Protein 3W34 (pdb70)

Structure (mmCIF, N/CA/C/O backbone):
data_3W34
#
_entry.id   3W34
#
_cell.length_a   68.730
_cell.length_b   126.952
_cell.length_c   61.726
_cell.angle_alpha   90.00
_cell.angle_beta   90.00
_cell.angle_gamma   90.00
#
_symmetry.space_group_name_H-M   'P 21 21 2'
#
loop_
_entity.id
_entity.type
_entity.pdbx_description
1 polymer 'Uridine kinase'
2 non-polymer 4-AMINO-1-BETA-D-RIBOFURANOSYL-2(1H)-PYRIMIDINONE
3 non-polymer 'PHOSPHOMETHYLPHOSPHONIC ACID ADENYLATE ESTER'
4 water water
#
loop_
_atom_site.group_PDB
_atom_site.id
_atom_site.type_symbol
_atom_site.label_atom_id
_atom_site.label_alt_id
_atom_site.label_comp_id
_atom_site.label_asym_id
_atom_site.label_entity_id
_atom_site.label_seq_id
_atom_site.pdbx_PDB_ins_code
_atom_site.Cartn_x
_atom_site.Cartn_y
_atom_site.Cartn_z
_atom_site.occupancy
_atom_site.B_iso_or_equiv
_atom_site.auth_seq_id
_atom_site.auth_comp_id
_atom_site.auth_asym_id
_atom_site.auth_atom_id
_atom_site.pdbx_PDB_model_num
ATOM 1 N N . PRO A 1 4 ? 2.217 -43.057 13.051 1.00 42.96 4 PRO A N 1
ATOM 2 C CA . PRO A 1 4 ? 1.593 -42.323 14.156 1.00 42.21 4 PRO A CA 1
ATOM 3 C C . PRO A 1 4 ? 0.759 -41.143 13.664 1.00 40.42 4 PRO A C 1
ATOM 4 O O . PRO A 1 4 ? 0.909 -40.928 12.400 1.00 38.69 4 PRO A O 1
ATOM 8 N N . LYS A 1 5 ? 0.622 -40.161 14.623 1.00 41.60 5 LYS A N 1
ATOM 9 C CA . LYS A 1 5 ? 0.021 -38.866 14.328 1.00 42.73 5 LYS A CA 1
ATOM 10 C C . LYS A 1 5 ? 0.977 -37.988 13.528 1.00 38.91 5 LYS A C 1
ATOM 11 O O . LYS A 1 5 ? 2.099 -37.582 14.113 1.00 41.81 5 LYS A O 1
ATOM 17 N N . PRO A 1 6 ? 0.608 -37.447 12.417 1.00 38.86 6 PRO A N 1
ATOM 18 C CA . PRO A 1 6 ? 1.523 -36.448 11.856 1.00 35.42 6 PRO A CA 1
ATOM 19 C C . PRO A 1 6 ? 1.660 -35.224 12.757 1.00 30.80 6 PRO A C 1
ATOM 20 O O . PRO A 1 6 ? 0.713 -35.109 13.612 1.00 31.43 6 PRO A O 1
ATOM 24 N N . PHE A 1 7 ? 2.711 -34.690 12.446 1.00 29.24 7 PHE A N 1
ATOM 25 C CA . PHE A 1 7 ? 2.903 -33.274 12.736 1.00 25.87 7 PHE A CA 1
ATOM 26 C C . PHE A 1 7 ? 2.039 -32.408 11.825 1.00 21.51 7 PHE A C 1
ATOM 27 O O . PHE A 1 7 ? 2.485 -32.389 10.622 1.00 19.93 7 PHE A O 1
ATOM 35 N N . VAL A 1 8 ? 1.249 -31.753 12.600 1.00 21.29 8 VAL A N 1
ATOM 36 C CA . VAL A 1 8 ? 0.339 -30.799 11.979 1.00 19.33 8 VAL A CA 1
ATOM 37 C C . VAL A 1 8 ? 0.770 -29.364 12.267 1.00 17.11 8 VAL A C 1
ATOM 38 O O . VAL A 1 8 ? 0.825 -28.807 13.416 1.00 17.75 8 VAL A O 1
ATOM 42 N N . ILE A 1 9 ? 1.068 -28.667 11.217 1.00 17.35 9 ILE A N 1
ATOM 43 C CA . ILE A 1 9 ? 1.513 -27.280 11.299 1.00 17.83 9 ILE A CA 1
ATOM 44 C C . ILE A 1 9 ? 0.498 -26.341 10.659 1.00 19.80 9 ILE A C 1
ATOM 45 O O . ILE A 1 9 ? 0.181 -26.543 9.456 1.00 17.03 9 ILE A O 1
ATOM 50 N N . GLY A 1 10 ? -0.028 -25.348 11.388 1.00 15.96 10 GLY A N 1
ATOM 51 C CA . GLY A 1 10 ? -0.949 -24.405 10.768 1.00 16.16 10 GLY A CA 1
ATOM 52 C C . GLY A 1 10 ? -0.164 -23.113 10.493 1.00 16.89 10 GLY A C 1
ATOM 53 O O . GLY A 1 10 ? 0.583 -22.644 11.375 1.00 15.51 10 GLY A O 1
ATOM 54 N N . ILE A 1 11 ? -0.298 -22.551 9.284 1.00 14.37 11 ILE A N 1
ATOM 55 C CA . ILE A 1 11 ? 0.388 -21.314 8.931 1.00 14.67 11 ILE A CA 1
ATOM 56 C C . ILE A 1 11 ? -0.593 -20.276 8.398 1.00 14.52 11 ILE A C 1
ATOM 57 O O . ILE A 1 11 ? -1.190 -20.489 7.341 1.00 12.87 11 ILE A O 1
ATOM 62 N N . ALA A 1 12 ? -0.792 -19.179 9.147 1.00 12.59 12 ALA A N 1
ATOM 63 C CA . ALA A 1 12 ? -1.752 -18.135 8.752 1.00 12.56 12 ALA A CA 1
ATOM 64 C C . ALA A 1 12 ? -0.983 -16.816 8.582 1.00 13.57 12 ALA A C 1
ATOM 65 O O . ALA A 1 12 ? 0.222 -16.762 8.832 1.00 14.33 12 ALA A O 1
ATOM 67 N N . GLY A 1 13 ? -1.676 -15.766 8.145 1.00 13.31 13 GLY A N 1
ATOM 68 C CA . GLY A 1 13 ? -1.003 -14.469 7.966 1.00 9.98 13 GLY A CA 1
ATOM 69 C C . GLY A 1 13 ? -1.924 -13.681 7.054 1.00 12.13 13 GLY A C 1
ATOM 70 O O . GLY A 1 13 ? -2.875 -14.244 6.552 1.00 11.31 13 GLY A O 1
ATOM 71 N N . GLY A 1 14 ? -1.686 -12.387 6.853 1.00 14.16 14 GLY A N 1
ATOM 72 C CA . GLY A 1 14 ? -2.563 -11.650 5.960 1.00 12.31 14 GLY A CA 1
ATOM 73 C C . GLY A 1 14 ? -2.293 -11.996 4.506 1.00 12.26 14 GLY A C 1
ATOM 74 O O . GLY A 1 14 ? -1.382 -12.743 4.209 1.00 12.79 14 GLY A O 1
ATOM 75 N N . THR A 1 15 ? -3.110 -11.466 3.596 1.00 13.89 15 THR A N 1
ATOM 76 C CA . THR A 1 15 ? -2.883 -11.719 2.202 1.00 13.14 15 THR A CA 1
ATOM 77 C C . THR A 1 15 ? -1.495 -11.187 1.833 1.00 15.22 15 THR A C 1
ATOM 78 O O . THR A 1 15 ? -1.084 -10.106 2.272 1.00 14.15 15 THR A O 1
ATOM 82 N N . ALA A 1 16 ? -0.764 -11.976 1.058 1.00 16.25 16 ALA A N 1
ATOM 83 C CA . ALA A 1 16 ? 0.576 -11.612 0.556 1.00 18.82 16 ALA A CA 1
ATOM 84 C C . ALA A 1 16 ? 1.606 -11.325 1.657 1.00 19.14 16 ALA A C 1
ATOM 85 O O . ALA A 1 16 ? 2.557 -10.535 1.474 1.00 15.76 16 ALA A O 1
ATOM 87 N N . SER A 1 17 ? 1.410 -11.980 2.794 1.00 16.40 17 SER A N 1
ATOM 88 C CA . SER A 1 17 ? 2.306 -11.835 3.943 1.00 15.64 17 SER A CA 1
ATOM 89 C C . SER A 1 17 ? 3.592 -12.653 3.774 1.00 17.62 17 SER A C 1
ATOM 90 O O . SER A 1 17 ? 4.567 -12.448 4.505 1.00 18.22 17 SER A O 1
ATOM 93 N N . GLY A 1 18 ? 3.586 -13.601 2.847 1.00 17.49 18 GLY A N 1
ATOM 94 C CA . GLY A 1 18 ? 4.758 -14.461 2.723 1.00 21.16 18 GLY A CA 1
ATOM 95 C C . GLY A 1 18 ? 4.393 -15.845 3.279 1.00 21.40 18 GLY A C 1
ATOM 96 O O . GLY A 1 18 ? 5.203 -16.786 3.299 1.00 21.70 18 GLY A O 1
ATOM 97 N N . LYS A 1 19 ? 3.137 -16.003 3.700 1.00 22.33 19 LYS A N 1
ATOM 98 C CA . LYS A 1 19 ? 2.765 -17.290 4.282 1.00 21.54 19 LYS A CA 1
ATOM 99 C C . LYS A 1 19 ? 2.769 -18.442 3.282 1.00 22.40 19 LYS A C 1
ATOM 100 O O . LYS A 1 19 ? 3.115 -19.564 3.652 1.00 20.15 19 LYS A O 1
ATOM 106 N N . THR A 1 20 ? 2.377 -18.187 2.032 1.00 21.24 20 THR A N 1
ATOM 107 C CA . THR A 1 20 ? 2.357 -19.270 1.051 1.00 20.88 20 THR A CA 1
ATOM 108 C C . THR A 1 20 ? 3.755 -19.691 0.673 1.00 22.28 20 THR A C 1
ATOM 109 O O . THR A 1 20 ? 4.075 -20.894 0.603 1.00 22.03 20 THR A O 1
ATOM 113 N N . THR A 1 21 ? 4.595 -18.705 0.424 1.00 21.90 21 THR A N 1
ATOM 114 C CA . THR A 1 21 ? 5.984 -18.986 0.117 1.00 25.34 21 THR A CA 1
ATOM 115 C C . THR A 1 21 ? 6.696 -19.752 1.253 1.00 23.50 21 THR A C 1
ATOM 116 O O . THR A 1 21 ? 7.473 -20.672 0.999 1.00 22.12 21 THR A O 1
ATOM 120 N N . LEU A 1 22 ? 6.456 -19.358 2.502 1.00 21.04 22 LEU A N 1
ATOM 121 C CA . LEU A 1 22 ? 7.077 -20.065 3.625 1.00 19.11 22 LEU A CA 1
ATOM 122 C C . LEU A 1 22 ? 6.604 -21.519 3.674 1.00 19.74 22 LEU A C 1
ATOM 123 O O . LEU A 1 22 ? 7.431 -22.432 3.798 1.00 17.95 22 LEU A O 1
ATOM 128 N N . ALA A 1 23 ? 5.284 -21.746 3.601 1.00 18.15 23 ALA A N 1
ATOM 129 C CA . ALA A 1 23 ? 4.759 -23.132 3.647 1.00 19.74 23 ALA A CA 1
ATOM 130 C C . ALA A 1 23 ? 5.307 -23.994 2.517 1.00 22.02 23 ALA A C 1
ATOM 131 O O . ALA A 1 23 ? 5.640 -25.169 2.699 1.00 22.68 23 ALA A O 1
ATOM 133 N N . GLN A 1 24 ? 5.382 -23.412 1.334 1.00 26.53 24 GLN A N 1
ATOM 134 C CA . GLN A 1 24 ? 5.906 -24.151 0.204 1.00 27.21 24 GLN A CA 1
ATOM 135 C C . GLN A 1 24 ? 7.405 -24.470 0.388 1.00 26.66 24 GLN A C 1
ATOM 136 O O . GLN A 1 24 ? 7.869 -25.531 -0.011 1.00 28.35 24 GLN A O 1
ATOM 142 N N . ALA A 1 25 ? 8.159 -23.559 0.990 1.00 21.89 25 ALA A N 1
ATOM 143 C CA . ALA A 1 25 ? 9.577 -23.782 1.194 1.00 21.83 25 ALA A CA 1
ATOM 144 C C . ALA A 1 25 ? 9.797 -24.884 2.224 1.00 24.01 25 ALA A C 1
ATOM 145 O O . ALA A 1 25 ? 10.732 -25.680 2.118 1.00 23.72 25 ALA A O 1
ATOM 147 N N . LEU A 1 26 ? 8.955 -24.902 3.252 1.00 19.66 26 LEU A N 1
ATOM 148 C CA . LEU A 1 26 ? 9.082 -25.915 4.268 1.00 24.21 26 LEU A CA 1
ATOM 149 C C . LEU A 1 26 ? 8.753 -27.243 3.595 1.00 25.45 26 LEU A C 1
ATOM 150 O O . LEU A 1 26 ? 9.420 -28.256 3.817 1.00 22.70 26 LEU A O 1
ATOM 155 N N . ALA A 1 27 ? 7.694 -27.221 2.784 1.00 25.82 27 ALA A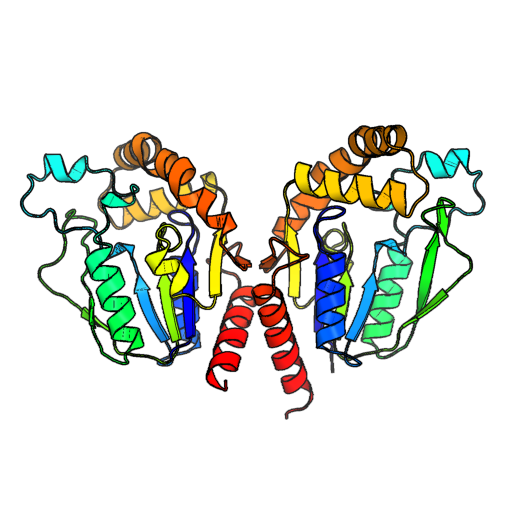 N 1
ATOM 156 C CA . ALA A 1 27 ? 7.256 -28.434 2.079 1.00 30.96 27 ALA A CA 1
ATOM 157 C C . ALA A 1 27 ? 8.400 -28.954 1.203 1.00 31.35 27 ALA A C 1
ATOM 158 O O . ALA A 1 27 ? 8.687 -30.138 1.202 1.00 33.35 27 ALA A O 1
ATOM 160 N N . ARG A 1 28 ? 9.085 -28.050 0.504 1.00 32.81 28 ARG A N 1
ATOM 161 C CA . ARG A 1 28 ? 10.201 -28.441 -0.367 1.00 34.34 28 ARG A CA 1
ATOM 162 C C . ARG A 1 28 ? 11.411 -28.974 0.433 1.00 35.16 28 ARG A C 1
ATOM 163 O O . ARG A 1 28 ? 12.132 -29.859 -0.030 1.00 33.26 28 ARG A O 1
ATOM 171 N N . THR A 1 29 ? 11.617 -28.450 1.640 1.00 34.50 29 THR A N 1
ATOM 172 C CA . THR A 1 29 ? 12.729 -28.868 2.488 1.00 34.43 29 THR A CA 1
ATOM 173 C C . THR A 1 29 ? 12.519 -30.297 2.992 1.00 36.56 29 THR A C 1
ATOM 174 O O . THR A 1 29 ? 13.473 -31.076 3.163 1.00 36.31 29 THR A O 1
ATOM 178 N N . LEU A 1 30 ? 11.259 -30.631 3.228 1.00 33.66 30 LEU A N 1
ATOM 179 C CA . LEU A 1 30 ? 10.897 -31.934 3.730 1.00 35.22 30 LEU A CA 1
ATOM 180 C C . LEU A 1 30 ? 10.609 -32.971 2.622 1.00 34.85 30 LEU A C 1
ATOM 181 O O . LEU A 1 30 ? 10.489 -34.158 2.903 1.00 34.34 30 LEU A O 1
ATOM 186 N N . GLY A 1 31 ? 10.463 -32.514 1.383 1.00 35.77 31 GLY A N 1
ATOM 187 C CA . GLY A 1 31 ? 10.217 -33.430 0.283 1.00 36.47 31 GLY A CA 1
ATOM 188 C C . GLY A 1 31 ? 8.919 -34.211 0.337 1.00 38.86 31 GLY A C 1
ATOM 189 O O . GLY A 1 31 ? 7.856 -33.632 0.610 1.00 39.53 31 GLY A O 1
ATOM 190 N N . GLU A 1 32 ? 9.005 -35.525 0.088 1.00 38.49 32 GLU A N 1
ATOM 191 C CA . GLU A 1 32 ? 7.835 -36.413 0.068 1.00 38.86 32 GLU A CA 1
ATOM 192 C C . GLU A 1 32 ? 7.217 -36.680 1.429 1.00 36.75 32 GLU A C 1
ATOM 193 O O . GLU A 1 32 ? 6.172 -37.326 1.546 1.00 36.65 32 GLU A O 1
ATOM 199 N N . ARG A 1 33 ? 7.848 -36.168 2.467 1.00 32.33 33 ARG A N 1
ATOM 200 C CA . ARG A 1 33 ? 7.321 -36.389 3.793 1.00 30.13 33 ARG A CA 1
ATOM 201 C C . ARG A 1 33 ? 6.274 -35.338 4.220 1.00 26.86 33 ARG A C 1
ATOM 202 O O . ARG A 1 33 ? 5.862 -35.283 5.363 1.00 26.10 33 ARG A O 1
ATOM 210 N N . VAL A 1 34 ? 5.811 -34.536 3.278 1.00 25.61 34 VAL A N 1
ATOM 211 C CA . VAL A 1 34 ? 4.786 -33.523 3.629 1.00 24.07 34 VAL A CA 1
ATOM 212 C C . VAL A 1 34 ? 3.598 -33.495 2.672 1.00 24.91 34 VAL A C 1
ATOM 213 O O . VAL A 1 34 ? 3.729 -33.800 1.476 1.00 26.99 34 VAL A O 1
ATOM 217 N N . ALA A 1 35 ? 2.426 -33.194 3.223 1.00 22.97 35 ALA A N 1
ATOM 218 C CA . ALA A 1 35 ? 1.199 -33.000 2.464 1.00 20.95 35 ALA A CA 1
ATOM 219 C C . ALA A 1 35 ? 0.798 -31.531 2.806 1.00 22.44 35 ALA A C 1
ATOM 220 O O . ALA A 1 35 ? 0.657 -31.180 3.981 1.00 23.01 35 ALA A O 1
ATOM 222 N N . LEU A 1 36 ? 0.601 -30.696 1.789 1.00 22.37 36 LEU A N 1
ATOM 223 C CA . LEU A 1 36 ? 0.233 -29.282 1.988 1.00 22.83 36 LEU A CA 1
ATOM 224 C C . LEU A 1 36 ? -1.218 -29.032 1.522 1.00 22.98 36 LEU A C 1
ATOM 225 O O . LEU A 1 36 ? -1.561 -29.344 0.403 1.00 22.85 36 LEU A O 1
ATOM 230 N N . LEU A 1 37 ? -2.072 -28.496 2.387 1.00 22.03 37 LEU A N 1
ATOM 231 C CA . LEU A 1 37 ? -3.462 -28.210 2.029 1.00 20.48 37 LEU A CA 1
ATOM 232 C C . LEU A 1 37 ? -3.724 -26.699 2.147 1.00 21.14 37 LEU A C 1
ATOM 233 O O . LEU A 1 37 ? -3.955 -26.185 3.257 1.00 19.42 37 LEU A O 1
ATOM 238 N N . PRO A 1 38 ? -3.711 -25.986 1.007 1.00 18.44 38 PRO A N 1
ATOM 239 C CA . PRO A 1 38 ? -3.950 -24.541 1.024 1.00 18.75 38 PRO A CA 1
ATOM 240 C C . PRO A 1 38 ? -5.431 -24.198 1.090 1.00 18.35 38 PRO A C 1
ATOM 241 O O . PRO A 1 38 ? -6.232 -24.513 0.186 1.00 18.54 38 PRO A O 1
ATOM 245 N N . MET A 1 39 ? -5.806 -23.544 2.179 1.00 16.86 39 MET A N 1
ATOM 246 C CA . MET A 1 39 ? -7.207 -23.189 2.374 1.00 18.17 39 MET A CA 1
ATOM 247 C C . MET A 1 39 ? -7.779 -22.217 1.338 1.00 17.04 39 MET A C 1
ATOM 248 O O . MET A 1 39 ? -8.990 -22.222 1.113 1.00 18.08 39 MET A O 1
ATOM 253 N N . ASP A 1 40 ? -6.943 -21.425 0.673 1.00 20.15 40 ASP A N 1
ATOM 254 C CA . ASP A 1 40 ? -7.460 -20.508 -0.359 1.00 21.19 40 ASP A CA 1
ATOM 255 C C . ASP A 1 40 ? -8.065 -21.270 -1.550 1.00 22.83 40 ASP A C 1
ATOM 256 O O . ASP A 1 40 ? -8.772 -20.684 -2.356 1.00 24.54 40 ASP A O 1
ATOM 261 N N . HIS A 1 41 ? -7.809 -22.563 -1.679 1.00 18.58 41 HIS A N 1
ATOM 262 C CA . HIS A 1 41 ? -8.486 -23.287 -2.758 1.00 22.66 41 HIS A CA 1
ATOM 263 C C . HIS A 1 41 ? -9.825 -23.898 -2.335 1.00 20.57 41 HIS A C 1
ATOM 264 O O . HIS A 1 41 ? -10.497 -24.536 -3.146 1.00 22.40 41 HIS A O 1
ATOM 271 N N . TYR A 1 42 ? -10.224 -23.675 -1.086 1.00 17.97 42 TYR A N 1
ATOM 272 C CA . TYR A 1 42 ? -11.455 -24.236 -0.553 1.00 18.92 42 TYR A CA 1
ATOM 273 C C . TYR A 1 42 ? -12.694 -23.319 -0.427 1.00 19.16 42 TYR A C 1
ATOM 274 O O . TYR A 1 42 ? -13.568 -23.532 0.423 1.00 17.40 42 TYR A O 1
ATOM 283 N N . TYR A 1 43 ? -12.765 -22.282 -1.266 1.00 16.99 43 TYR A N 1
ATOM 284 C CA . TYR A 1 43 ? -13.946 -21.428 -1.290 1.00 16.80 43 TYR A CA 1
ATOM 285 C C . TYR A 1 43 ? -15.122 -22.297 -1.740 1.00 17.77 43 TYR A C 1
ATOM 286 O O . TYR A 1 43 ? -14.949 -23.253 -2.491 1.00 19.73 43 TYR A O 1
ATOM 295 N N . LYS A 1 44 ? -16.301 -21.950 -1.254 1.00 20.14 44 LYS A N 1
ATOM 296 C CA . LYS A 1 44 ? -17.533 -22.647 -1.613 1.00 19.90 44 LYS A CA 1
ATOM 297 C C . LYS A 1 44 ? -17.723 -22.565 -3.115 1.00 23.37 44 LYS A C 1
ATOM 298 O O . LYS A 1 44 ? -17.368 -21.563 -3.765 1.00 17.61 44 LYS A O 1
ATOM 304 N N . ASP A 1 45 ? -18.236 -23.651 -3.684 1.00 21.02 45 ASP A N 1
ATOM 305 C CA . ASP A 1 45 ? -18.461 -23.708 -5.123 1.00 22.24 45 ASP A CA 1
ATOM 306 C C . ASP A 1 45 ? -19.770 -22.955 -5.344 1.00 22.22 45 ASP A C 1
ATOM 307 O O . ASP A 1 45 ? -20.847 -23.431 -4.936 1.00 21.49 45 ASP A O 1
ATOM 312 N N . LEU A 1 46 ? -19.679 -21.765 -5.943 1.00 20.05 46 LEU A N 1
ATOM 313 C CA . LEU A 1 46 ? -20.878 -20.957 -6.233 1.00 18.45 46 LEU A CA 1
ATOM 314 C C . LEU A 1 46 ? -21.021 -20.855 -7.773 1.00 18.47 46 LEU A C 1
ATOM 315 O O . LEU A 1 46 ? -21.549 -19.872 -8.300 1.00 21.04 46 LEU A O 1
ATOM 320 N N . GLY A 1 47 ? -20.544 -21.866 -8.475 1.00 17.65 47 GLY A N 1
ATOM 321 C CA . GLY A 1 47 ? -20.554 -21.857 -9.937 1.00 19.19 47 GLY A CA 1
ATOM 322 C C . GLY A 1 47 ? -21.900 -21.759 -10.636 1.00 20.08 47 GLY A C 1
ATOM 323 O O . GLY A 1 47 ? -21.954 -21.494 -11.857 1.00 19.54 47 GLY A O 1
ATOM 324 N N . HIS A 1 48 ? -22.978 -21.999 -9.900 1.00 19.57 48 HIS A N 1
ATOM 325 C CA . HIS A 1 48 ? -24.325 -21.935 -10.477 1.00 20.59 48 HIS A CA 1
ATOM 326 C C . HIS A 1 48 ? -24.843 -20.502 -10.456 1.00 23.22 48 HIS A C 1
ATOM 327 O O . HIS A 1 48 ? -25.860 -20.200 -11.082 1.00 22.48 48 HIS A O 1
ATOM 334 N N . LEU A 1 49 ? -24.142 -19.628 -9.742 1.00 21.89 49 LEU A N 1
ATOM 335 C CA . LEU A 1 49 ? -24.537 -18.218 -9.633 1.00 21.22 49 LEU A CA 1
ATOM 336 C C . LEU A 1 49 ? -23.910 -17.359 -10.743 1.00 20.15 49 LEU A C 1
ATOM 337 O O . LEU A 1 49 ? -22.790 -17.588 -11.157 1.00 18.69 49 LEU A O 1
ATOM 342 N N . PRO A 1 50 ? -24.643 -16.356 -11.235 1.00 20.89 50 PRO A N 1
ATOM 343 C CA . PRO A 1 50 ? -24.036 -15.536 -12.293 1.00 21.95 50 PRO A CA 1
ATOM 344 C C . PRO A 1 50 ? -22.795 -14.763 -11.808 1.00 20.74 50 PRO A C 1
ATOM 345 O O . PRO A 1 50 ? -22.681 -14.432 -10.638 1.00 19.21 50 PRO A O 1
ATOM 349 N N . LEU A 1 51 ? -21.877 -14.502 -12.734 1.00 21.79 51 LEU A N 1
ATOM 350 C CA . LEU A 1 51 ? -20.643 -13.755 -12.438 1.00 22.46 51 LEU A CA 1
ATOM 351 C C . LEU A 1 51 ? -20.855 -12.499 -11.620 1.00 23.25 51 LEU A C 1
ATOM 352 O O . LEU A 1 51 ? -20.098 -12.222 -10.693 1.00 20.85 51 LEU A O 1
ATOM 357 N N . GLU A 1 52 ? -21.873 -11.708 -11.967 1.00 24.14 52 GLU A N 1
ATOM 358 C CA . GLU A 1 52 ? -22.108 -10.469 -11.238 1.00 25.87 52 GLU A CA 1
ATOM 359 C C . GLU A 1 52 ? -22.314 -10.749 -9.753 1.00 25.16 52 GLU A C 1
ATOM 360 O O . GLU A 1 52 ? -21.929 -9.946 -8.893 1.00 25.26 52 GLU A O 1
ATOM 366 N N . GLU A 1 53 ? -22.902 -11.891 -9.425 1.00 21.37 53 GLU A N 1
ATOM 367 C CA . GLU A 1 53 ? -23.105 -12.195 -8.016 1.00 21.21 53 GLU A CA 1
ATOM 368 C C . GLU A 1 53 ? -21.799 -12.691 -7.404 1.00 20.05 53 GLU A C 1
ATOM 369 O O . GLU A 1 53 ? -21.460 -12.301 -6.311 1.00 20.04 53 GLU A O 1
ATOM 375 N N . ARG A 1 54 ? -21.062 -13.535 -8.110 1.00 17.07 54 ARG A N 1
ATOM 376 C CA . ARG A 1 54 ? -19.792 -14.008 -7.562 1.00 21.27 54 ARG A CA 1
ATOM 377 C C . ARG A 1 54 ? -18.791 -12.849 -7.367 1.00 23.44 54 ARG A C 1
ATOM 378 O O . ARG A 1 54 ? -17.919 -12.925 -6.488 1.00 19.53 54 ARG A O 1
ATOM 386 N N . LEU A 1 55 ? -18.921 -11.792 -8.188 1.00 21.54 55 LEU A N 1
ATOM 387 C CA . LEU A 1 55 ? -18.037 -10.624 -8.086 1.00 22.54 55 LEU A CA 1
ATOM 388 C C . LEU A 1 55 ? -18.255 -9.855 -6.795 1.00 22.85 55 LEU A C 1
ATOM 389 O O . LEU A 1 55 ? -17.315 -9.249 -6.272 1.00 27.59 55 LEU A O 1
ATOM 394 N N . ARG A 1 56 ? -19.462 -9.908 -6.259 1.00 21.17 56 ARG A N 1
ATOM 395 C CA . ARG A 1 56 ? -19.793 -9.201 -5.039 1.00 23.88 56 ARG A CA 1
ATOM 396 C C . ARG A 1 56 ? -19.486 -9.935 -3.729 1.00 23.63 56 ARG A C 1
ATOM 397 O O . ARG A 1 56 ? -19.463 -9.325 -2.667 1.00 22.50 56 ARG A O 1
ATOM 405 N N . VAL A 1 57 ? -19.252 -11.244 -3.788 1.00 20.49 57 VAL A N 1
ATOM 406 C CA . VAL A 1 57 ? -18.976 -11.976 -2.566 1.00 18.34 57 VAL A CA 1
ATOM 407 C C . VAL A 1 57 ? -17.722 -11.419 -1.851 1.00 19.61 57 VAL A C 1
ATOM 408 O O . VAL A 1 57 ? -16.773 -10.990 -2.497 1.00 18.65 57 VAL A O 1
ATOM 412 N N . ASN A 1 58 ? -17.740 -11.432 -0.523 1.00 20.63 58 ASN A N 1
ATOM 413 C CA . ASN A 1 58 ? -16.584 -10.985 0.283 1.00 17.45 58 ASN A CA 1
ATOM 414 C C . ASN A 1 58 ? -15.738 -12.251 0.525 1.00 18.18 58 ASN A C 1
ATOM 415 O O . ASN A 1 58 ? -16.091 -13.082 1.385 1.00 16.42 58 ASN A O 1
ATOM 420 N N . TYR A 1 59 ? -14.654 -12.407 -0.227 1.00 14.29 59 TYR A N 1
ATOM 421 C CA . TYR A 1 59 ? -13.794 -13.590 -0.118 1.00 16.28 59 TYR A CA 1
ATOM 422 C C . TYR A 1 59 ? -12.802 -13.566 1.043 1.00 15.66 59 TYR A C 1
ATOM 423 O O . TYR A 1 59 ? -11.907 -14.417 1.121 1.00 17.71 59 TYR A O 1
ATOM 432 N N . ASP A 1 60 ? -12.979 -12.599 1.931 1.00 14.39 60 ASP A N 1
ATOM 433 C CA . ASP A 1 60 ? -12.109 -12.490 3.093 1.00 15.73 60 ASP A CA 1
ATOM 434 C C . ASP A 1 60 ? -12.885 -12.722 4.388 1.00 14.63 60 ASP A C 1
ATOM 435 O O . ASP A 1 60 ? -12.346 -12.599 5.484 1.00 16.36 60 ASP A O 1
ATOM 440 N N . HIS A 1 61 ? -14.167 -13.073 4.244 1.00 18.65 61 HIS A N 1
ATOM 441 C CA . HIS A 1 61 ? -15.009 -13.396 5.411 1.00 18.05 61 HIS A CA 1
ATOM 442 C C . HIS A 1 61 ? -15.004 -14.943 5.545 1.00 19.49 61 HIS A C 1
ATOM 443 O O . HIS A 1 61 ? -15.060 -15.662 4.547 1.00 17.70 61 HIS A O 1
ATOM 450 N N . PRO A 1 62 ? -14.903 -15.470 6.785 1.00 19.39 62 PRO A N 1
ATOM 451 C CA . PRO A 1 62 ? -14.882 -16.925 7.062 1.00 21.03 62 PRO A CA 1
ATOM 452 C C . PRO A 1 62 ? -15.997 -17.702 6.368 1.00 22.75 62 PRO A C 1
ATOM 453 O O . PRO A 1 62 ? -15.833 -18.848 5.938 1.00 23.98 62 PRO A O 1
ATOM 457 N N . ASP A 1 63 ? -17.162 -17.094 6.262 1.00 24.75 63 ASP A N 1
ATOM 458 C CA . ASP A 1 63 ? -18.265 -17.821 5.646 1.00 27.43 63 ASP A CA 1
ATOM 459 C C . ASP A 1 63 ? -18.146 -18.053 4.150 1.00 25.48 63 ASP A C 1
ATOM 460 O O . ASP A 1 63 ? -18.965 -18.757 3.564 1.00 23.20 63 ASP A O 1
ATOM 465 N N . ALA A 1 64 ? -17.132 -17.465 3.512 1.00 22.41 64 ALA A N 1
ATOM 466 C CA . ALA A 1 64 ? -16.962 -17.716 2.080 1.00 18.79 64 ALA A CA 1
ATOM 467 C C . ALA A 1 64 ? -16.271 -19.061 1.859 1.00 16.66 64 ALA A C 1
ATOM 468 O O . ALA A 1 64 ? -16.298 -19.593 0.764 1.00 17.10 64 ALA A O 1
ATOM 470 N N . PHE A 1 65 ? -15.648 -19.608 2.894 1.00 15.23 65 PHE A N 1
ATOM 471 C CA . PHE A 1 65 ? -14.912 -20.875 2.776 1.00 16.58 65 PHE A CA 1
ATOM 472 C C . PHE A 1 65 ? -15.748 -22.138 3.019 1.00 16.74 65 PHE A C 1
ATOM 473 O O . PHE A 1 65 ? -16.628 -22.134 3.855 1.00 18.18 65 PHE A O 1
ATOM 481 N N . ASP A 1 66 ? -15.439 -23.197 2.285 1.00 17.25 66 ASP A N 1
ATOM 482 C CA . ASP A 1 66 ? -16.111 -24.503 2.441 1.00 21.13 66 ASP A CA 1
ATOM 483 C C .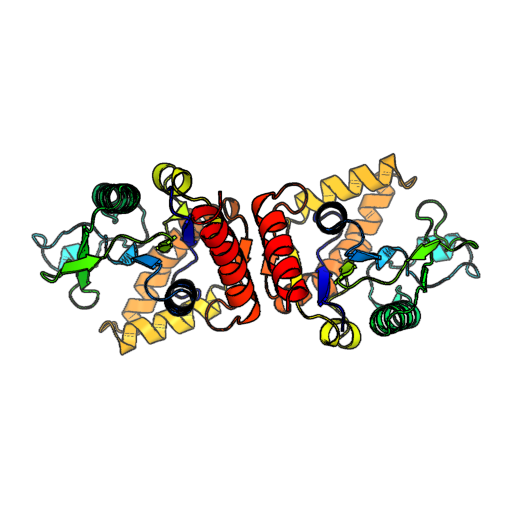 ASP A 1 66 ? -15.327 -25.167 3.602 1.00 21.10 66 ASP A C 1
ATOM 484 O O . ASP A 1 66 ? -14.500 -26.050 3.383 1.00 21.27 66 ASP A O 1
ATOM 489 N N . LEU A 1 67 ? -15.566 -24.697 4.822 1.00 21.12 67 LEU A N 1
ATOM 490 C CA . LEU A 1 67 ? -14.840 -25.214 5.974 1.00 22.51 67 LEU A CA 1
ATOM 491 C C . LEU A 1 67 ? -15.108 -26.694 6.244 1.00 25.69 67 LEU A C 1
ATOM 492 O O . LEU A 1 67 ? -14.225 -27.431 6.707 1.00 23.03 67 LEU A O 1
ATOM 497 N N . ALA A 1 68 ? -16.329 -27.122 5.936 1.00 24.18 68 ALA A N 1
ATOM 498 C CA . ALA A 1 68 ? -16.730 -28.509 6.143 1.00 23.22 68 ALA A CA 1
ATOM 499 C C . ALA A 1 68 ? -15.843 -29.425 5.315 1.00 23.87 68 ALA A C 1
ATOM 500 O O . ALA A 1 68 ? -15.326 -30.433 5.817 1.00 24.86 68 ALA A O 1
ATOM 502 N N . LEU A 1 69 ? -15.663 -29.092 4.040 1.00 22.48 69 LEU A N 1
ATOM 503 C CA . LEU A 1 69 ? -14.813 -29.883 3.169 1.00 23.49 69 LEU A CA 1
ATOM 504 C C . LEU A 1 69 ? -13.332 -29.822 3.597 1.00 24.63 69 LEU A C 1
ATOM 505 O O . LEU A 1 69 ? -12.630 -30.851 3.632 1.00 24.43 69 LEU A O 1
ATOM 510 N N . TYR A 1 70 ? -12.838 -28.617 3.883 1.00 22.03 70 TYR A N 1
ATOM 511 C CA . TYR A 1 70 ? -11.432 -28.486 4.306 1.00 21.03 70 TYR A CA 1
ATOM 512 C C . TYR A 1 70 ? -11.179 -29.405 5.511 1.00 21.15 70 TYR A C 1
ATOM 513 O O . TYR A 1 70 ? -10.205 -30.162 5.523 1.00 21.02 70 TYR A O 1
ATOM 522 N N . LEU A 1 71 ? -12.035 -29.305 6.531 1.00 23.41 71 LEU A N 1
ATOM 523 C CA . LEU A 1 71 ? -11.888 -30.108 7.763 1.00 26.64 71 LEU A CA 1
ATOM 524 C C . LEU A 1 71 ? -11.949 -31.614 7.479 1.00 28.51 71 LEU A C 1
ATOM 525 O O . LEU A 1 71 ? -11.218 -32.409 8.085 1.00 27.50 71 LEU A O 1
ATOM 530 N N . GLU A 1 72 ? -12.819 -31.992 6.547 1.00 29.76 72 GLU A N 1
ATOM 531 C CA . GLU A 1 72 ? -12.967 -33.378 6.141 1.00 31.64 72 GLU A CA 1
ATOM 532 C C . GLU A 1 72 ? -11.660 -33.859 5.516 1.00 30.47 72 GLU A C 1
ATOM 533 O O . GLU A 1 72 ? -11.176 -34.943 5.828 1.00 29.94 72 GLU A O 1
ATOM 539 N N . HIS A 1 73 ? -11.068 -33.059 4.633 1.00 27.94 73 HIS A N 1
ATOM 540 C CA . HIS A 1 73 ? -9.822 -33.484 3.998 1.00 26.33 73 HIS A CA 1
ATOM 541 C C . HIS A 1 73 ? -8.668 -33.592 4.987 1.00 25.05 73 HIS A C 1
ATOM 542 O O . HIS A 1 73 ? -7.903 -34.571 4.967 1.00 24.06 73 HIS A O 1
ATOM 549 N N . ALA A 1 74 ? -8.537 -32.597 5.855 1.00 23.69 74 ALA A N 1
ATOM 550 C CA . ALA A 1 74 ? -7.467 -32.635 6.855 1.00 23.50 74 ALA A CA 1
ATOM 551 C C . ALA A 1 74 ? -7.637 -33.909 7.716 1.00 24.32 74 ALA A C 1
ATOM 552 O O . ALA A 1 74 ? -6.665 -34.570 8.048 1.00 24.54 74 ALA A O 1
ATOM 554 N N . GLN A 1 75 ? -8.868 -34.223 8.098 1.00 25.94 75 GLN A N 1
ATOM 555 C CA . GLN A 1 75 ? -9.114 -35.431 8.896 1.00 29.84 75 GLN A CA 1
ATOM 556 C C . GLN A 1 75 ? -8.773 -36.715 8.115 1.00 28.46 75 GLN A C 1
ATOM 557 O O . GLN A 1 75 ? -8.259 -37.672 8.681 1.00 29.72 75 GLN A O 1
ATOM 563 N N . ALA A 1 76 ? -9.038 -36.741 6.819 1.00 29.16 76 ALA A N 1
ATOM 564 C CA . ALA A 1 76 ? -8.716 -37.936 6.039 1.00 32.01 76 ALA A CA 1
ATOM 565 C C . ALA A 1 76 ? -7.190 -38.109 5.990 1.00 33.67 76 ALA A C 1
ATOM 566 O O . ALA A 1 76 ? -6.668 -39.229 6.205 1.00 32.38 76 ALA A O 1
ATOM 568 N N . LEU A 1 77 ? -6.469 -37.009 5.745 1.00 30.03 77 LEU A N 1
ATOM 569 C CA . LEU A 1 77 ? -5.009 -37.079 5.699 1.00 30.99 77 LEU A CA 1
ATOM 570 C C . LEU A 1 77 ? -4.506 -37.578 7.054 1.00 31.57 77 LEU A C 1
ATOM 571 O O . LEU A 1 77 ? -3.560 -38.361 7.126 1.00 32.33 77 LEU A O 1
ATOM 576 N N . LEU A 1 78 ? -5.130 -37.121 8.130 1.00 31.20 78 LEU A N 1
ATOM 577 C CA . LEU A 1 78 ? -4.683 -37.554 9.442 1.00 32.30 78 LEU A CA 1
ATOM 578 C C . LEU A 1 78 ? -4.906 -39.056 9.660 1.00 34.60 78 LEU A C 1
ATOM 579 O O . LEU A 1 78 ? -4.257 -39.657 10.504 1.00 35.78 78 LEU A O 1
ATOM 584 N N . ARG A 1 79 ? -5.800 -39.660 8.892 1.00 35.08 79 ARG A N 1
ATOM 585 C CA . ARG A 1 79 ? -6.051 -41.099 9.001 1.00 38.53 79 ARG A CA 1
ATOM 586 C C . ARG A 1 79 ? -5.244 -41.885 7.962 1.00 38.21 79 ARG A C 1
ATOM 587 O O . ARG A 1 79 ? -5.415 -43.093 7.822 1.00 39.34 79 ARG A O 1
ATOM 595 N N . GLY A 1 80 ? -4.371 -41.208 7.225 1.00 37.94 80 GLY A N 1
ATOM 596 C CA . GLY A 1 80 ? -3.575 -41.904 6.229 1.00 39.26 80 GLY A CA 1
ATOM 597 C C . GLY A 1 80 ? -4.268 -42.171 4.895 1.00 40.99 80 GLY A C 1
ATOM 598 O O . GLY A 1 80 ? -3.906 -43.122 4.181 1.00 40.55 80 GLY A O 1
ATOM 599 N N . LEU A 1 81 ? -5.242 -41.329 4.546 1.00 37.66 81 LEU A N 1
ATOM 600 C CA . LEU A 1 81 ? -5.977 -41.466 3.291 1.00 38.89 81 LEU A CA 1
ATOM 601 C C . LEU A 1 81 ? -5.667 -40.272 2.392 1.00 39.35 81 LEU A C 1
ATOM 602 O O . LEU A 1 81 ? -5.416 -39.169 2.883 1.00 37.28 81 LEU A O 1
ATOM 607 N N . PRO A 1 82 ? -5.652 -40.486 1.062 1.00 39.43 82 PRO A N 1
ATOM 608 C CA . PRO A 1 82 ? -5.376 -39.402 0.112 1.00 37.00 82 PRO A CA 1
ATOM 609 C C . PRO A 1 82 ? -6.671 -38.624 -0.118 1.00 35.04 82 PRO A C 1
ATOM 610 O O . PRO A 1 82 ? -7.733 -39.097 0.255 1.00 33.68 82 PRO A O 1
ATOM 614 N N . VAL A 1 83 ? -6.594 -37.421 -0.690 1.00 32.70 83 VAL A N 1
ATOM 615 C CA . VAL A 1 83 ? -7.814 -36.658 -0.939 1.00 30.97 83 VAL A CA 1
ATOM 616 C C . VAL A 1 83 ? -7.716 -36.001 -2.299 1.00 30.46 83 VAL A C 1
ATOM 617 O O . VAL A 1 83 ? -6.624 -35.841 -2.836 1.00 31.76 83 VAL A O 1
ATOM 621 N N . GLU A 1 84 ? -8.856 -35.649 -2.875 1.00 30.14 84 GLU A N 1
ATOM 622 C CA . GLU A 1 84 ? -8.844 -34.981 -4.174 1.00 31.19 84 GLU A CA 1
ATOM 623 C C . GLU A 1 84 ? -9.112 -33.500 -3.839 1.00 27.69 84 GLU A C 1
ATOM 624 O O . GLU A 1 84 ? -10.247 -33.097 -3.578 1.00 24.31 84 GLU A O 1
ATOM 630 N N . MET A 1 85 ? -8.051 -32.713 -3.832 1.00 26.32 85 MET A N 1
ATOM 631 C CA . MET A 1 85 ? -8.172 -31.301 -3.473 1.00 27.66 85 MET A CA 1
ATOM 632 C C . MET A 1 85 ? -8.778 -30.409 -4.552 1.00 24.51 85 MET A C 1
ATOM 633 O O . MET A 1 85 ? -8.392 -30.469 -5.716 1.00 24.14 85 MET A O 1
ATOM 638 N N . PRO A 1 86 ? -9.766 -29.587 -4.184 1.00 24.58 86 PRO A N 1
ATOM 639 C CA . PRO A 1 86 ? -10.322 -28.718 -5.233 1.00 23.78 86 PRO A CA 1
ATOM 640 C C . PRO A 1 86 ? -9.285 -27.654 -5.658 1.00 24.21 86 PRO A C 1
ATOM 641 O O . PRO A 1 86 ? -8.276 -27.404 -4.954 1.00 21.51 86 PRO A O 1
ATOM 645 N N . VAL A 1 87 ? -9.536 -27.023 -6.805 1.00 22.46 87 VAL A N 1
ATOM 646 C CA . VAL A 1 87 ? -8.649 -25.978 -7.301 1.00 22.75 87 VAL A CA 1
ATOM 647 C C . VAL A 1 87 ? -9.530 -24.795 -7.645 1.00 22.90 87 VAL A C 1
ATOM 648 O O . VAL A 1 87 ? -10.462 -24.912 -8.445 1.00 23.33 87 VAL A O 1
ATOM 652 N N . TYR A 1 88 ? -9.253 -23.661 -7.022 1.00 18.78 88 TYR A N 1
ATOM 653 C CA . TYR A 1 88 ? -10.059 -22.483 -7.282 1.00 18.71 88 TYR A CA 1
ATOM 654 C C . TYR A 1 88 ? -9.488 -21.646 -8.431 1.00 18.69 88 TYR A C 1
ATOM 655 O O . TYR A 1 88 ? -8.265 -21.498 -8.563 1.00 20.81 88 TYR A O 1
ATOM 664 N N . ASP A 1 89 ? -10.375 -21.099 -9.257 1.00 18.18 89 ASP A N 1
ATOM 665 C CA . ASP A 1 89 ? -9.964 -20.285 -10.420 1.00 17.99 89 ASP A CA 1
ATOM 666 C C . ASP A 1 89 ? -10.179 -18.803 -10.066 1.00 16.01 89 ASP A C 1
ATOM 667 O O . ASP A 1 89 ? -11.291 -18.306 -10.109 1.00 17.85 89 ASP A O 1
ATOM 672 N N . PHE A 1 90 ? -9.100 -18.128 -9.677 1.00 20.77 90 PHE A N 1
ATOM 673 C CA . PHE A 1 90 ? -9.129 -16.717 -9.264 1.00 19.00 90 PHE A CA 1
ATOM 674 C C . PHE A 1 90 ? -9.439 -15.765 -10.406 1.00 20.90 90 PHE A C 1
ATOM 675 O O . PHE A 1 90 ? -9.918 -14.647 -10.188 1.00 19.25 90 PHE A O 1
ATOM 683 N N . ARG A 1 91 ? -9.164 -16.224 -11.623 1.00 20.24 91 ARG A N 1
ATOM 684 C CA . ARG A 1 91 ? -9.478 -15.435 -12.807 1.00 23.46 91 ARG A CA 1
ATOM 685 C C . ARG A 1 91 ? -10.979 -15.436 -13.080 1.00 23.12 91 ARG A C 1
ATOM 686 O O . ARG A 1 91 ? -11.578 -14.375 -13.259 1.00 22.95 91 ARG A O 1
ATOM 694 N N . ALA A 1 92 ? -11.583 -16.622 -13.114 1.00 22.99 92 ALA A N 1
ATOM 695 C CA . ALA A 1 92 ? -13.015 -16.735 -13.387 1.00 23.66 92 ALA A CA 1
ATOM 696 C C . ALA A 1 92 ? -13.909 -16.571 -12.149 1.00 26.74 92 ALA A C 1
ATOM 697 O O . ALA A 1 92 ? -15.125 -16.537 -12.250 1.00 23.80 92 ALA A O 1
ATOM 699 N N . TYR A 1 93 ? -13.292 -16.486 -10.974 1.00 25.66 93 TYR A N 1
ATOM 700 C CA . TYR A 1 93 ? -14.028 -16.344 -9.723 1.00 24.27 93 TYR A CA 1
ATOM 701 C C . TYR A 1 93 ? -14.920 -17.540 -9.448 1.00 26.51 93 TYR A C 1
ATOM 702 O O . TYR A 1 93 ? -16.084 -17.369 -9.064 1.00 26.89 93 TYR A O 1
ATOM 711 N N . THR A 1 94 ? -14.382 -18.748 -9.622 1.00 26.84 94 THR A N 1
ATOM 712 C CA . THR A 1 94 ? -15.161 -19.938 -9.307 1.00 27.91 94 THR A CA 1
ATOM 713 C C . THR A 1 94 ? -14.311 -21.171 -9.014 1.00 28.67 94 THR A C 1
ATOM 714 O O . THR A 1 94 ? -13.105 -21.181 -9.266 1.00 29.19 94 THR A O 1
ATOM 718 N N . ARG A 1 95 ? -14.918 -22.211 -8.448 1.00 28.23 95 ARG A N 1
ATOM 719 C CA . ARG A 1 95 ? -14.154 -23.423 -8.200 1.00 28.89 95 ARG A CA 1
ATOM 720 C C . ARG A 1 95 ? -13.964 -24.021 -9.570 1.00 31.54 95 ARG A C 1
ATOM 721 O O . ARG A 1 95 ? -14.937 -24.231 -10.304 1.00 31.67 95 ARG A O 1
ATOM 729 N N . SER A 1 96 ? -12.721 -24.299 -9.933 1.00 33.10 96 SER A N 1
ATOM 730 C CA . SER A 1 96 ? -12.481 -24.861 -11.254 1.00 35.51 96 SER A CA 1
ATOM 731 C C . SER A 1 96 ? -12.926 -26.315 -11.284 1.00 35.34 96 SER A C 1
ATOM 732 O O . SER A 1 96 ? -13.252 -26.908 -10.257 1.00 34.67 96 SER A O 1
ATOM 735 N N . PRO A 1 97 ? -13.001 -26.894 -12.485 1.00 38.47 97 PRO A N 1
ATOM 736 C CA . PRO A 1 97 ? -13.423 -28.293 -12.582 1.00 38.66 97 PRO A CA 1
ATOM 737 C C . PRO A 1 97 ? -12.247 -29.221 -12.252 1.00 40.00 97 PRO A C 1
ATOM 738 O O . PRO A 1 97 ? -12.426 -30.419 -11.988 1.00 39.93 97 PRO A O 1
ATOM 742 N N . ARG A 1 98 ? -11.040 -28.655 -12.243 1.00 39.16 98 ARG A N 1
ATOM 743 C CA . ARG A 1 98 ? -9.839 -29.429 -11.938 1.00 40.17 98 ARG A CA 1
ATOM 744 C C . ARG A 1 98 ? -9.750 -29.817 -10.467 1.00 39.70 98 ARG A C 1
ATOM 745 O O . ARG A 1 98 ? -10.235 -29.115 -9.595 1.00 40.20 98 ARG A O 1
ATOM 753 N N . ARG A 1 99 ? -9.140 -30.961 -10.205 1.00 41.75 99 ARG A N 1
ATOM 754 C CA . ARG A 1 99 ? -8.921 -31.439 -8.844 1.00 42.54 99 ARG A CA 1
ATOM 755 C C . ARG A 1 99 ? -7.499 -31.952 -8.848 1.00 42.13 99 ARG A C 1
ATOM 756 O O . ARG A 1 99 ? -6.932 -32.197 -9.915 1.00 44.08 99 ARG A O 1
ATOM 764 N N . THR A 1 100 ? -6.884 -32.077 -7.682 1.00 41.22 100 THR A N 1
ATOM 765 C CA . THR A 1 100 ? -5.512 -32.558 -7.655 1.00 39.77 100 THR A CA 1
ATOM 766 C C . THR A 1 100 ? -5.312 -33.459 -6.457 1.00 37.36 100 THR A C 1
ATOM 767 O O . THR A 1 100 ? -5.660 -33.100 -5.327 1.00 36.67 100 THR A O 1
ATOM 771 N N . PRO A 1 101 ? -4.744 -34.649 -6.678 1.00 35.71 101 PRO A N 1
ATOM 772 C CA . PRO A 1 101 ? -4.546 -35.536 -5.527 1.00 32.68 101 PRO A CA 1
ATOM 773 C C . PRO A 1 101 ? -3.473 -35.085 -4.551 1.00 29.31 101 PRO A C 1
ATOM 774 O O . PRO A 1 101 ? -2.454 -34.513 -4.934 1.00 28.22 101 PRO A O 1
ATOM 778 N N . VAL A 1 102 ? -3.738 -35.317 -3.274 1.00 30.14 102 VAL A N 1
ATOM 779 C CA . VAL A 1 102 ? -2.776 -34.994 -2.222 1.00 31.88 102 VAL A CA 1
ATOM 780 C C . VAL A 1 102 ? -2.527 -36.274 -1.425 1.00 32.74 102 VAL A C 1
ATOM 781 O O . VAL A 1 102 ? -3.446 -36.806 -0.789 1.00 29.59 102 VAL A O 1
ATOM 785 N N . ARG A 1 103 ? -1.288 -36.755 -1.465 1.00 33.63 103 ARG A N 1
ATOM 786 C CA . ARG A 1 103 ? -0.929 -37.993 -0.758 1.00 36.73 103 ARG A CA 1
ATOM 787 C C . ARG A 1 103 ? -0.708 -37.822 0.740 1.00 35.19 103 ARG A C 1
ATOM 788 O O . ARG A 1 103 ? -0.234 -36.779 1.180 1.00 33.29 103 ARG A O 1
ATOM 796 N N . PRO A 1 104 ? -1.061 -38.854 1.538 1.00 33.95 104 PRO A N 1
ATOM 797 C CA . PRO A 1 104 ? -0.886 -38.828 2.993 1.00 31.72 104 PRO A CA 1
ATOM 798 C C . PRO A 1 104 ? 0.611 -38.760 3.244 1.00 29.20 104 PRO A C 1
ATOM 799 O O . PRO A 1 104 ? 1.406 -39.266 2.440 1.00 30.15 104 PRO A O 1
ATOM 803 N N . ALA A 1 105 ? 0.994 -38.112 4.340 1.00 26.10 105 ALA A N 1
ATOM 804 C CA . ALA A 1 105 ? 2.394 -37.944 4.682 1.00 24.06 105 ALA A CA 1
ATOM 805 C C . ALA A 1 105 ? 2.502 -37.762 6.191 1.00 23.81 105 ALA A C 1
ATOM 806 O O . ALA A 1 105 ? 1.512 -37.487 6.863 1.00 23.30 105 ALA A O 1
ATOM 808 N N . PRO A 1 106 ? 3.703 -37.918 6.742 1.00 21.60 106 PRO A N 1
ATOM 809 C CA . PRO A 1 106 ? 3.858 -37.752 8.194 1.00 21.85 106 PRO A CA 1
ATOM 810 C C . PRO A 1 106 ? 3.851 -36.292 8.721 1.00 20.98 106 PRO A C 1
ATOM 811 O O . PRO A 1 106 ? 3.889 -36.061 9.918 1.00 22.30 106 PRO A O 1
ATOM 815 N N . VAL A 1 107 ? 3.864 -35.314 7.825 1.00 22.29 107 VAL A N 1
ATOM 816 C CA . VAL A 1 107 ? 3.777 -33.902 8.249 1.00 18.37 107 VAL A CA 1
ATOM 817 C C . VAL A 1 107 ? 2.657 -33.343 7.337 1.00 19.52 107 VAL A C 1
ATOM 818 O O . VAL A 1 107 ? 2.639 -33.590 6.115 1.00 19.02 107 VAL A O 1
ATOM 822 N N . VAL A 1 108 ? 1.699 -32.652 7.949 1.00 20.42 108 VAL A N 1
ATOM 823 C CA . VAL A 1 108 ? 0.603 -32.044 7.226 1.00 18.63 108 VAL A CA 1
ATOM 824 C C . VAL A 1 108 ? 0.693 -30.539 7.498 1.00 19.14 108 VAL A C 1
ATOM 825 O O . VAL A 1 108 ? 0.825 -30.134 8.663 1.00 15.44 108 VAL A O 1
ATOM 829 N N . ILE A 1 109 ? 0.664 -29.733 6.433 1.00 16.29 109 ILE A N 1
ATOM 830 C CA . ILE A 1 109 ? 0.692 -28.268 6.602 1.00 19.90 109 ILE A CA 1
ATOM 831 C C . ILE A 1 109 ? -0.663 -27.698 6.091 1.00 17.37 109 ILE A C 1
ATOM 832 O O . ILE A 1 109 ? -1.047 -27.952 4.945 1.00 16.75 109 ILE A O 1
ATOM 837 N N . LEU A 1 110 ? -1.374 -26.984 6.961 1.00 15.41 110 LEU A N 1
ATOM 838 C CA . LEU A 1 110 ? -2.648 -26.329 6.641 1.00 15.07 110 LEU A CA 1
ATOM 839 C C . LEU A 1 110 ? -2.285 -24.818 6.587 1.00 15.00 110 LEU A C 1
ATOM 840 O O . LEU A 1 110 ? -1.944 -24.255 7.605 1.00 14.25 110 LEU A O 1
ATOM 845 N N . GLU A 1 111 ? -2.395 -24.188 5.423 1.00 14.87 111 GLU A N 1
ATOM 846 C CA . GLU A 1 111 ? -1.990 -22.780 5.265 1.00 16.22 111 GLU A CA 1
ATOM 847 C C . GLU A 1 111 ? -3.112 -21.916 4.688 1.00 15.54 111 GLU A C 1
ATOM 848 O O . GLU A 1 111 ? -3.816 -22.366 3.802 1.00 15.00 111 GLU A O 1
ATOM 854 N N . GLY A 1 112 ? -3.288 -20.682 5.179 1.00 17.02 112 GLY A N 1
ATOM 855 C CA . GLY A 1 112 ? -4.362 -19.839 4.643 1.00 16.19 112 GLY A CA 1
ATOM 856 C C . GLY A 1 112 ? -4.575 -18.583 5.483 1.00 15.34 112 GLY A C 1
ATOM 857 O O . GLY A 1 112 ? -4.170 -18.548 6.640 1.00 13.38 112 GLY A O 1
ATOM 858 N N . ILE A 1 113 ? -5.203 -17.548 4.929 1.00 14.94 113 ILE A N 1
ATOM 859 C CA . ILE A 1 113 ? -5.357 -16.354 5.746 1.00 13.65 113 ILE A CA 1
ATOM 860 C C . ILE A 1 113 ? -6.187 -16.632 7.002 1.00 14.92 113 ILE A C 1
ATOM 861 O O . ILE A 1 113 ? -5.948 -16.002 8.041 1.00 15.41 113 ILE A O 1
ATOM 866 N N . LEU A 1 114 ? -7.165 -17.546 6.917 1.00 13.35 114 LEU A N 1
ATOM 867 C CA . LEU A 1 114 ? -8.010 -17.801 8.082 1.00 13.59 114 LEU A CA 1
ATOM 868 C C . LEU A 1 114 ? -7.882 -19.224 8.708 1.00 15.50 114 LEU A C 1
ATOM 869 O O . LEU A 1 114 ? -8.797 -19.650 9.410 1.00 17.22 114 LEU A O 1
ATOM 874 N N . VAL A 1 115 ? -6.773 -19.937 8.497 1.00 16.43 115 VAL A N 1
ATOM 875 C CA . VAL A 1 115 ? -6.664 -21.283 9.114 1.00 18.06 115 VAL A CA 1
ATOM 876 C C . VAL A 1 115 ? -6.601 -21.258 10.635 1.00 17.58 115 VAL A C 1
ATOM 877 O O . VAL A 1 115 ? -6.882 -22.289 11.300 1.00 17.67 115 VAL A O 1
ATOM 881 N N . LEU A 1 116 ? -6.251 -20.113 11.228 1.00 16.46 116 LEU A N 1
ATOM 882 C CA . LEU A 1 116 ? -6.238 -20.072 12.701 1.00 17.44 116 LEU A CA 1
ATOM 883 C C . LEU A 1 116 ? -7.564 -19.555 13.285 1.00 17.79 116 LEU A C 1
ATOM 884 O O . LEU A 1 116 ? -7.723 -19.429 14.506 1.00 17.47 116 LEU A O 1
ATOM 889 N N . TYR A 1 117 ? -8.542 -19.300 12.432 1.00 17.29 117 TYR A N 1
ATOM 890 C CA . TYR A 1 117 ? -9.815 -18.770 12.933 1.00 20.40 117 TYR A CA 1
ATOM 891 C C . TYR A 1 117 ? -10.789 -19.796 13.542 1.00 19.54 117 TYR A C 1
ATOM 892 O O . TYR A 1 117 ? -11.353 -19.566 14.603 1.00 22.59 117 TYR A O 1
ATOM 901 N N . PRO A 1 118 ? -10.992 -20.936 12.892 1.00 22.02 118 PRO A N 1
ATOM 902 C CA . PRO A 1 118 ? -11.912 -21.967 13.418 1.00 21.94 118 PRO A CA 1
ATOM 903 C C . PRO A 1 118 ? -11.264 -22.848 14.518 1.00 23.85 118 PRO A C 1
ATOM 904 O O . PRO A 1 118 ? -10.196 -23.424 14.311 1.00 21.02 118 PRO A O 1
ATOM 908 N N . LYS A 1 119 ? -11.906 -22.945 15.675 1.00 23.28 119 LYS A N 1
ATOM 909 C CA . LYS A 1 119 ? -11.361 -23.765 16.756 1.00 25.53 119 LYS A CA 1
ATOM 910 C C . LYS A 1 119 ? -11.162 -25.223 16.299 1.00 24.54 119 LYS A C 1
ATOM 911 O O . LYS A 1 119 ? -10.212 -25.875 16.707 1.00 25.01 119 LYS A O 1
ATOM 917 N N . GLU A 1 120 ? -12.035 -25.706 15.422 1.00 24.36 120 GLU A N 1
ATOM 918 C CA . GLU A 1 120 ? -11.942 -27.063 14.920 1.00 26.12 120 GLU A CA 1
ATOM 919 C C . GLU A 1 120 ? -10.643 -27.275 14.139 1.00 25.18 120 GLU A C 1
ATOM 920 O O . GLU A 1 120 ? -10.102 -28.393 14.107 1.00 24.96 120 GLU A O 1
ATOM 926 N N . LEU A 1 121 ? -10.130 -26.215 13.511 1.00 20.79 121 LEU A N 1
ATOM 927 C CA . LEU A 1 121 ? -8.878 -26.355 12.773 1.00 20.23 121 LEU A CA 1
ATOM 928 C C . LEU A 1 121 ? -7.718 -26.244 13.741 1.00 20.13 121 LEU A C 1
ATOM 929 O O . LEU A 1 121 ? -6.775 -27.047 13.689 1.00 19.68 121 LEU A O 1
ATOM 934 N N . ARG A 1 122 ? -7.779 -25.252 14.627 1.00 19.64 122 ARG A N 1
ATOM 935 C CA . ARG A 1 122 ? -6.720 -25.075 15.609 1.00 19.98 122 ARG A CA 1
ATOM 936 C C . ARG A 1 122 ? -6.537 -26.327 16.472 1.00 23.25 122 ARG A C 1
ATOM 937 O O . ARG A 1 122 ? -5.397 -26.675 16.845 1.00 21.69 122 ARG A O 1
ATOM 945 N N . ASP A 1 123 ? -7.633 -27.019 16.791 1.00 22.19 123 ASP A N 1
ATOM 946 C CA . ASP A 1 123 ? -7.499 -28.231 17.621 1.00 24.91 123 ASP A CA 1
ATOM 947 C C . ASP A 1 123 ? -6.744 -29.381 16.926 1.00 24.45 123 ASP A C 1
ATOM 948 O O . ASP A 1 123 ? -6.372 -30.344 17.578 1.00 27.91 123 ASP A O 1
ATOM 953 N N . LEU A 1 124 ? -6.521 -29.301 15.618 1.00 22.47 124 LEU A N 1
ATOM 954 C CA . LEU A 1 124 ? -5.781 -30.350 14.926 1.00 22.72 124 LEU A CA 1
ATOM 955 C C . LEU A 1 124 ? -4.279 -30.079 14.883 1.00 22.17 124 LEU A C 1
ATOM 956 O O . LEU A 1 124 ? -3.509 -30.985 14.570 1.00 19.44 124 LEU A O 1
ATOM 961 N N . MET A 1 125 ? -3.890 -28.836 15.185 1.00 20.18 125 MET A N 1
ATOM 962 C CA . MET A 1 125 ? -2.514 -28.381 15.095 1.00 19.35 125 MET A CA 1
ATOM 963 C C . MET A 1 125 ? -1.582 -28.588 16.274 1.00 20.48 125 MET A C 1
ATOM 964 O O . MET A 1 125 ? -1.914 -28.298 17.413 1.00 21.05 125 MET A O 1
ATOM 969 N N . ASP A 1 126 ? -0.393 -29.085 15.970 1.00 22.05 126 ASP A N 1
ATOM 970 C CA . ASP A 1 126 ? 0.675 -29.271 16.946 1.00 20.68 126 ASP A CA 1
ATOM 971 C C . ASP A 1 126 ? 1.535 -28.017 17.060 1.00 19.60 126 ASP A C 1
ATOM 972 O O . ASP A 1 126 ? 2.150 -27.773 18.071 1.00 18.78 126 ASP A O 1
ATOM 977 N N . LEU A 1 127 ? 1.598 -27.260 15.956 1.00 16.71 127 LEU A N 1
ATOM 978 C CA . LEU A 1 127 ? 2.412 -26.020 15.883 1.00 17.17 127 LEU A CA 1
ATOM 979 C C . LEU A 1 127 ? 1.621 -24.973 15.079 1.00 17.26 127 LEU A C 1
ATOM 980 O O . LEU A 1 127 ? 1.150 -25.282 13.982 1.00 17.75 127 LEU A O 1
ATOM 985 N N . LYS A 1 128 ? 1.499 -23.756 15.616 1.00 18.86 128 LYS A N 1
ATOM 986 C CA . LYS A 1 128 ? 0.725 -22.682 14.985 1.00 17.76 128 LYS A CA 1
ATOM 987 C C . LYS A 1 128 ? 1.653 -21.512 14.685 1.00 17.99 128 LYS A C 1
ATOM 988 O O . LYS A 1 128 ? 2.249 -20.966 15.607 1.00 15.69 128 LYS A O 1
ATOM 994 N N . VAL A 1 129 ? 1.753 -21.154 13.397 1.00 15.79 129 VAL A N 1
ATOM 995 C CA . VAL A 1 129 ? 2.616 -20.072 12.917 1.00 15.38 129 VAL A CA 1
ATOM 996 C C . VAL A 1 129 ? 1.808 -18.925 12.314 1.00 16.05 129 VAL A C 1
ATOM 997 O O . VAL A 1 129 ? 0.843 -19.172 11.584 1.00 12.76 129 VAL A O 1
ATOM 1001 N N . PHE A 1 130 ? 2.169 -17.676 12.648 1.00 14.78 130 PHE A N 1
ATOM 1002 C CA . PHE A 1 130 ? 1.511 -16.541 11.997 1.00 13.46 130 PHE A CA 1
ATOM 1003 C C . PHE A 1 130 ? 2.641 -15.765 11.314 1.00 14.47 130 PHE A C 1
ATOM 1004 O O . PHE A 1 130 ? 3.658 -15.385 11.966 1.00 13.90 130 PHE A O 1
ATOM 1012 N N . VAL A 1 131 ? 2.489 -15.539 10.004 1.00 13.41 131 VAL A N 1
ATOM 1013 C CA . VAL A 1 131 ? 3.513 -14.827 9.222 1.00 14.59 131 VAL A CA 1
ATOM 1014 C C . VAL A 1 131 ? 3.086 -13.342 9.173 1.00 14.88 131 VAL A C 1
ATOM 1015 O O . VAL A 1 131 ? 2.004 -12.993 8.693 1.00 13.89 131 VAL A O 1
ATOM 1019 N N . ASP A 1 132 ? 3.947 -12.485 9.698 1.00 13.80 132 ASP A N 1
ATOM 1020 C CA . ASP A 1 132 ? 3.642 -11.062 9.816 1.00 17.09 132 ASP A CA 1
ATOM 1021 C C . ASP A 1 132 ? 4.397 -10.134 8.879 1.00 17.83 132 ASP A C 1
ATOM 1022 O O . ASP A 1 132 ? 5.625 -10.280 8.671 1.00 18.60 132 ASP A O 1
ATOM 1027 N N . ALA A 1 133 ? 3.659 -9.192 8.298 1.00 16.55 133 ALA A N 1
ATOM 1028 C CA . ALA A 1 133 ? 4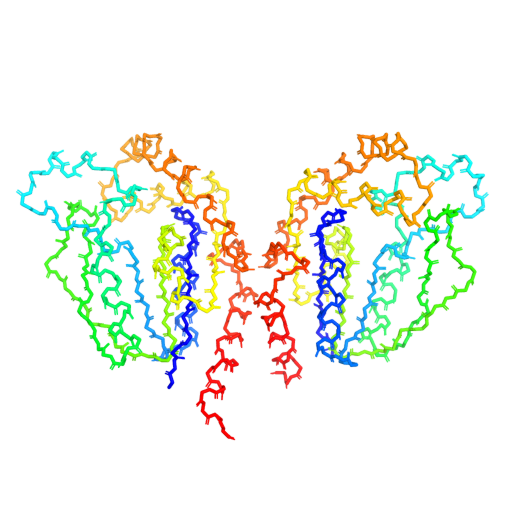.282 -8.131 7.485 1.00 15.11 133 ALA A CA 1
ATOM 1029 C C . ALA A 1 133 ? 3.303 -6.953 7.479 1.00 14.00 133 ALA A C 1
ATOM 1030 O O . ALA A 1 133 ? 2.085 -7.137 7.547 1.00 14.63 133 ALA A O 1
ATOM 1032 N N . ASP A 1 134 ? 3.852 -5.733 7.438 1.00 15.62 134 ASP A N 1
ATOM 1033 C CA . ASP A 1 134 ? 3.047 -4.507 7.429 1.00 16.26 134 ASP A CA 1
ATOM 1034 C C . ASP A 1 134 ? 2.081 -4.490 6.235 1.00 16.38 134 ASP A C 1
ATOM 1035 O O . ASP A 1 134 ? 2.405 -4.992 5.170 1.00 16.46 134 ASP A O 1
ATOM 1040 N N . ALA A 1 135 ? 0.912 -3.914 6.446 1.00 13.67 135 ALA A N 1
ATOM 1041 C CA . ALA A 1 135 ? -0.120 -3.839 5.436 1.00 16.80 135 ALA A CA 1
ATOM 1042 C C . ALA A 1 135 ? 0.342 -3.131 4.150 1.00 16.88 135 ALA A C 1
ATOM 1043 O O . ALA A 1 135 ? -0.014 -3.566 3.050 1.00 16.87 135 ALA A O 1
ATOM 1045 N N . ASP A 1 136 ? 1.133 -2.063 4.257 1.00 17.61 136 ASP A N 1
ATOM 1046 C CA . ASP A 1 136 ? 1.566 -1.390 3.025 1.00 15.51 136 ASP A CA 1
ATOM 1047 C C . ASP A 1 136 ? 2.440 -2.328 2.188 1.00 16.72 136 ASP A C 1
ATOM 1048 O O . ASP A 1 136 ? 2.232 -2.443 0.986 1.00 14.24 136 ASP A O 1
ATOM 1053 N N . GLU A 1 137 ? 3.392 -3.033 2.807 1.00 15.30 137 GLU A N 1
ATOM 1054 C CA . GLU A 1 137 ? 4.221 -3.973 2.047 1.00 16.99 137 GLU A CA 1
ATOM 1055 C C . GLU A 1 137 ? 3.392 -5.161 1.463 1.00 17.07 137 GLU A C 1
ATOM 1056 O O . GLU A 1 137 ? 3.685 -5.640 0.342 1.00 15.72 137 GLU A O 1
ATOM 1062 N N . ARG A 1 138 ? 2.397 -5.636 2.213 1.00 14.52 138 ARG A N 1
ATOM 1063 C CA . ARG A 1 138 ? 1.533 -6.757 1.708 1.00 14.77 138 ARG A CA 1
ATOM 1064 C C . ARG A 1 138 ? 0.647 -6.224 0.549 1.00 17.10 138 ARG A C 1
ATOM 1065 O O . ARG A 1 138 ? 0.444 -6.910 -0.449 1.00 16.28 138 ARG A O 1
ATOM 1073 N N . PHE A 1 139 ? 0.147 -4.994 0.678 1.00 14.90 139 PHE A N 1
ATOM 1074 C CA . PHE A 1 139 ? -0.692 -4.427 -0.389 1.00 17.53 139 PHE A CA 1
ATOM 1075 C C . PHE A 1 139 ? 0.085 -4.358 -1.689 1.00 16.82 139 PHE A C 1
ATOM 1076 O O . PHE A 1 139 ? -0.459 -4.673 -2.765 1.00 15.81 139 PHE A O 1
ATOM 1084 N N . ILE A 1 140 ? 1.353 -3.942 -1.604 1.00 15.62 140 ILE A N 1
ATOM 1085 C CA . ILE A 1 140 ? 2.183 -3.864 -2.808 1.00 15.26 140 ILE A CA 1
ATOM 1086 C C . ILE A 1 140 ? 2.265 -5.256 -3.465 1.00 17.57 140 ILE A C 1
ATOM 1087 O O . ILE A 1 140 ? 2.032 -5.384 -4.676 1.00 17.60 140 ILE A O 1
ATOM 1092 N N . ARG A 1 141 ? 2.602 -6.297 -2.701 1.00 14.83 141 ARG A N 1
ATOM 1093 C CA . ARG A 1 141 ? 2.664 -7.630 -3.320 1.00 17.17 141 ARG A CA 1
ATOM 1094 C C . ARG A 1 141 ? 1.285 -8.149 -3.821 1.00 18.39 141 ARG A C 1
ATOM 1095 O O . ARG A 1 141 ? 1.192 -8.855 -4.858 1.00 18.86 141 ARG A O 1
ATOM 1103 N N . ARG A 1 142 ? 0.220 -7.819 -3.091 1.00 16.92 142 ARG A N 1
ATOM 1104 C CA . ARG A 1 142 ? -1.130 -8.228 -3.493 1.00 16.50 142 ARG A CA 1
ATOM 1105 C C . ARG A 1 142 ? -1.494 -7.556 -4.841 1.00 16.45 142 ARG A C 1
ATOM 1106 O O . ARG A 1 142 ? -2.021 -8.197 -5.756 1.00 16.02 142 ARG A O 1
ATOM 1114 N N . LEU A 1 143 ? -1.250 -6.259 -4.939 1.00 14.95 143 LEU A N 1
ATOM 1115 C CA . LEU A 1 143 ? -1.529 -5.523 -6.162 1.00 17.79 143 LEU A CA 1
ATOM 1116 C C . LEU A 1 143 ? -0.759 -6.150 -7.343 1.00 17.85 143 LEU A C 1
ATOM 1117 O O . LEU A 1 143 ? -1.343 -6.387 -8.405 1.00 21.10 143 LEU A O 1
ATOM 1122 N N . LYS A 1 144 ? 0.533 -6.437 -7.187 1.00 18.69 144 LYS A N 1
ATOM 1123 C CA . LYS A 1 144 ? 1.266 -7.041 -8.310 1.00 21.18 144 LYS A CA 1
ATOM 1124 C C . LYS A 1 144 ? 0.729 -8.425 -8.703 1.00 21.97 144 LYS A C 1
ATOM 1125 O O . LYS A 1 144 ? 0.574 -8.748 -9.902 1.00 19.96 144 LYS A O 1
ATOM 1131 N N . ARG A 1 145 ? 0.466 -9.241 -7.690 1.00 20.34 145 ARG A N 1
ATOM 1132 C CA . ARG A 1 145 ? -0.043 -10.617 -7.881 1.00 23.06 145 ARG A CA 1
ATOM 1133 C C . ARG A 1 145 ? -1.378 -10.589 -8.657 1.00 22.73 145 ARG A C 1
ATOM 1134 O O . ARG A 1 145 ? -1.577 -11.351 -9.639 1.00 22.42 145 ARG A O 1
ATOM 1142 N N . ASP A 1 146 ? -2.291 -9.722 -8.211 1.00 19.80 146 ASP A N 1
ATOM 1143 C CA . ASP A 1 146 ? -3.617 -9.624 -8.818 1.00 20.75 146 ASP A CA 1
ATOM 1144 C C . ASP A 1 146 ? -3.588 -9.173 -10.258 1.00 22.15 146 ASP A C 1
ATOM 1145 O O . ASP A 1 146 ? -4.316 -9.720 -11.096 1.00 21.49 146 ASP A O 1
ATOM 1150 N N . VAL A 1 147 ? -2.768 -8.168 -10.551 1.00 21.75 147 VAL A N 1
ATOM 1151 C CA . VAL A 1 147 ? -2.723 -7.670 -11.912 1.00 25.02 147 VAL A CA 1
ATOM 1152 C C . VAL A 1 147 ? -1.987 -8.607 -12.849 1.00 25.94 147 VAL A C 1
ATOM 1153 O O . VAL A 1 147 ? -2.426 -8.818 -13.978 1.00 27.51 147 VAL A O 1
ATOM 1157 N N . LEU A 1 148 ? -0.888 -9.193 -12.382 1.00 26.42 148 LEU A N 1
ATOM 1158 C CA . LEU A 1 148 ? -0.127 -10.082 -13.238 1.00 27.67 148 LEU A CA 1
ATOM 1159 C C . LEU A 1 148 ? -0.664 -11.500 -13.355 1.00 27.44 148 LEU A C 1
ATOM 1160 O O . LEU A 1 148 ? -0.483 -12.127 -14.383 1.00 26.77 148 LEU A O 1
ATOM 1165 N N . GLU A 1 149 ? -1.326 -12.024 -12.332 1.00 25.22 149 GLU A N 1
ATOM 1166 C CA . GLU A 1 149 ? -1.785 -13.407 -12.440 1.00 26.80 149 GLU A CA 1
ATOM 1167 C C . GLU A 1 149 ? -3.280 -13.635 -12.411 1.00 27.91 149 GLU A C 1
ATOM 1168 O O . GLU A 1 149 ? -3.730 -14.714 -12.790 1.00 30.14 149 GLU A O 1
ATOM 1174 N N . ARG A 1 150 ? -4.046 -12.650 -11.943 1.00 27.21 150 ARG A N 1
ATOM 1175 C CA . ARG A 1 150 ? -5.474 -12.855 -11.792 1.00 26.28 150 ARG A CA 1
ATOM 1176 C C . ARG A 1 150 ? -6.422 -11.987 -12.611 1.00 25.42 150 ARG A C 1
ATOM 1177 O O . ARG A 1 150 ? -7.622 -11.987 -12.331 1.00 25.70 150 ARG A O 1
ATOM 1185 N N . GLY A 1 151 ? -5.884 -11.281 -13.614 1.00 23.87 151 GLY A N 1
ATOM 1186 C CA . GLY A 1 151 ? -6.695 -10.436 -14.507 1.00 24.60 151 GLY A CA 1
ATOM 1187 C C . GLY A 1 151 ? -7.437 -9.283 -13.835 1.00 26.34 151 GLY A C 1
ATOM 1188 O O . GLY A 1 151 ? -8.529 -8.848 -14.292 1.00 24.55 151 GLY A O 1
ATOM 1189 N N . ARG A 1 152 ? -6.867 -8.755 -12.757 1.00 21.70 152 ARG A N 1
ATOM 1190 C CA . ARG A 1 152 ? -7.564 -7.678 -12.054 1.00 20.45 152 ARG A CA 1
ATOM 1191 C C . ARG A 1 152 ? -6.983 -6.356 -12.527 1.00 21.49 152 ARG A C 1
ATOM 1192 O O . ARG A 1 152 ? -5.855 -6.321 -12.998 1.00 21.71 152 ARG A O 1
ATOM 1200 N N . SER A 1 153 ? -7.756 -5.282 -12.417 1.00 21.51 153 SER A N 1
ATOM 1201 C CA . SER A 1 153 ? -7.229 -3.967 -12.765 1.00 22.79 153 SER A CA 1
ATOM 1202 C C . SER A 1 153 ? -6.700 -3.341 -11.461 1.00 25.27 153 SER A C 1
ATOM 1203 O O . SER A 1 153 ? -7.074 -3.770 -10.370 1.00 22.28 153 SER A O 1
ATOM 1206 N N . LEU A 1 154 ? -5.851 -2.314 -11.577 1.00 26.43 154 LEU A N 1
ATOM 1207 C CA . LEU A 1 154 ? -5.358 -1.618 -10.385 1.00 26.88 154 LEU A CA 1
ATOM 1208 C C . LEU A 1 154 ? -6.563 -1.027 -9.619 1.00 25.68 154 LEU A C 1
ATOM 1209 O O . LEU A 1 154 ? -6.647 -1.107 -8.380 1.00 24.29 154 LEU A O 1
ATOM 1214 N N . GLU A 1 155 ? -7.532 -0.486 -10.356 1.00 23.91 155 GLU A N 1
ATOM 1215 C CA . GLU A 1 155 ? -8.709 0.113 -9.740 1.00 23.98 155 GLU A CA 1
ATOM 1216 C C . GLU A 1 155 ? -9.583 -0.873 -8.945 1.00 24.32 155 GLU A C 1
ATOM 1217 O O . GLU A 1 155 ? -10.135 -0.541 -7.868 1.00 20.57 155 GLU A O 1
ATOM 1223 N N . GLY A 1 156 ? -9.734 -2.074 -9.499 1.00 22.56 156 GLY A N 1
ATOM 1224 C CA . GLY A 1 156 ? -10.533 -3.098 -8.850 1.00 23.24 156 GLY A CA 1
ATOM 1225 C C . GLY A 1 156 ? -9.821 -3.600 -7.608 1.00 20.38 156 GLY A C 1
ATOM 1226 O O . GLY A 1 156 ? -10.463 -3.916 -6.616 1.00 18.40 156 GLY A O 1
ATOM 1227 N N . VAL A 1 157 ? -8.496 -3.698 -7.682 1.00 20.03 157 VAL A N 1
ATOM 1228 C CA . VAL A 1 157 ? -7.731 -4.160 -6.533 1.00 19.92 157 VAL A CA 1
ATOM 1229 C C . VAL A 1 157 ? -7.911 -3.186 -5.384 1.00 18.65 157 VAL A C 1
ATOM 1230 O O . VAL A 1 157 ? -8.190 -3.594 -4.244 1.00 18.68 157 VAL A O 1
ATOM 1234 N N . VAL A 1 158 ? -7.767 -1.888 -5.670 1.00 18.69 158 VAL A N 1
ATOM 1235 C CA . VAL A 1 158 ? -7.920 -0.884 -4.613 1.00 17.49 158 VAL A CA 1
ATOM 1236 C C . VAL A 1 158 ? -9.310 -0.964 -4.014 1.00 17.32 158 VAL A C 1
ATOM 1237 O O . VAL A 1 158 ? -9.455 -0.966 -2.784 1.00 20.01 158 VAL A O 1
ATOM 1241 N N . ALA A 1 159 ? -10.348 -1.084 -4.846 1.00 18.28 159 ALA A N 1
ATOM 1242 C CA . ALA A 1 159 ? -11.687 -1.170 -4.301 1.00 19.01 159 ALA A CA 1
ATOM 1243 C C . ALA A 1 159 ? -11.918 -2.438 -3.446 1.00 16.66 159 ALA A C 1
ATOM 1244 O O . ALA A 1 159 ? -12.568 -2.382 -2.406 1.00 17.06 159 ALA A O 1
ATOM 1246 N N . GLN A 1 160 ? -11.443 -3.581 -3.915 1.00 15.66 160 GLN A N 1
ATOM 1247 C CA . GLN A 1 160 ? -11.646 -4.833 -3.157 1.00 15.14 160 GLN A CA 1
ATOM 1248 C C . GLN A 1 160 ? -10.899 -4.741 -1.823 1.00 14.81 160 GLN A C 1
ATOM 1249 O O . GLN A 1 160 ? -11.410 -5.156 -0.767 1.00 16.23 160 GLN A O 1
ATOM 1255 N N . TYR A 1 161 ? -9.682 -4.212 -1.878 1.00 14.97 161 TYR A N 1
ATOM 1256 C CA . TYR A 1 161 ? -8.853 -4.092 -0.684 1.00 14.78 161 TYR A CA 1
ATOM 1257 C C . TYR A 1 161 ? -9.471 -3.216 0.385 1.00 16.18 161 TYR A C 1
ATOM 1258 O O . TYR A 1 161 ? -9.536 -3.614 1.552 1.00 16.04 161 TYR A O 1
ATOM 1267 N N . LEU A 1 162 ? -9.907 -2.017 -0.006 1.00 17.08 162 LEU A N 1
ATOM 1268 C CA . LEU A 1 162 ? -10.455 -1.066 0.961 1.00 18.52 162 LEU A CA 1
ATOM 1269 C C . LEU A 1 162 ? -11.829 -1.470 1.444 1.00 20.39 162 LEU A C 1
ATOM 1270 O O . LEU A 1 162 ? -12.146 -1.267 2.607 1.00 21.66 162 LEU A O 1
ATOM 1275 N N . GLU A 1 163 ? -12.647 -2.031 0.552 1.00 20.75 163 GLU A N 1
ATOM 1276 C CA . GLU A 1 163 ? -13.997 -2.434 0.925 1.00 21.20 163 GLU A CA 1
ATOM 1277 C C . GLU A 1 163 ? -14.106 -3.784 1.635 1.00 20.37 163 GLU A C 1
ATOM 1278 O O . GLU A 1 163 ? -14.987 -3.949 2.475 1.00 19.01 163 GLU A O 1
ATOM 1284 N N . GLN A 1 164 ? -13.203 -4.717 1.327 1.00 16.69 164 GLN A N 1
ATOM 1285 C CA . GLN A 1 164 ? -13.297 -6.066 1.898 1.00 16.96 164 GLN A CA 1
ATOM 1286 C C . GLN A 1 164 ? -12.039 -6.647 2.551 1.00 17.19 164 GLN A C 1
ATOM 1287 O O . GLN A 1 164 ? -12.086 -7.054 3.709 1.00 17.82 164 GLN A O 1
ATOM 1293 N N . VAL A 1 165 ? -10.942 -6.717 1.799 1.00 15.32 165 VAL A N 1
ATOM 1294 C CA . VAL A 1 165 ? -9.705 -7.340 2.322 1.00 14.19 165 VAL A CA 1
ATOM 1295 C C . VAL A 1 165 ? -9.211 -6.723 3.619 1.00 16.60 165 VAL A C 1
ATOM 1296 O O . VAL A 1 165 ? -8.985 -7.437 4.598 1.00 17.20 165 VAL A O 1
ATOM 1300 N N . LYS A 1 166 ? -9.067 -5.391 3.641 1.00 12.38 166 LYS A N 1
ATOM 1301 C CA . LYS A 1 166 ? -8.550 -4.753 4.842 1.00 14.76 166 LYS A CA 1
ATOM 1302 C C . LYS A 1 166 ? -9.492 -4.823 6.042 1.00 15.87 166 LYS A C 1
ATOM 1303 O O . LYS A 1 166 ? -9.039 -5.156 7.150 1.00 15.80 166 LYS A O 1
ATOM 1309 N N . PRO A 1 167 ? -10.810 -4.504 5.858 1.00 18.00 167 PRO A N 1
ATOM 1310 C CA . PRO A 1 167 ? -11.753 -4.569 6.992 1.00 19.37 167 PRO A CA 1
ATOM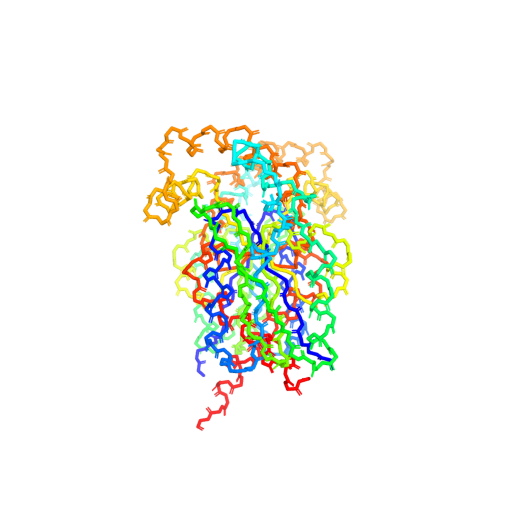 1311 C C . PRO A 1 167 ? -11.742 -5.990 7.577 1.00 18.82 167 PRO A C 1
ATOM 1312 O O . PRO A 1 167 ? -11.722 -6.164 8.808 1.00 17.15 167 PRO A O 1
ATOM 1316 N N . MET A 1 168 ? -11.785 -7.003 6.693 1.00 15.66 168 MET A N 1
ATOM 1317 C CA . MET A 1 168 ? -11.783 -8.405 7.165 1.00 15.07 168 MET A CA 1
ATOM 1318 C C . MET A 1 168 ? -10.438 -8.789 7.800 1.00 15.24 168 MET A C 1
ATOM 1319 O O . MET A 1 168 ? -10.383 -9.557 8.784 1.00 16.50 168 MET A O 1
ATOM 1324 N N . HIS A 1 169 ? -9.340 -8.258 7.264 1.00 13.80 169 HIS A N 1
ATOM 1325 C CA . HIS A 1 169 ? -8.052 -8.563 7.863 1.00 14.40 169 HIS A CA 1
ATOM 1326 C C . HIS A 1 169 ? -8.025 -8.020 9.325 1.00 16.69 169 HIS A C 1
ATOM 1327 O O . HIS A 1 169 ? -7.632 -8.724 10.246 1.00 16.31 169 HIS A O 1
ATOM 1334 N N . LEU A 1 170 ? -8.453 -6.761 9.518 1.00 17.14 170 LEU A N 1
ATOM 1335 C CA . LEU A 1 170 ? -8.467 -6.152 10.851 1.00 19.19 170 LEU A CA 1
ATOM 1336 C C . LEU A 1 170 ? -9.414 -6.856 11.814 1.00 18.08 170 LEU A C 1
ATOM 1337 O O . LEU A 1 170 ? -9.083 -7.032 12.990 1.00 19.18 170 LEU A O 1
ATOM 1342 N N . HIS A 1 171 ? -10.585 -7.262 11.308 1.00 19.22 171 HIS A N 1
ATOM 1343 C CA . HIS A 1 171 ? -11.583 -7.899 12.152 1.00 20.93 171 HIS A CA 1
ATOM 1344 C C . HIS A 1 171 ? -11.386 -9.390 12.402 1.00 21.45 171 HIS A C 1
ATOM 1345 O O . HIS A 1 171 ? -11.615 -9.869 13.517 1.00 22.40 171 HIS A O 1
ATOM 1352 N N . PHE A 1 172 ? -10.969 -10.125 11.390 1.00 18.11 172 PHE A N 1
ATOM 1353 C CA . PHE A 1 172 ? -10.866 -11.571 11.542 1.00 18.38 172 PHE A CA 1
ATOM 1354 C C . PHE A 1 172 ? -9.476 -12.193 11.502 1.00 18.19 172 PHE A C 1
ATOM 1355 O O . PHE A 1 172 ? -9.199 -13.133 12.258 1.00 19.49 172 PHE A O 1
ATOM 1363 N N . VAL A 1 173 ? -8.623 -11.697 10.608 1.00 15.82 173 VAL A N 1
ATOM 1364 C CA . VAL A 1 173 ? -7.288 -12.285 10.440 1.00 15.37 173 VAL A CA 1
ATOM 1365 C C . VAL A 1 173 ? -6.265 -11.902 11.500 1.00 16.87 173 VAL A C 1
ATOM 1366 O O . VAL A 1 173 ? -5.710 -12.790 12.162 1.00 17.54 173 VAL A O 1
ATOM 1370 N N . GLU A 1 174 ? -6.025 -10.594 11.663 1.00 16.91 174 GLU A N 1
ATOM 1371 C CA . GLU A 1 174 ? -5.026 -10.076 12.617 1.00 17.71 174 GLU A CA 1
ATOM 1372 C C . GLU A 1 174 ? -5.223 -10.584 14.072 1.00 18.89 174 GLU A C 1
ATOM 1373 O O . GLU A 1 174 ? -4.255 -10.940 14.736 1.00 19.02 174 GLU A O 1
ATOM 1379 N N . PRO A 1 175 ? -6.467 -10.623 14.572 1.00 17.50 175 PRO A N 1
ATOM 1380 C CA . PRO A 1 175 ? -6.652 -11.130 15.949 1.00 19.79 175 PRO A CA 1
ATOM 1381 C C . PRO A 1 175 ? -6.212 -12.620 16.103 1.00 21.27 175 PRO A C 1
ATOM 1382 O O . PRO A 1 175 ? -5.861 -13.042 17.213 1.00 20.98 175 PRO A O 1
ATOM 1386 N N . THR A 1 176 ? -6.232 -13.417 15.022 1.00 19.62 176 THR A N 1
ATOM 1387 C CA . THR A 1 176 ? -5.807 -14.827 15.181 1.00 18.94 176 THR A CA 1
ATOM 1388 C C . THR A 1 176 ? -4.310 -14.919 15.475 1.00 18.00 176 THR A C 1
ATOM 1389 O O . THR A 1 176 ? -3.794 -15.987 15.845 1.00 19.43 176 THR A O 1
ATOM 1393 N N . LYS A 1 177 ? -3.585 -13.824 15.295 1.00 18.13 177 LYS A N 1
ATOM 1394 C CA . LYS A 1 177 ? -2.150 -13.816 15.616 1.00 19.08 177 LYS A CA 1
ATOM 1395 C C . LYS A 1 177 ? -1.956 -14.212 17.091 1.00 22.45 177 LYS A C 1
ATOM 1396 O O . LYS A 1 177 ? -0.908 -14.778 17.457 1.00 22.52 177 LYS A O 1
ATOM 1402 N N . ARG A 1 178 ? -2.955 -13.896 17.934 1.00 21.68 178 ARG A N 1
ATOM 1403 C CA . ARG A 1 178 ? -2.892 -14.225 19.378 1.00 24.36 178 ARG A CA 1
ATOM 1404 C C . ARG A 1 178 ? -2.823 -15.739 19.638 1.00 23.70 178 ARG A C 1
ATOM 1405 O O . ARG A 1 178 ? -2.422 -16.152 20.731 1.00 24.03 178 ARG A O 1
ATOM 1413 N N . TYR A 1 179 ? -3.219 -16.566 18.675 1.00 18.48 179 TYR A N 1
ATOM 1414 C CA . TYR A 1 179 ? -3.136 -18.025 18.874 1.00 19.19 179 TYR A CA 1
ATOM 1415 C C . TYR A 1 179 ? -1.820 -18.641 18.407 1.00 19.18 179 TYR A C 1
ATOM 1416 O O . TYR A 1 179 ? -1.579 -19.835 18.623 1.00 18.90 179 TYR A O 1
ATOM 1425 N N . ALA A 1 180 ? -0.960 -17.859 17.768 1.00 14.70 180 ALA A N 1
ATOM 1426 C CA . ALA A 1 180 ? 0.276 -18.451 17.242 1.00 16.63 180 ALA A CA 1
ATOM 1427 C C . ALA A 1 180 ? 1.290 -18.775 18.318 1.00 17.55 180 ALA A C 1
ATOM 1428 O O . ALA A 1 180 ? 1.382 -18.056 19.315 1.00 17.11 180 ALA A O 1
ATOM 1430 N N . ASP A 1 181 ? 2.065 -19.838 18.093 1.00 17.49 181 ASP A N 1
ATOM 1431 C CA . ASP A 1 181 ? 3.128 -20.224 19.022 1.00 17.86 181 ASP A CA 1
ATOM 1432 C C . ASP A 1 181 ? 4.344 -19.390 18.637 1.00 17.49 181 ASP A C 1
ATOM 1433 O O . ASP A 1 181 ? 5.114 -18.983 19.480 1.00 18.31 181 ASP A O 1
ATOM 1438 N N . VAL A 1 182 ? 4.527 -19.172 17.337 1.00 17.02 182 VAL A N 1
ATOM 1439 C CA . VAL A 1 182 ? 5.640 -18.358 16.868 1.00 19.26 182 VAL A CA 1
ATOM 1440 C C . VAL A 1 182 ? 5.182 -17.457 15.718 1.00 17.37 182 VAL A C 1
ATOM 1441 O O . VAL A 1 182 ? 4.288 -17.841 14.956 1.00 18.01 182 VAL A O 1
ATOM 1445 N N . ILE A 1 183 ? 5.749 -16.255 15.644 1.00 16.13 183 ILE A N 1
ATOM 1446 C CA . ILE A 1 183 ? 5.457 -15.275 14.577 1.00 16.41 183 ILE A CA 1
ATOM 1447 C C . ILE A 1 183 ? 6.715 -15.133 13.718 1.00 17.38 183 ILE A C 1
ATOM 1448 O O . ILE A 1 183 ? 7.816 -14.866 14.220 1.00 19.67 183 ILE A O 1
ATOM 1453 N N . VAL A 1 184 ? 6.546 -15.303 12.412 1.00 18.24 184 VAL A N 1
ATOM 1454 C CA . VAL A 1 184 ? 7.645 -15.234 11.459 1.00 16.81 184 VAL A CA 1
ATOM 1455 C C . VAL A 1 184 ? 7.586 -13.992 10.559 1.00 18.01 184 VAL A C 1
ATOM 1456 O O . VAL A 1 184 ? 6.643 -13.830 9.764 1.00 15.36 184 VAL A O 1
ATOM 1460 N N . PRO A 1 185 ? 8.590 -13.096 10.672 1.00 19.68 185 PRO A N 1
ATOM 1461 C CA . PRO A 1 185 ? 8.615 -11.893 9.828 1.00 20.89 185 PRO A CA 1
ATOM 1462 C C . PRO A 1 185 ? 9.303 -12.259 8.502 1.00 21.55 185 PRO A C 1
ATOM 1463 O O . PRO A 1 185 ? 9.882 -13.351 8.369 1.00 20.75 185 PRO A O 1
ATOM 1467 N N . ARG A 1 186 ? 9.208 -11.385 7.507 1.00 23.13 186 ARG A N 1
ATOM 1468 C CA . ARG A 1 186 ? 9.882 -11.646 6.233 1.00 26.72 186 ARG A CA 1
ATOM 1469 C C . ARG A 1 186 ? 9.673 -13.068 5.685 1.00 27.92 186 ARG A C 1
ATOM 1470 O O . ARG A 1 186 ? 10.614 -13.657 5.133 1.00 29.85 186 ARG A O 1
ATOM 1478 N N . GLY A 1 187 ? 8.456 -13.598 5.812 1.00 27.44 187 GLY A N 1
ATOM 1479 C CA . GLY A 1 187 ? 8.149 -14.960 5.382 1.00 28.63 187 GLY A CA 1
ATOM 1480 C C . GLY A 1 187 ? 8.692 -15.460 4.046 1.00 30.82 187 GLY A C 1
ATOM 1481 O O . GLY A 1 187 ? 8.980 -16.648 3.873 1.00 27.19 187 GLY A O 1
ATOM 1482 N N . GLY A 1 188 ? 8.824 -14.548 3.092 1.00 33.24 188 GLY A N 1
ATOM 1483 C CA . GLY A 1 188 ? 9.318 -14.925 1.779 1.00 35.17 188 GLY A CA 1
ATOM 1484 C C . GLY A 1 188 ? 10.818 -15.061 1.715 1.00 37.19 188 GLY A C 1
ATOM 1485 O O . GLY A 1 188 ? 11.347 -15.724 0.830 1.00 39.24 188 GLY A O 1
ATOM 1486 N N . GLN A 1 189 ? 11.522 -14.438 2.646 1.00 38.41 189 GLN A N 1
ATOM 1487 C CA . GLN A 1 189 ? 12.971 -14.534 2.641 1.00 38.87 189 GLN A CA 1
ATOM 1488 C C . GLN A 1 189 ? 13.523 -14.534 4.053 1.00 36.30 189 GLN A C 1
ATOM 1489 O O . GLN A 1 189 ? 14.130 -13.557 4.515 1.00 34.62 189 GLN A O 1
ATOM 1495 N N . ASN A 1 190 ? 13.305 -15.645 4.742 1.00 30.72 190 ASN A N 1
ATOM 1496 C CA . ASN A 1 190 ? 13.788 -15.769 6.100 1.00 29.36 190 ASN A CA 1
ATOM 1497 C C . ASN A 1 190 ? 14.365 -17.180 6.273 1.00 28.33 190 ASN A C 1
ATOM 1498 O O . ASN A 1 190 ? 13.693 -18.083 6.757 1.00 26.11 190 ASN A O 1
ATOM 1503 N N . PRO A 1 191 ? 15.621 -17.383 5.833 1.00 29.29 191 PRO A N 1
ATOM 1504 C CA . PRO A 1 191 ? 16.341 -18.661 5.906 1.00 27.83 191 PRO A CA 1
ATOM 1505 C C . PRO A 1 191 ? 16.439 -19.251 7.309 1.00 26.85 191 PRO A C 1
ATOM 1506 O O . PRO A 1 191 ? 16.340 -20.466 7.502 1.00 23.99 191 PRO A O 1
ATOM 1510 N N . VAL A 1 192 ? 16.661 -18.389 8.297 1.00 24.06 192 VAL A N 1
ATOM 1511 C CA . VAL A 1 192 ? 16.815 -18.873 9.661 1.00 23.42 192 VAL A CA 1
ATOM 1512 C C . VAL A 1 192 ? 15.492 -19.397 10.219 1.00 23.11 192 VAL A C 1
ATOM 1513 O O . VAL A 1 192 ? 15.459 -20.433 10.894 1.00 22.69 192 VAL A O 1
ATOM 1517 N N . ALA A 1 193 ? 14.404 -18.672 9.969 1.00 22.16 193 ALA A N 1
ATOM 1518 C CA . ALA A 1 193 ? 13.115 -19.125 10.475 1.00 20.04 193 ALA A CA 1
ATOM 1519 C C . ALA A 1 193 ? 12.762 -20.437 9.754 1.00 21.85 193 ALA A C 1
ATOM 1520 O O . ALA A 1 193 ? 12.277 -21.388 10.387 1.00 17.52 193 ALA A O 1
ATOM 1522 N N . LEU A 1 194 ? 13.060 -20.517 8.460 1.00 19.45 194 LEU A N 1
ATOM 1523 C CA . LEU A 1 194 ? 12.754 -21.746 7.717 1.00 23.57 194 LEU A CA 1
ATOM 1524 C C . LEU A 1 194 ? 13.525 -22.926 8.323 1.00 24.67 194 LEU A C 1
ATOM 1525 O O . LEU A 1 194 ? 12.951 -23.999 8.546 1.00 24.05 194 LEU A O 1
ATOM 1530 N N . GLU A 1 195 ? 14.813 -22.717 8.609 1.00 27.40 195 GLU A N 1
ATOM 1531 C CA . GLU A 1 195 ? 15.643 -23.768 9.212 1.00 29.03 195 GLU A CA 1
ATOM 1532 C C . GLU A 1 195 ? 15.103 -24.160 10.576 1.00 27.90 195 GLU A C 1
ATOM 1533 O O . GLU A 1 195 ? 15.100 -25.334 10.943 1.00 29.15 195 GLU A O 1
ATOM 1539 N N . MET A 1 196 ? 14.626 -23.185 11.339 1.00 27.20 196 MET A N 1
ATOM 1540 C CA . MET A 1 196 ? 14.076 -23.504 12.648 1.00 26.97 196 MET A CA 1
ATOM 1541 C C . MET A 1 196 ? 12.810 -24.376 12.562 1.00 24.74 196 MET A C 1
ATOM 1542 O O . MET A 1 196 ? 12.670 -25.333 13.328 1.00 24.60 196 MET A O 1
ATOM 1547 N N . LEU A 1 197 ? 11.877 -24.034 11.666 1.00 22.10 197 LEU A N 1
ATOM 1548 C CA . LEU A 1 197 ? 10.641 -24.821 11.522 1.00 21.93 197 LEU A CA 1
ATOM 1549 C C . LEU A 1 197 ? 11.029 -26.219 11.024 1.00 21.37 197 LEU A C 1
ATOM 1550 O O . LEU A 1 197 ? 10.506 -27.234 11.506 1.00 20.32 197 LEU A O 1
ATOM 1555 N N . ALA A 1 198 ? 11.950 -26.264 10.069 1.00 22.12 198 ALA A N 1
ATOM 1556 C CA . ALA A 1 198 ? 12.413 -27.549 9.552 1.00 25.34 198 ALA A CA 1
ATOM 1557 C C . ALA A 1 198 ? 13.032 -28.411 10.663 1.00 24.78 198 ALA A C 1
ATOM 1558 O O . ALA A 1 198 ? 12.759 -29.613 10.732 1.00 26.66 198 ALA A O 1
ATOM 1560 N N . ALA A 1 199 ? 13.860 -27.824 11.531 1.00 25.17 199 ALA A N 1
ATOM 1561 C CA . ALA A 1 199 ? 14.483 -28.598 12.625 1.00 25.10 199 ALA A CA 1
ATOM 1562 C C . ALA A 1 199 ? 13.449 -29.182 13.591 1.00 26.89 199 ALA A C 1
ATOM 1563 O O . ALA A 1 199 ? 13.609 -30.297 14.135 1.00 24.14 199 ALA A O 1
ATOM 1565 N N . LYS A 1 200 ? 12.379 -28.436 13.825 1.00 25.87 200 LYS A N 1
ATOM 1566 C CA . LYS A 1 200 ? 11.340 -28.921 14.734 1.00 25.52 200 LYS A CA 1
ATOM 1567 C C . LYS A 1 200 ? 10.589 -30.074 14.093 1.00 24.05 200 LYS A C 1
ATOM 1568 O O . LYS A 1 200 ? 10.305 -31.079 14.735 1.00 26.08 200 LYS A O 1
ATOM 1574 N N . ALA A 1 201 ? 10.268 -29.948 12.816 1.00 23.26 201 ALA A N 1
ATOM 1575 C CA . ALA A 1 201 ? 9.559 -31.032 12.148 1.00 21.83 201 ALA A CA 1
ATOM 1576 C C . ALA A 1 201 ? 10.452 -32.284 12.093 1.00 23.04 201 ALA A C 1
ATOM 1577 O O . ALA A 1 201 ? 9.966 -33.382 12.322 1.00 21.93 201 ALA A O 1
ATOM 1579 N N . LEU A 1 202 ? 11.742 -32.105 11.799 1.00 23.62 202 LEU A N 1
ATOM 1580 C CA . LEU A 1 202 ? 12.681 -33.246 11.725 1.00 25.67 202 LEU A CA 1
ATOM 1581 C C . LEU A 1 202 ? 12.804 -33.975 13.062 1.00 24.86 202 LEU A C 1
ATOM 1582 O O . LEU A 1 202 ? 12.887 -35.216 13.105 1.00 24.06 202 LEU A O 1
ATOM 1587 N N . ALA A 1 203 ? 12.810 -33.226 14.160 1.00 25.77 203 ALA A N 1
ATOM 1588 C CA . ALA A 1 203 ? 12.855 -33.873 15.476 1.00 27.11 203 ALA A CA 1
ATOM 1589 C C . ALA A 1 203 ? 11.563 -34.675 15.663 1.00 28.34 203 ALA A C 1
ATOM 1590 O O . ALA A 1 203 ? 11.579 -35.792 16.211 1.00 24.85 203 ALA A O 1
ATOM 1592 N N . ARG A 1 204 ? 10.425 -34.116 15.228 1.00 25.18 204 ARG A N 1
ATOM 1593 C CA . ARG A 1 204 ? 9.184 -34.862 15.393 1.00 26.50 204 ARG A CA 1
ATOM 1594 C C . ARG A 1 204 ? 9.205 -36.156 14.541 1.00 23.87 204 ARG A C 1
ATOM 1595 O O . ARG A 1 204 ? 8.768 -37.217 14.999 1.00 23.81 204 ARG A O 1
ATOM 1603 N N . LEU A 1 205 ? 9.675 -36.050 13.301 1.00 22.08 205 LEU A N 1
ATOM 1604 C CA . LEU A 1 205 ? 9.762 -37.215 12.416 1.00 23.20 205 LEU A CA 1
ATOM 1605 C C . LEU A 1 205 ? 10.665 -38.304 13.023 1.00 23.83 205 LEU A C 1
ATOM 1606 O O . LEU A 1 205 ? 10.340 -39.511 12.965 1.00 25.11 205 LEU A O 1
ATOM 1611 N N . ALA A 1 206 ? 11.785 -37.887 13.609 1.00 24.21 206 ALA A N 1
ATOM 1612 C CA . ALA A 1 206 ? 12.712 -38.867 14.189 1.00 28.61 206 ALA A CA 1
ATOM 1613 C C . ALA A 1 206 ? 12.027 -39.588 15.348 1.00 30.29 206 ALA A C 1
ATOM 1614 O O . ALA A 1 206 ? 12.286 -40.764 15.594 1.00 28.88 206 ALA A O 1
ATOM 1616 N N . ARG A 1 207 ? 11.146 -38.873 16.056 1.00 29.83 207 ARG A N 1
ATOM 1617 C CA . ARG A 1 207 ? 10.415 -39.455 17.178 1.00 30.63 207 ARG A CA 1
ATOM 1618 C C . ARG A 1 207 ? 9.505 -40.577 16.684 1.00 28.97 207 ARG A C 1
ATOM 1619 O O . ARG A 1 207 ? 9.369 -41.618 17.330 1.00 27.12 207 ARG A O 1
ATOM 1627 N N . MET A 1 208 ? 8.881 -40.378 15.516 1.00 25.74 208 MET A N 1
ATOM 1628 C CA . MET A 1 208 ? 7.985 -41.360 14.917 1.00 25.93 208 MET A CA 1
ATOM 1629 C C . MET A 1 208 ? 8.721 -42.662 14.619 1.00 24.70 208 MET A C 1
ATOM 1630 O O . MET A 1 208 ? 8.076 -43.721 14.739 1.00 24.77 208 MET A O 1
ATOM 1635 N N . GLY A 1 209 ? 9.944 -42.620 14.118 1.00 25.74 209 GLY A N 1
ATOM 1636 C CA . GLY A 1 209 ? 10.643 -43.848 13.752 1.00 29.19 209 GLY A CA 1
ATOM 1637 C C . GLY A 1 209 ? 11.408 -44.542 14.867 1.00 33.83 209 GLY A C 1
ATOM 1638 O O . GLY A 1 209 ? 11.803 -45.702 14.733 1.00 37.51 209 GLY A O 1
ATOM 1639 N N . ALA A 1 210 ? 11.622 -43.842 15.970 1.00 34.08 210 ALA A N 1
ATOM 1640 C CA . ALA A 1 210 ? 12.378 -44.383 17.086 1.00 36.95 210 ALA A CA 1
ATOM 1641 C C . ALA A 1 210 ? 11.455 -45.049 18.097 1.00 37.96 210 ALA A C 1
ATOM 1642 O O . ALA A 1 210 ? 10.273 -44.731 18.176 1.00 40.58 210 ALA A O 1
ATOM 1644 N N . ALA A 1 211 ? 11.982 -45.982 18.872 1.00 39.98 211 ALA A N 1
ATOM 1645 C CA . ALA A 1 211 ? 11.137 -46.650 19.866 1.00 42.14 211 ALA A CA 1
ATOM 1646 C C . ALA A 1 211 ? 12.011 -47.286 20.909 1.00 43.38 211 ALA A C 1
ATOM 1647 O O . ALA A 1 211 ? 13.243 -47.090 20.850 1.00 43.84 211 ALA A O 1
ATOM 1650 N N . LYS B 1 5 ? 33.026 -23.458 17.173 1.00 50.43 5 LYS B N 1
ATOM 1651 C CA . LYS B 1 5 ? 32.294 -22.188 17.484 1.00 51.35 5 LYS B CA 1
ATOM 1652 C C . LYS B 1 5 ? 30.945 -22.473 18.133 1.00 48.04 5 LYS B C 1
ATOM 1653 O O . LYS B 1 5 ? 30.146 -23.240 17.609 1.00 49.71 5 LYS B O 1
ATOM 1659 N N . PRO B 1 6 ? 30.682 -21.877 19.301 1.00 45.97 6 PRO B N 1
ATOM 1660 C CA . PRO B 1 6 ? 29.380 -22.141 19.928 1.00 41.75 6 PRO B CA 1
ATOM 1661 C C . PRO B 1 6 ? 28.217 -21.504 19.142 1.00 37.52 6 PRO B C 1
ATOM 1662 O O . PRO B 1 6 ? 28.402 -20.550 18.377 1.00 34.94 6 PRO B O 1
ATOM 1666 N N . PHE B 1 7 ? 27.035 -22.077 19.311 1.00 35.05 7 PHE B N 1
ATOM 1667 C CA . PHE B 1 7 ? 25.819 -21.591 18.646 1.00 32.79 7 PHE B CA 1
ATOM 1668 C C . PHE B 1 7 ? 25.373 -20.365 19.469 1.00 28.09 7 PHE B C 1
ATOM 1669 O O . PHE B 1 7 ? 25.180 -20.476 20.676 1.00 27.19 7 PHE B O 1
ATOM 1677 N N . VAL B 1 8 ? 25.240 -19.207 18.829 1.00 26.71 8 VAL B N 1
ATOM 1678 C CA . VAL B 1 8 ? 24.860 -17.995 19.578 1.00 25.99 8 VAL B CA 1
ATOM 1679 C C . VAL B 1 8 ? 23.420 -17.485 19.315 1.00 24.48 8 VAL B C 1
ATOM 1680 O O . VAL B 1 8 ? 23.041 -17.214 18.179 1.00 26.30 8 VAL B O 1
ATOM 1684 N N . ILE B 1 9 ? 22.643 -17.340 20.381 1.00 24.02 9 ILE B N 1
ATOM 1685 C CA . ILE B 1 9 ? 21.266 -16.865 20.273 1.00 21.63 9 ILE B CA 1
ATOM 1686 C C . ILE B 1 9 ? 21.069 -15.517 20.993 1.00 22.22 9 ILE B C 1
ATOM 1687 O O . ILE B 1 9 ? 21.344 -15.403 22.202 1.00 22.37 9 ILE B O 1
ATOM 1692 N N . GLY B 1 10 ? 20.630 -14.498 20.252 1.00 20.44 10 GLY B N 1
ATOM 1693 C CA . GLY B 1 10 ? 20.331 -13.207 20.884 1.00 21.07 10 GLY B CA 1
ATOM 1694 C C . GLY B 1 10 ? 18.826 -13.163 21.168 1.00 21.85 10 GLY B C 1
ATOM 1695 O O . GLY B 1 10 ? 18.016 -13.555 20.299 1.00 20.93 10 GLY B O 1
ATOM 1696 N N . ILE B 1 11 ? 18.432 -12.705 22.367 1.00 19.47 11 ILE B N 1
ATOM 1697 C CA . ILE B 1 11 ? 17.005 -12.642 22.741 1.00 16.75 11 ILE B CA 1
ATOM 1698 C C . ILE B 1 11 ? 16.709 -11.271 23.318 1.00 17.04 11 ILE B C 1
ATOM 1699 O O . ILE B 1 11 ? 17.176 -10.957 24.432 1.00 19.77 11 ILE B O 1
ATOM 1704 N N . ALA B 1 12 ? 16.006 -10.439 22.535 1.00 15.05 12 ALA B N 1
ATOM 1705 C CA . ALA B 1 12 ? 15.656 -9.078 22.953 1.00 15.53 12 ALA B CA 1
ATOM 1706 C C . ALA B 1 12 ? 14.146 -8.985 23.181 1.00 14.71 12 ALA B C 1
ATOM 1707 O O . ALA B 1 12 ? 13.401 -9.952 22.980 1.00 16.22 12 ALA B O 1
ATOM 1709 N N . GLY B 1 13 ? 13.716 -7.804 23.603 1.00 16.45 13 GLY B N 1
ATOM 1710 C CA . GLY B 1 13 ? 12.307 -7.543 23.847 1.00 15.58 13 GLY B CA 1
ATOM 1711 C C . GLY B 1 13 ? 12.212 -6.361 24.810 1.00 15.04 13 GLY B C 1
ATOM 1712 O O . GLY B 1 13 ? 13.237 -5.907 25.317 1.00 17.85 13 GLY B O 1
ATOM 1713 N N . GLY B 1 14 ? 11.012 -5.807 24.984 1.00 16.35 14 GLY B N 1
ATOM 1714 C CA . GLY B 1 14 ? 10.872 -4.709 25.922 1.00 14.61 14 GLY B CA 1
ATOM 1715 C C . GLY B 1 14 ? 11.021 -5.142 27.370 1.00 14.63 14 GLY B C 1
ATOM 1716 O O . GLY B 1 14 ? 11.071 -6.349 27.694 1.00 16.72 14 GLY B O 1
ATOM 1717 N N . THR B 1 15 ? 11.081 -4.172 28.283 1.00 15.77 15 THR B N 1
ATOM 1718 C CA . THR B 1 15 ? 11.171 -4.544 29.694 1.00 13.86 15 THR B CA 1
ATOM 1719 C C . THR B 1 15 ? 9.928 -5.393 30.043 1.00 14.33 15 THR B C 1
ATOM 1720 O O . THR B 1 15 ? 8.831 -5.136 29.555 1.00 14.40 15 THR B O 1
ATOM 1724 N N . ALA B 1 16 ? 10.135 -6.455 30.829 1.00 13.42 16 ALA B N 1
ATOM 1725 C CA . ALA B 1 16 ? 9.024 -7.312 31.287 1.00 17.83 16 ALA B CA 1
ATOM 1726 C C . ALA B 1 16 ? 8.212 -7.977 30.153 1.00 17.15 16 ALA B C 1
ATOM 1727 O O . ALA B 1 16 ? 7.028 -8.280 30.301 1.00 14.98 16 ALA B O 1
ATOM 1729 N N . SER B 1 17 ? 8.876 -8.202 29.027 1.00 16.18 17 SER B N 1
ATOM 1730 C CA . SER B 1 17 ? 8.257 -8.818 27.864 1.00 19.44 17 SER B CA 1
ATOM 1731 C C . SER B 1 17 ? 8.190 -10.328 28.028 1.00 20.84 17 SER B C 1
ATOM 1732 O O . SER B 1 17 ? 7.396 -10.981 27.383 1.00 21.83 17 SER B O 1
ATOM 1735 N N . GLY B 1 18 ? 9.018 -10.882 28.906 1.00 19.92 18 GLY B N 1
ATOM 1736 C CA . GLY B 1 18 ? 9.050 -12.330 29.019 1.00 24.42 18 GLY B CA 1
ATOM 1737 C C . GLY B 1 18 ? 10.374 -12.854 28.467 1.00 23.94 18 GLY B C 1
ATOM 1738 O O . GLY B 1 18 ? 10.661 -14.064 28.530 1.00 25.02 18 GLY B O 1
ATOM 1739 N N . LYS B 1 19 ? 11.212 -11.956 27.946 1.00 23.23 19 LYS B N 1
ATOM 1740 C CA . LYS B 1 19 ? 12.491 -12.400 27.383 1.00 22.82 19 LYS B CA 1
ATOM 1741 C C . LYS B 1 19 ? 13.394 -13.060 28.420 1.00 23.80 19 LYS B C 1
ATOM 1742 O O . LYS B 1 19 ? 14.068 -14.043 28.131 1.00 24.08 19 LYS B O 1
ATOM 1748 N N . THR B 1 20 ? 13.418 -12.519 29.634 1.00 23.47 20 THR B N 1
ATOM 1749 C CA . THR B 1 20 ? 14.280 -13.098 30.672 1.00 22.92 20 THR B CA 1
ATOM 1750 C C . THR B 1 20 ? 13.847 -14.507 31.041 1.00 24.48 20 THR B C 1
ATOM 1751 O O . THR B 1 20 ? 14.675 -15.409 31.113 1.00 24.01 20 THR B O 1
ATOM 1755 N N . THR B 1 21 ? 12.547 -14.704 31.254 1.00 24.18 21 THR B N 1
ATOM 1756 C CA . THR B 1 21 ? 12.072 -16.042 31.606 1.00 26.88 21 THR B CA 1
ATOM 1757 C C . THR B 1 21 ? 12.225 -17.027 30.448 1.00 24.87 21 THR B C 1
ATOM 1758 O O . THR B 1 21 ? 12.486 -18.212 30.669 1.00 28.20 21 THR B O 1
ATOM 1762 N N . LEU B 1 22 ? 12.106 -16.563 29.213 1.00 21.67 22 LEU B N 1
ATOM 1763 C CA . LEU B 1 22 ? 12.274 -17.469 28.081 1.00 22.47 22 LEU B CA 1
ATOM 1764 C C . LEU B 1 22 ? 13.754 -17.876 28.038 1.00 22.90 22 LEU B C 1
ATOM 1765 O O . LEU B 1 22 ? 14.082 -19.042 27.905 1.00 22.87 22 LEU B O 1
ATOM 1770 N N . ALA B 1 23 ? 14.638 -16.896 28.172 1.00 23.38 23 ALA B N 1
ATOM 1771 C CA . ALA B 1 23 ? 16.074 -17.156 28.135 1.00 25.49 23 ALA B CA 1
ATOM 1772 C C . ALA B 1 23 ? 16.471 -18.143 29.244 1.00 27.86 23 ALA B C 1
ATOM 1773 O O . ALA B 1 23 ? 17.251 -19.078 29.018 1.00 27.99 23 ALA B O 1
ATOM 1775 N N . GLN B 1 24 ? 15.924 -17.955 30.437 1.00 29.53 24 GLN B N 1
ATOM 1776 C CA . GLN B 1 24 ? 16.259 -18.855 31.531 1.00 31.45 24 GLN B CA 1
ATOM 1777 C C . GLN B 1 24 ? 15.702 -20.273 31.337 1.00 32.14 24 GLN B C 1
ATOM 1778 O O . GLN B 1 24 ? 16.343 -21.251 31.727 1.00 30.69 24 GLN B O 1
ATOM 1784 N N . ALA B 1 25 ? 14.525 -20.386 30.713 1.00 31.48 25 ALA B N 1
ATOM 1785 C CA . ALA B 1 25 ? 13.913 -21.689 30.477 1.00 29.80 25 ALA B CA 1
ATOM 1786 C C . ALA B 1 25 ? 14.710 -22.480 29.431 1.00 30.22 25 ALA B C 1
ATOM 1787 O O . ALA B 1 25 ? 14.853 -23.696 29.545 1.00 28.04 25 ALA B O 1
ATOM 1789 N N . LEU B 1 26 ? 15.219 -21.802 28.408 1.00 27.85 26 LEU B N 1
ATOM 1790 C CA . LEU B 1 26 ? 16.010 -22.486 27.386 1.00 33.34 26 LEU B CA 1
ATOM 1791 C C . LEU B 1 26 ? 17.263 -23.062 28.055 1.00 36.08 26 LEU B C 1
ATOM 1792 O O . LEU B 1 26 ? 17.668 -24.186 27.772 1.00 34.48 26 LEU B O 1
ATOM 1797 N N . ALA B 1 27 ? 17.865 -22.260 28.927 1.00 38.03 27 ALA B N 1
ATOM 1798 C CA . ALA B 1 27 ? 19.064 -22.653 29.661 1.00 42.77 27 ALA B CA 1
ATOM 1799 C C . ALA B 1 27 ? 18.820 -23.925 30.495 1.00 43.85 27 ALA B C 1
ATOM 1800 O O . ALA B 1 27 ? 19.653 -24.833 30.487 1.00 44.89 27 ALA B O 1
ATOM 1802 N N . ARG B 1 28 ? 17.694 -23.990 31.206 1.00 45.55 28 ARG B N 1
ATOM 1803 C CA . ARG B 1 28 ? 17.352 -25.169 32.014 1.00 47.62 28 ARG B CA 1
ATOM 1804 C C . ARG B 1 28 ? 17.261 -26.396 31.118 1.00 47.84 28 ARG B C 1
ATOM 1805 O O . ARG B 1 28 ? 17.811 -27.457 31.416 1.00 48.32 28 ARG B O 1
ATOM 1813 N N . THR B 1 29 ? 16.525 -26.236 30.028 1.00 46.71 29 THR B N 1
ATOM 1814 C CA . THR B 1 29 ? 16.300 -27.300 29.067 1.00 46.88 29 THR B CA 1
ATOM 1815 C C . THR B 1 29 ? 17.568 -27.904 28.503 1.00 48.15 29 THR B C 1
ATOM 1816 O O . THR B 1 29 ? 17.666 -29.126 28.352 1.00 49.42 29 THR B O 1
ATOM 1820 N N . LEU B 1 30 ? 18.539 -27.053 28.188 1.00 48.01 30 LEU B N 1
ATOM 1821 C CA . LEU B 1 30 ? 19.797 -27.522 27.614 1.00 48.71 30 LEU B CA 1
ATOM 1822 C C . LEU B 1 30 ? 20.890 -27.816 28.673 1.00 49.33 30 LEU B C 1
ATOM 1823 O O . LEU B 1 30 ? 21.999 -28.213 28.335 1.00 50.12 30 LEU B O 1
ATOM 1828 N N . GLY B 1 31 ? 20.564 -27.646 29.950 1.00 50.81 31 GLY B N 1
ATOM 1829 C CA . GLY B 1 31 ? 21.539 -27.916 30.999 1.00 51.96 31 GLY B CA 1
ATOM 1830 C C . GLY B 1 31 ? 22.835 -27.145 30.817 1.00 52.73 31 GLY B C 1
ATOM 1831 O O . GLY B 1 31 ? 22.816 -25.962 30.496 1.00 51.84 31 GLY B O 1
ATOM 1832 N N . GLU B 1 32 ? 23.968 -27.815 31.009 1.00 53.09 32 GLU B N 1
ATOM 1833 C CA . GLU B 1 32 ? 25.262 -27.163 30.869 1.00 53.22 32 GLU B CA 1
ATOM 1834 C C . GLU B 1 32 ? 25.660 -26.861 29.434 1.00 51.83 32 GLU B C 1
ATOM 1835 O O . GLU B 1 32 ? 26.737 -26.336 29.188 1.00 50.65 32 GLU B O 1
ATOM 1841 N N . ARG B 1 33 ? 24.810 -27.208 28.480 1.00 51.58 33 ARG B N 1
ATOM 1842 C CA . ARG B 1 33 ? 25.113 -26.924 27.080 1.00 50.97 33 ARG B CA 1
ATOM 1843 C C . ARG B 1 33 ? 25.019 -25.414 26.817 1.00 47.83 33 ARG B C 1
ATOM 1844 O O . ARG B 1 33 ? 25.399 -24.945 25.744 1.00 48.04 33 ARG B O 1
ATOM 1852 N N . VAL B 1 34 ? 24.537 -24.658 27.807 1.00 44.25 34 VAL B N 1
ATOM 1853 C CA . VAL B 1 34 ? 24.344 -23.212 27.647 1.00 40.72 34 VAL B CA 1
ATOM 1854 C C . VAL B 1 34 ? 25.013 -22.248 28.633 1.00 39.73 34 VAL B C 1
ATOM 1855 O O . VAL B 1 34 ? 25.032 -22.482 29.840 1.00 39.86 34 VAL B O 1
ATOM 1859 N N . ALA B 1 35 ? 25.537 -21.145 28.093 1.00 38.05 35 ALA B N 1
ATOM 1860 C CA . ALA B 1 35 ? 26.139 -20.073 28.888 1.00 32.76 35 ALA B CA 1
ATOM 1861 C C . ALA B 1 35 ? 25.263 -18.833 28.633 1.00 32.09 35 ALA B C 1
ATOM 1862 O O . ALA B 1 35 ? 25.096 -18.410 27.479 1.00 29.83 35 ALA B O 1
ATOM 1864 N N . LEU B 1 36 ? 24.734 -18.243 29.703 1.00 29.42 36 LEU B N 1
ATOM 1865 C CA . LEU B 1 36 ? 23.852 -17.073 29.584 1.00 27.94 36 LEU B CA 1
ATOM 1866 C C . LEU B 1 36 ? 24.417 -15.753 30.123 1.00 25.72 36 LEU B C 1
ATOM 1867 O O . LEU B 1 36 ? 24.867 -15.687 31.266 1.00 25.88 36 LEU B O 1
ATOM 1872 N N . LEU B 1 37 ? 24.379 -14.707 29.290 1.00 24.71 37 LEU B N 1
ATOM 1873 C CA . LEU B 1 37 ? 24.845 -13.380 29.681 1.00 25.76 37 LEU B CA 1
ATOM 1874 C C . LEU B 1 37 ? 23.740 -12.351 29.573 1.00 23.07 37 LEU B C 1
ATOM 1875 O O . LEU B 1 37 ? 23.427 -11.869 28.469 1.00 20.23 37 LEU B O 1
ATOM 1880 N N . PRO B 1 38 ? 23.133 -11.994 30.713 1.00 23.76 38 PRO B N 1
ATOM 1881 C CA . PRO B 1 38 ? 22.069 -10.991 30.661 1.00 21.92 38 PRO B CA 1
ATOM 1882 C C . PRO B 1 38 ? 22.708 -9.602 30.640 1.00 21.79 38 PRO B C 1
ATOM 1883 O O . PRO B 1 38 ? 23.467 -9.196 31.563 1.00 22.29 38 PRO B O 1
ATOM 1887 N N . MET B 1 39 ? 22.389 -8.844 29.600 1.00 21.66 39 MET B N 1
ATOM 1888 C CA . MET B 1 39 ? 22.958 -7.516 29.457 1.00 22.16 39 MET B CA 1
ATOM 1889 C C . MET B 1 39 ? 22.547 -6.525 30.565 1.00 22.27 39 MET B C 1
ATOM 1890 O O . MET B 1 39 ? 23.268 -5.542 30.791 1.00 20.65 39 MET B O 1
ATOM 1895 N N . ASP B 1 40 ? 21.444 -6.784 31.283 1.00 21.92 40 ASP B N 1
ATOM 1896 C CA . ASP B 1 40 ? 21.007 -5.869 32.335 1.00 23.15 40 ASP B CA 1
ATOM 1897 C C . ASP B 1 40 ? 21.962 -5.888 33.515 1.00 23.89 40 ASP B C 1
ATOM 1898 O O . ASP B 1 40 ? 21.881 -5.037 34.399 1.00 24.76 40 ASP B O 1
ATOM 1903 N N . HIS B 1 41 ? 22.853 -6.864 33.572 1.00 22.69 41 HIS B N 1
ATOM 1904 C CA . HIS B 1 41 ? 23.838 -6.841 34.672 1.00 24.76 41 HIS B CA 1
ATOM 1905 C C . HIS B 1 41 ? 25.102 -6.065 34.246 1.00 24.28 41 HIS B C 1
ATOM 1906 O O . HIS B 1 41 ? 26.023 -5.839 35.056 1.00 25.33 41 HIS B O 1
ATOM 1913 N N . TYR B 1 42 ? 25.085 -5.588 33.003 1.00 19.88 42 TYR B N 1
ATOM 1914 C CA . TYR B 1 42 ? 26.209 -4.846 32.414 1.00 18.93 42 TYR B CA 1
ATOM 1915 C C . TYR B 1 42 ? 26.083 -3.323 32.323 1.00 18.95 42 TYR B C 1
ATOM 1916 O O . TYR B 1 42 ? 26.712 -2.698 31.467 1.00 19.99 42 TYR B O 1
ATOM 1925 N N . TYR B 1 43 ? 25.273 -2.699 33.179 1.00 16.59 43 TYR B N 1
ATOM 1926 C CA . TYR B 1 43 ? 25.206 -1.237 33.148 1.00 17.91 43 TYR B CA 1
ATOM 1927 C C . TYR B 1 43 ? 26.590 -0.729 33.559 1.00 19.63 43 TYR B C 1
ATOM 1928 O O . TYR B 1 43 ? 27.274 -1.408 34.299 1.00 21.80 43 TYR B O 1
ATOM 1937 N N . LYS B 1 44 ? 26.990 0.431 33.028 1.00 21.84 44 LYS B N 1
ATOM 1938 C CA . LYS B 1 44 ? 28.266 1.078 33.349 1.00 21.54 44 LYS B CA 1
ATOM 1939 C C . LYS B 1 44 ? 28.357 1.333 34.856 1.00 24.77 44 LYS B C 1
ATOM 1940 O O . LYS B 1 44 ? 27.343 1.576 35.533 1.00 22.89 44 LYS B O 1
ATOM 1946 N N . ASP B 1 45 ? 29.576 1.284 35.384 1.00 24.76 45 ASP B N 1
ATOM 1947 C CA . ASP B 1 45 ? 29.797 1.511 36.800 1.00 25.23 45 ASP B CA 1
ATOM 1948 C C . ASP B 1 45 ? 29.806 3.018 37.013 1.00 26.91 45 ASP B C 1
ATOM 1949 O O . ASP B 1 45 ? 30.749 3.704 36.589 1.00 24.67 45 ASP B O 1
ATOM 1954 N N . LEU B 1 46 ? 28.759 3.536 37.662 1.00 23.33 46 LEU B N 1
ATOM 1955 C CA . LEU B 1 46 ? 28.681 4.958 37.931 1.00 24.98 46 LEU B CA 1
ATOM 1956 C C . LEU B 1 46 ? 28.732 5.238 39.448 1.00 25.46 46 LEU B C 1
ATOM 1957 O O . LEU B 1 46 ? 28.193 6.256 39.915 1.00 25.91 46 LEU B O 1
ATOM 1962 N N . GLY B 1 47 ? 29.386 4.334 40.175 1.00 24.73 47 GLY B N 1
ATOM 1963 C CA . GLY B 1 47 ? 29.521 4.418 41.626 1.00 28.78 47 GLY B CA 1
ATOM 1964 C C . GLY B 1 47 ? 30.173 5.710 42.127 1.00 30.26 47 GLY B C 1
ATOM 1965 O O . GLY B 1 47 ? 29.999 6.102 43.294 1.00 31.19 47 GLY B O 1
ATOM 1966 N N . HIS B 1 48 ? 30.921 6.375 41.254 1.00 28.86 48 HIS B N 1
ATOM 1967 C CA . HIS B 1 48 ? 31.581 7.616 41.614 1.00 29.03 48 HIS B CA 1
ATOM 1968 C C . HIS B 1 48 ? 30.602 8.796 41.608 1.00 30.10 48 HIS B C 1
ATOM 1969 O O . HIS B 1 48 ? 30.915 9.845 42.152 1.00 30.13 48 HIS B O 1
ATOM 1976 N N . LEU B 1 49 ? 29.430 8.653 40.979 1.00 28.88 49 LEU B N 1
ATOM 1977 C CA . LEU B 1 49 ? 28.478 9.766 40.950 1.00 27.24 49 LEU B CA 1
ATOM 1978 C C . LEU B 1 49 ? 27.622 9.778 42.208 1.00 26.67 49 LEU B C 1
ATOM 1979 O O . LEU B 1 49 ? 27.408 8.746 42.815 1.00 24.41 49 LEU B O 1
ATOM 1984 N N . PRO B 1 50 ? 27.122 10.951 42.608 1.00 24.97 50 PRO B N 1
ATOM 1985 C CA . PRO B 1 50 ? 26.279 11.011 43.821 1.00 26.24 50 PRO B CA 1
ATOM 1986 C C . PRO B 1 50 ? 24.951 10.265 43.588 1.00 25.10 50 PRO B C 1
ATOM 1987 O O . PRO B 1 50 ? 24.463 10.222 42.457 1.00 23.44 50 PRO B O 1
ATOM 1991 N N . LEU B 1 51 ? 24.365 9.708 44.648 1.00 24.01 51 LEU B N 1
ATOM 1992 C CA . LEU B 1 51 ? 23.088 8.969 44.518 1.00 23.79 51 LEU B CA 1
ATOM 1993 C C . LEU B 1 51 ? 22.049 9.725 43.715 1.00 23.82 51 LEU B C 1
ATOM 1994 O O . LEU B 1 51 ? 21.457 9.164 42.784 1.00 23.35 51 LEU B O 1
ATOM 1999 N N . GLU B 1 52 ? 21.810 10.996 44.056 1.00 21.61 52 GLU B N 1
ATOM 2000 C CA . GLU B 1 52 ? 20.810 11.751 43.339 1.00 22.37 52 GLU B CA 1
ATOM 2001 C C . GLU B 1 52 ? 21.033 11.772 41.828 1.00 25.80 52 GLU B C 1
ATOM 2002 O O . GLU B 1 52 ? 20.063 11.743 41.030 1.00 23.92 52 GLU B O 1
ATOM 2008 N N . GLU B 1 53 ? 22.292 11.866 41.422 1.00 22.18 53 GLU B N 1
ATOM 2009 C CA . GLU B 1 53 ? 22.564 11.870 40.004 1.00 25.02 53 GLU B CA 1
ATOM 2010 C C . GLU B 1 53 ? 22.239 10.482 39.411 1.00 21.83 53 GLU B C 1
ATOM 2011 O O . GLU B 1 53 ? 21.592 10.395 38.376 1.00 22.56 53 GLU B O 1
ATOM 2017 N N . ARG B 1 54 ? 22.687 9.421 40.076 1.00 20.75 54 ARG B N 1
ATOM 2018 C CA . ARG B 1 54 ? 22.434 8.061 39.596 1.00 23.98 54 ARG B CA 1
ATOM 2019 C C . ARG B 1 54 ? 20.957 7.727 39.466 1.00 25.75 54 ARG B C 1
ATOM 2020 O O . ARG B 1 54 ? 20.553 6.917 38.617 1.00 24.61 54 ARG B O 1
ATOM 2028 N N . LEU B 1 55 ? 20.148 8.329 40.328 1.00 22.24 55 LEU B N 1
ATOM 2029 C CA . LEU B 1 55 ? 18.713 8.097 40.268 1.00 22.93 55 LEU B CA 1
ATOM 2030 C C . LEU B 1 55 ? 18.119 8.714 39.015 1.00 24.57 55 LEU B C 1
ATOM 2031 O O . LEU B 1 55 ? 17.140 8.199 38.470 1.00 27.89 55 LEU B O 1
ATOM 2036 N N . ARG B 1 56 ? 18.718 9.786 38.508 1.00 22.81 56 ARG B N 1
ATOM 2037 C CA . ARG B 1 56 ? 18.165 10.448 37.319 1.00 25.14 56 ARG B CA 1
ATOM 2038 C C . ARG B 1 56 ? 18.641 9.911 35.964 1.00 22.14 56 ARG B C 1
ATOM 2039 O O . ARG B 1 56 ? 18.111 10.289 34.899 1.00 21.85 56 ARG B O 1
ATOM 2047 N N . VAL B 1 57 ? 19.652 9.058 36.003 1.00 21.27 57 VAL B N 1
ATOM 2048 C CA . VAL B 1 57 ? 20.207 8.488 34.773 1.00 22.30 57 VAL B CA 1
ATOM 2049 C C . VAL B 1 57 ? 19.130 7.727 33.980 1.00 22.19 57 VAL B C 1
ATOM 2050 O O . VAL B 1 57 ? 18.263 7.076 34.561 1.00 18.29 57 VAL B O 1
ATOM 2054 N N . ASN B 1 58 ? 19.194 7.850 32.663 1.00 20.97 58 ASN B N 1
ATOM 2055 C CA . ASN B 1 58 ? 18.291 7.138 31.771 1.00 19.44 58 ASN B CA 1
ATOM 2056 C C . ASN B 1 58 ? 18.896 5.740 31.503 1.00 20.05 58 ASN B C 1
ATOM 2057 O O . ASN B 1 58 ? 19.827 5.576 30.695 1.00 20.77 58 ASN B O 1
ATOM 2062 N N . TYR B 1 59 ? 18.388 4.735 32.202 1.00 17.23 59 TYR B N 1
ATOM 2063 C CA . TYR B 1 59 ? 18.859 3.363 32.057 1.00 17.51 59 TYR B CA 1
ATOM 2064 C C . TYR B 1 59 ? 18.278 2.600 30.874 1.00 13.89 59 TYR B C 1
ATOM 2065 O O . TYR B 1 59 ? 18.446 1.396 30.794 1.00 16.44 59 TYR B O 1
ATOM 2074 N N . ASP B 1 60 ? 17.588 3.288 29.976 1.00 16.22 60 ASP B N 1
ATOM 2075 C CA . ASP B 1 60 ? 17.029 2.619 28.792 1.00 16.15 60 ASP B CA 1
ATOM 2076 C C . ASP B 1 60 ? 17.663 3.151 27.491 1.00 18.02 60 ASP B C 1
ATOM 2077 O O . ASP B 1 60 ? 17.246 2.801 26.396 1.00 17.82 60 ASP B O 1
ATOM 2082 N N . HIS B 1 61 ? 18.663 4.017 27.624 1.00 19.46 61 HIS B N 1
ATOM 2083 C CA . HIS B 1 61 ? 19.407 4.541 26.461 1.00 21.37 61 HIS B CA 1
ATOM 2084 C C . HIS B 1 61 ? 20.641 3.605 26.268 1.00 19.73 61 HIS B C 1
ATOM 2085 O O . HIS B 1 61 ? 21.272 3.168 27.231 1.00 20.71 61 HIS B O 1
ATOM 2092 N N . PRO B 1 62 ? 20.993 3.276 25.019 1.00 21.80 62 PRO B N 1
ATOM 2093 C CA . PRO B 1 62 ? 22.133 2.391 24.762 1.00 24.01 62 PRO B CA 1
ATOM 2094 C C . PRO B 1 62 ? 23.441 2.790 25.448 1.00 24.90 62 PRO B C 1
ATOM 2095 O O . PRO B 1 62 ? 24.254 1.933 25.806 1.00 26.63 62 PRO B O 1
ATOM 2099 N N . ASP B 1 63 ? 23.647 4.088 25.617 1.00 24.70 63 ASP B N 1
ATOM 2100 C CA . ASP B 1 63 ? 24.872 4.548 26.239 1.00 27.10 63 ASP B CA 1
ATOM 2101 C C . ASP B 1 63 ? 24.962 4.336 27.760 1.00 27.08 63 ASP B C 1
ATOM 2102 O O . ASP B 1 63 ? 26.009 4.598 28.353 1.00 24.42 63 ASP B O 1
ATOM 2107 N N . ALA B 1 64 ? 23.893 3.837 28.396 1.00 24.44 64 ALA B N 1
ATOM 2108 C CA . ALA B 1 64 ? 23.952 3.564 29.840 1.00 20.99 64 ALA B CA 1
ATOM 2109 C C . ALA B 1 64 ? 24.622 2.224 30.027 1.00 20.97 64 ALA B C 1
ATOM 2110 O O . ALA B 1 64 ? 25.034 1.871 31.132 1.00 20.33 64 ALA B O 1
ATOM 2112 N N . PHE B 1 65 ? 24.710 1.443 28.951 1.00 23.54 65 PHE B N 1
ATOM 2113 C CA . PHE B 1 65 ? 25.309 0.108 29.031 1.00 21.25 65 PHE B CA 1
ATOM 2114 C C . PHE B 1 65 ? 26.805 0.084 28.734 1.00 23.55 65 PHE B C 1
ATOM 2115 O O . PHE B 1 65 ? 27.275 0.830 27.878 1.00 22.01 65 PHE B O 1
ATOM 2123 N N . ASP B 1 66 ? 27.518 -0.786 29.449 1.00 20.34 66 ASP B N 1
ATOM 2124 C CA . ASP B 1 66 ? 28.952 -0.983 29.287 1.00 23.68 66 ASP B CA 1
ATOM 2125 C C . ASP B 1 66 ? 29.100 -1.999 28.128 1.00 23.53 66 ASP B C 1
ATOM 2126 O O . ASP B 1 66 ? 29.426 -3.153 28.365 1.00 23.34 66 ASP B O 1
ATOM 2131 N N . LEU B 1 67 ? 28.784 -1.570 26.905 1.00 25.06 67 LEU B N 1
ATOM 2132 C CA . LEU B 1 67 ? 28.865 -2.450 25.734 1.00 23.17 67 LEU B CA 1
ATOM 2133 C C . LEU B 1 67 ? 30.275 -3.012 25.570 1.00 24.93 67 LEU B C 1
ATOM 2134 O O . LEU B 1 67 ? 30.456 -4.162 25.215 1.00 25.26 67 LEU B O 1
ATOM 2139 N N . ALA B 1 68 ? 31.291 -2.214 25.860 1.00 24.61 68 ALA B N 1
ATOM 2140 C CA . ALA B 1 68 ? 32.656 -2.726 25.709 1.00 25.24 68 ALA B CA 1
ATOM 2141 C C . ALA B 1 68 ? 32.879 -3.988 26.528 1.00 25.70 68 ALA B C 1
ATOM 2142 O O . ALA B 1 68 ? 33.412 -4.979 26.019 1.00 26.69 68 ALA B O 1
ATOM 2144 N N . LEU B 1 69 ? 32.466 -3.986 27.792 1.00 22.84 69 LEU B N 1
ATOM 2145 C CA . LEU B 1 69 ? 32.673 -5.165 28.617 1.00 23.17 69 LEU B CA 1
ATOM 2146 C C . LEU B 1 69 ? 31.812 -6.365 28.164 1.00 23.03 69 LEU B C 1
ATOM 2147 O O . LEU B 1 69 ? 32.248 -7.530 28.157 1.00 22.31 69 LEU B O 1
ATOM 2152 N N . TYR B 1 70 ? 30.576 -6.062 27.787 1.00 22.76 70 TYR B N 1
ATOM 2153 C CA . TYR B 1 70 ? 29.649 -7.116 27.341 1.00 22.61 70 TYR B CA 1
ATOM 2154 C C . TYR B 1 70 ? 30.232 -7.829 26.113 1.00 23.34 70 TYR B C 1
ATOM 2155 O O . TYR B 1 70 ? 30.271 -9.053 26.061 1.00 22.85 70 TYR B O 1
ATOM 2164 N N . LEU B 1 71 ? 30.632 -7.034 25.120 1.00 26.49 71 LEU B N 1
ATOM 2165 C CA . LEU B 1 71 ? 31.219 -7.543 23.874 1.00 29.25 71 LEU B CA 1
ATOM 2166 C C . LEU B 1 71 ? 32.462 -8.351 24.210 1.00 29.09 71 LEU B C 1
ATOM 2167 O O . LEU B 1 71 ? 32.652 -9.448 23.714 1.00 27.94 71 LEU B O 1
ATOM 2172 N N . GLU B 1 72 ? 33.305 -7.795 25.068 1.00 30.29 72 GLU B N 1
ATOM 2173 C CA . GLU B 1 72 ? 34.523 -8.480 25.499 1.00 31.37 72 GLU B CA 1
ATOM 2174 C C . GLU B 1 72 ? 34.228 -9.884 26.042 1.00 31.09 72 GLU B C 1
ATOM 2175 O O . GLU B 1 72 ? 34.910 -10.862 25.694 1.00 29.32 72 GLU B O 1
ATOM 2181 N N . HIS B 1 73 ? 33.208 -9.985 26.895 1.00 30.24 73 HIS B N 1
ATOM 2182 C CA . HIS B 1 73 ? 32.863 -11.248 27.502 1.00 29.01 73 HIS B CA 1
ATOM 2183 C C . HIS B 1 73 ? 32.225 -12.203 26.504 1.00 30.08 73 HIS B C 1
ATOM 2184 O O . HIS B 1 73 ? 32.432 -13.410 26.589 1.00 29.36 73 HIS B O 1
ATOM 2191 N N . ALA B 1 74 ? 31.443 -11.667 25.567 1.00 30.18 74 ALA B N 1
ATOM 2192 C CA . ALA B 1 74 ? 30.809 -12.516 24.562 1.00 31.50 74 ALA B CA 1
ATOM 2193 C C . ALA B 1 74 ? 31.925 -13.180 23.749 1.00 31.67 74 ALA B C 1
ATOM 2194 O O . ALA B 1 74 ? 31.903 -14.381 23.485 1.00 30.40 74 ALA B O 1
ATOM 2196 N N . GLN B 1 75 ? 32.898 -12.376 23.347 1.00 34.74 75 GLN B N 1
ATOM 2197 C CA . GLN B 1 75 ? 34.036 -12.866 22.568 1.00 35.61 75 GLN B CA 1
ATOM 2198 C C . GLN B 1 75 ? 34.836 -13.916 23.349 1.00 36.06 75 GLN B C 1
ATOM 2199 O O . GLN B 1 75 ? 35.210 -14.958 22.814 1.00 36.26 75 GLN B O 1
ATOM 2205 N N . ALA B 1 76 ? 35.085 -13.657 24.624 1.00 36.67 76 ALA B N 1
ATOM 2206 C CA . ALA B 1 76 ? 35.826 -14.607 25.439 1.00 36.19 76 ALA B CA 1
ATOM 2207 C C . ALA B 1 76 ? 35.074 -15.931 25.533 1.00 38.21 76 ALA B C 1
ATOM 2208 O O . ALA B 1 76 ? 35.683 -17.005 25.531 1.00 37.80 76 ALA B O 1
ATOM 2210 N N . LEU B 1 77 ? 33.745 -15.874 25.623 1.00 37.78 77 LEU B N 1
ATOM 2211 C CA . LEU B 1 77 ? 32.965 -17.106 25.709 1.00 36.71 77 LEU B CA 1
ATOM 2212 C C . LEU B 1 77 ? 33.051 -17.843 24.387 1.00 37.06 77 LEU B C 1
ATOM 2213 O O . LEU B 1 77 ? 33.074 -19.074 24.347 1.00 37.77 77 LEU B O 1
ATOM 2218 N N . LEU B 1 78 ? 33.118 -17.088 23.300 1.00 38.05 78 LEU B N 1
ATOM 2219 C CA . LEU B 1 78 ? 33.200 -17.696 21.984 1.00 41.34 78 LEU B CA 1
ATOM 2220 C C . LEU B 1 78 ? 34.539 -18.401 21.754 1.00 43.29 78 LEU B C 1
ATOM 2221 O O . LEU B 1 78 ? 34.608 -19.368 20.994 1.00 44.32 78 LEU B O 1
ATOM 2226 N N . ARG B 1 79 ? 35.593 -17.915 22.408 1.00 45.21 79 ARG B N 1
ATOM 2227 C CA . ARG B 1 79 ? 36.925 -18.517 22.296 1.00 45.85 79 ARG B CA 1
ATOM 2228 C C . ARG B 1 79 ? 37.077 -19.631 23.323 1.00 45.45 79 ARG B C 1
ATOM 2229 O O . ARG B 1 79 ? 38.173 -20.131 23.541 1.00 46.08 79 ARG B O 1
ATOM 2237 N N . GLY B 1 80 ? 35.973 -20.018 23.953 1.00 45.04 80 GLY B N 1
ATOM 2238 C CA . GLY B 1 80 ? 36.018 -21.068 24.954 1.00 43.80 80 GLY B CA 1
ATOM 2239 C C . GLY B 1 80 ? 36.628 -20.674 26.297 1.00 44.53 80 GLY B C 1
ATOM 2240 O O . GLY B 1 80 ? 37.221 -21.517 26.967 1.00 43.59 80 GLY B O 1
ATOM 2241 N N . LEU B 1 81 ? 36.490 -19.410 26.704 1.00 43.62 81 LEU B N 1
ATOM 2242 C CA . LEU B 1 81 ? 37.020 -18.963 27.995 1.00 41.71 81 LEU B CA 1
ATOM 2243 C C . LEU B 1 81 ? 35.889 -18.554 28.940 1.00 41.73 81 LEU B C 1
ATOM 2244 O O . LEU B 1 81 ? 34.844 -18.056 28.504 1.00 38.80 81 LEU B O 1
ATOM 2249 N N . PRO B 1 82 ? 36.082 -18.766 30.253 1.00 40.37 82 PRO B N 1
ATOM 2250 C CA . PRO B 1 82 ? 35.069 -18.406 31.247 1.00 38.58 82 PRO B CA 1
ATOM 2251 C C . PRO B 1 82 ? 35.204 -16.899 31.488 1.00 36.29 82 PRO B C 1
ATOM 2252 O O . PRO B 1 82 ? 36.241 -16.328 31.174 1.00 36.90 82 PRO B O 1
ATOM 2256 N N . VAL B 1 83 ? 34.171 -16.253 32.023 1.00 33.86 83 VAL B N 1
ATOM 2257 C CA . VAL B 1 83 ? 34.245 -14.822 32.267 1.00 31.19 83 VAL B CA 1
ATOM 2258 C C . VAL B 1 83 ? 33.789 -14.532 33.680 1.00 30.46 83 VAL B C 1
ATOM 2259 O O . VAL B 1 83 ? 33.208 -15.399 34.337 1.00 29.90 83 VAL B O 1
ATOM 2263 N N . GLU B 1 84 ? 34.082 -13.318 34.149 1.00 29.51 84 GLU B N 1
ATOM 2264 C CA . GLU B 1 84 ? 33.706 -12.867 35.483 1.00 28.50 84 GLU B CA 1
ATOM 2265 C C . GLU B 1 84 ? 32.616 -11.821 35.262 1.00 27.01 84 GLU B C 1
ATOM 2266 O O . GLU B 1 84 ? 32.884 -10.643 35.013 1.00 25.88 84 GLU B O 1
ATOM 2272 N N . MET B 1 85 ? 31.372 -12.275 35.314 1.00 28.41 85 MET B N 1
ATOM 2273 C CA . MET B 1 85 ? 30.229 -11.405 35.046 1.00 26.78 85 MET B CA 1
ATOM 2274 C C . MET B 1 85 ? 29.864 -10.411 36.125 1.00 23.10 85 MET B C 1
ATOM 2275 O O . MET B 1 85 ? 29.746 -10.762 37.282 1.00 24.68 85 MET B O 1
ATOM 2280 N N . PRO B 1 86 ? 29.680 -9.140 35.751 1.00 23.64 86 PRO B N 1
ATOM 2281 C CA . PRO B 1 86 ? 29.307 -8.160 36.778 1.00 24.33 86 PRO B CA 1
ATOM 2282 C C . PRO B 1 86 ? 27.859 -8.439 37.225 1.00 25.33 86 PRO B C 1
ATOM 2283 O O . PRO B 1 86 ? 27.109 -9.145 36.529 1.00 23.67 86 PRO B O 1
ATOM 2287 N N . VAL B 1 87 ? 27.493 -7.952 38.411 1.00 24.48 87 VAL B N 1
ATOM 2288 C CA . VAL B 1 87 ? 26.137 -8.142 38.933 1.00 26.37 87 VAL B CA 1
ATOM 2289 C C . VAL B 1 87 ? 25.698 -6.762 39.333 1.00 26.47 87 VAL B C 1
ATOM 2290 O O . VAL B 1 87 ? 26.409 -6.079 40.097 1.00 23.71 87 VAL B O 1
ATOM 2294 N N . TYR B 1 88 ? 24.562 -6.317 38.793 1.00 22.18 88 TYR B N 1
ATOM 2295 C CA . TYR B 1 88 ? 24.084 -4.972 39.101 1.00 22.04 88 TYR B CA 1
ATOM 2296 C C . TYR B 1 88 ? 23.022 -5.053 40.193 1.00 22.77 88 TYR B C 1
ATOM 2297 O O . TYR B 1 88 ? 22.225 -5.995 40.198 1.00 22.43 88 TYR B O 1
ATOM 2306 N N . ASP B 1 89 ? 23.044 -4.073 41.099 1.00 21.28 89 ASP B N 1
ATOM 2307 C CA . ASP B 1 89 ? 22.126 -3.994 42.256 1.00 23.09 89 ASP B CA 1
ATOM 2308 C C . ASP B 1 89 ? 21.098 -2.905 41.966 1.00 19.67 89 ASP B C 1
ATOM 2309 O O . ASP B 1 89 ? 21.398 -1.704 42.057 1.00 19.79 89 ASP B O 1
ATOM 2314 N N . PHE B 1 90 ? 19.894 -3.337 41.598 1.00 21.26 90 PHE B N 1
ATOM 2315 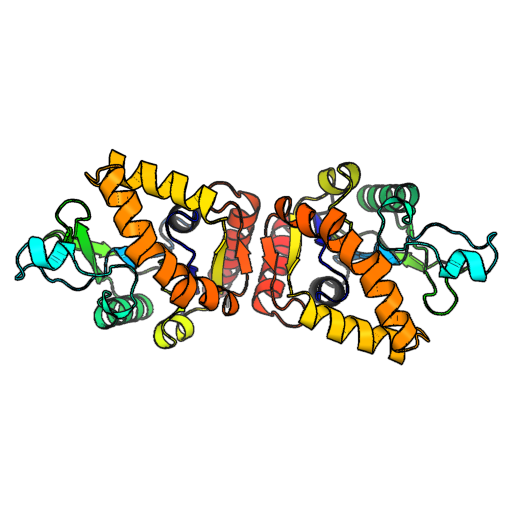C CA . PHE B 1 90 ? 18.785 -2.428 41.234 1.00 21.62 90 PHE B CA 1
ATOM 2316 C C . PHE B 1 90 ? 18.166 -1.621 42.393 1.00 23.11 90 PHE B C 1
ATOM 2317 O O . PHE B 1 90 ? 17.497 -0.590 42.175 1.00 23.92 90 PHE B O 1
ATOM 2325 N N . ARG B 1 91 ? 18.416 -2.046 43.621 1.00 23.51 91 ARG B N 1
ATOM 2326 C CA . ARG B 1 91 ? 17.895 -1.304 44.760 1.00 25.63 91 ARG B CA 1
ATOM 2327 C C . ARG B 1 91 ? 18.838 -0.153 45.066 1.00 25.22 91 ARG B C 1
ATOM 2328 O O . ARG B 1 91 ? 18.407 0.944 45.352 1.00 25.90 91 ARG B O 1
ATOM 2336 N N . ALA B 1 92 ? 20.136 -0.426 44.992 1.00 24.97 92 ALA B N 1
ATOM 2337 C CA . ALA B 1 92 ? 21.174 0.563 45.283 1.00 25.68 92 ALA B CA 1
ATOM 2338 C C . ALA B 1 92 ? 21.690 1.377 44.097 1.00 25.77 92 ALA B C 1
ATOM 2339 O O . ALA B 1 92 ? 22.452 2.332 44.287 1.00 26.78 92 ALA B O 1
ATOM 2341 N N . TYR B 1 93 ? 21.281 1.012 42.879 1.00 23.16 93 TYR B N 1
ATOM 2342 C CA . TYR B 1 93 ? 21.734 1.686 41.672 1.00 22.74 93 TYR B CA 1
ATOM 2343 C C . TYR B 1 93 ? 23.271 1.614 41.608 1.00 25.11 93 TYR B C 1
ATOM 2344 O O . TYR B 1 93 ? 23.956 2.628 41.496 1.00 27.11 93 TYR B O 1
ATOM 2353 N N . THR B 1 94 ? 23.802 0.406 41.641 1.00 26.96 94 THR B N 1
ATOM 2354 C CA . THR B 1 94 ? 25.232 0.259 41.636 1.00 30.47 94 THR B CA 1
ATOM 2355 C C . THR B 1 94 ? 25.743 -1.117 41.190 1.00 30.14 94 THR B C 1
ATOM 2356 O O . THR B 1 94 ? 25.064 -2.140 41.343 1.00 24.87 94 THR B O 1
ATOM 2360 N N . ARG B 1 95 ? 26.941 -1.147 40.611 1.00 30.48 95 ARG B N 1
ATOM 2361 C CA . ARG B 1 95 ? 27.517 -2.427 40.226 1.00 31.25 95 ARG B CA 1
ATOM 2362 C C . ARG B 1 95 ? 28.142 -2.974 41.497 1.00 33.31 95 ARG B C 1
ATOM 2363 O O . ARG B 1 95 ? 28.822 -2.247 42.236 1.00 31.51 95 ARG B O 1
ATOM 2371 N N . SER B 1 96 ? 27.905 -4.250 41.755 1.00 33.91 96 SER B N 1
ATOM 2372 C CA . SER B 1 96 ? 28.453 -4.906 42.933 1.00 36.87 96 SER B CA 1
ATOM 2373 C C . SER B 1 96 ? 29.977 -5.079 42.832 1.00 39.10 96 SER B C 1
ATOM 2374 O O . SER B 1 96 ? 30.515 -5.344 41.756 1.00 36.78 96 SER B O 1
ATOM 2377 N N . PRO B 1 97 ? 30.688 -4.938 43.963 1.00 40.00 97 PRO B N 1
ATOM 2378 C CA . PRO B 1 97 ? 32.143 -5.097 43.939 1.00 41.19 97 PRO B CA 1
ATOM 2379 C C . PRO B 1 97 ? 32.548 -6.532 43.589 1.00 41.16 97 PRO B C 1
ATOM 2380 O O . PRO B 1 97 ? 33.666 -6.777 43.141 1.00 41.90 97 PRO B O 1
ATOM 2384 N N . ARG B 1 98 ? 31.622 -7.470 43.787 1.00 43.05 98 ARG B N 1
ATOM 2385 C CA . ARG B 1 98 ? 31.865 -8.881 43.509 1.00 44.43 98 ARG B CA 1
ATOM 2386 C C . ARG B 1 98 ? 31.242 -9.358 42.193 1.00 43.84 98 ARG B C 1
ATOM 2387 O O . ARG B 1 98 ? 30.147 -8.920 41.832 1.00 42.68 98 ARG B O 1
ATOM 2395 N N . ARG B 1 99 ? 31.935 -10.263 41.490 1.00 40.88 99 ARG B N 1
ATOM 2396 C CA . ARG B 1 99 ? 31.423 -10.814 40.229 1.00 40.25 99 ARG B CA 1
ATOM 2397 C C . ARG B 1 99 ? 31.105 -12.313 40.335 1.00 40.49 99 ARG B C 1
ATOM 2398 O O . ARG B 1 99 ? 31.391 -12.933 41.360 1.00 41.86 99 ARG B O 1
ATOM 2406 N N . THR B 1 100 ? 30.460 -12.880 39.309 1.00 40.39 100 THR B N 1
ATOM 2407 C CA . THR B 1 100 ? 30.118 -14.312 39.300 1.00 39.36 100 THR B CA 1
ATOM 2408 C C . THR B 1 100 ? 30.617 -14.933 38.003 1.00 38.09 100 THR B C 1
ATOM 2409 O O . THR B 1 100 ? 30.430 -14.382 36.922 1.00 36.52 100 THR B O 1
ATOM 2413 N N . PRO B 1 101 ? 31.251 -16.106 38.097 1.00 37.80 101 PRO B N 1
ATOM 2414 C CA . PRO B 1 101 ? 31.791 -16.804 36.936 1.00 37.64 101 PRO B CA 1
ATOM 2415 C C . PRO B 1 101 ? 30.733 -17.459 36.069 1.00 36.20 101 PRO B C 1
ATOM 2416 O O . PRO B 1 101 ? 29.741 -17.960 36.562 1.00 35.83 101 PRO B O 1
ATOM 2420 N N . VAL B 1 102 ? 30.974 -17.429 34.768 1.00 37.77 102 VAL B N 1
ATOM 2421 C CA . VAL B 1 102 ? 30.111 -18.055 33.780 1.00 36.80 102 VAL B CA 1
ATOM 2422 C C . VAL B 1 102 ? 31.063 -18.953 32.997 1.00 38.07 102 VAL B C 1
ATOM 2423 O O . VAL B 1 102 ? 32.082 -18.466 32.483 1.00 38.79 102 VAL B O 1
ATOM 2427 N N . ARG B 1 103 ? 30.752 -20.248 32.927 1.00 39.71 103 ARG B N 1
ATOM 2428 C CA . ARG B 1 103 ? 31.588 -21.217 32.215 1.00 43.12 103 ARG B CA 1
ATOM 2429 C C . ARG B 1 103 ? 31.259 -21.250 30.737 1.00 43.31 103 ARG B C 1
ATOM 2430 O O . ARG B 1 103 ? 30.115 -21.032 30.348 1.00 43.08 103 ARG B O 1
ATOM 2438 N N . PRO B 1 104 ? 32.254 -21.554 29.888 1.00 44.18 104 PRO B N 1
ATOM 2439 C CA . PRO B 1 104 ? 31.988 -21.592 28.449 1.00 43.21 104 PRO B CA 1
ATOM 2440 C C . PRO B 1 104 ? 31.014 -22.718 28.165 1.00 43.35 104 PRO B C 1
ATOM 2441 O O . PRO B 1 104 ? 30.854 -23.629 28.988 1.00 44.57 104 PRO B O 1
ATOM 2445 N N . ALA B 1 105 ? 30.349 -22.645 27.012 1.00 43.04 105 ALA B N 1
ATOM 2446 C CA . ALA B 1 105 ? 29.386 -23.676 26.614 1.00 40.83 105 ALA B CA 1
ATOM 2447 C C . ALA B 1 105 ? 29.251 -23.674 25.096 1.00 39.20 105 ALA B C 1
ATOM 2448 O O . ALA B 1 105 ? 29.639 -22.704 24.431 1.00 40.00 105 ALA B O 1
ATOM 2450 N N . PRO B 1 106 ? 28.717 -24.768 24.517 1.00 36.71 106 PRO B N 1
ATOM 2451 C CA . PRO B 1 106 ? 28.556 -24.839 23.062 1.00 35.96 106 PRO B CA 1
ATOM 2452 C C . PRO B 1 106 ? 27.393 -24.007 22.519 1.00 35.89 106 PRO B C 1
ATOM 2453 O O . PRO B 1 106 ? 27.207 -23.921 21.301 1.00 36.00 106 PRO B O 1
ATOM 2457 N N . VAL B 1 107 ? 26.590 -23.445 23.430 1.00 34.10 107 VAL B N 1
ATOM 2458 C CA . VAL B 1 107 ? 25.470 -22.549 23.090 1.00 32.31 107 VAL B CA 1
ATOM 2459 C C . VAL B 1 107 ? 25.588 -21.340 24.025 1.00 30.94 107 VAL B C 1
ATOM 2460 O O . VAL B 1 107 ? 25.628 -21.488 25.258 1.00 32.45 107 VAL B O 1
ATOM 2464 N N . VAL B 1 108 ? 25.645 -20.154 23.440 1.00 29.12 108 VAL B N 1
ATOM 2465 C CA . VAL B 1 108 ? 25.734 -18.916 24.220 1.00 26.86 108 VAL B CA 1
ATOM 2466 C C . VAL B 1 108 ? 24.466 -18.093 23.987 1.00 26.12 108 VAL B C 1
ATOM 2467 O O . VAL B 1 108 ? 24.114 -17.817 22.838 1.00 26.11 108 VAL B O 1
ATOM 2471 N N . ILE B 1 109 ? 23.801 -17.679 25.063 1.00 25.66 109 ILE B N 1
ATOM 2472 C CA . ILE B 1 109 ? 22.607 -16.849 24.938 1.00 22.53 109 ILE B CA 1
ATOM 2473 C C . ILE B 1 109 ? 22.871 -15.416 25.423 1.00 21.78 109 ILE B C 1
ATOM 2474 O O . ILE B 1 109 ? 23.272 -15.210 26.569 1.00 23.66 109 ILE B O 1
ATOM 2479 N N . LEU B 1 110 ? 22.652 -14.429 24.560 1.00 19.88 110 LEU B N 1
ATOM 2480 C CA . LEU B 1 110 ? 22.832 -13.015 24.937 1.00 20.69 110 LEU B CA 1
ATOM 2481 C C . LEU B 1 110 ? 21.429 -12.416 25.041 1.00 21.63 110 LEU B C 1
ATOM 2482 O O . LEU B 1 110 ? 20.756 -12.254 24.011 1.00 20.78 110 LEU B O 1
ATOM 2487 N N . GLU B 1 111 ? 20.995 -12.058 26.250 1.00 20.17 111 GLU B N 1
ATOM 2488 C CA . GLU B 1 111 ? 19.636 -11.520 26.438 1.00 18.83 111 GLU B CA 1
ATOM 2489 C C . GLU B 1 111 ? 19.578 -10.102 27.058 1.00 20.24 111 GLU B C 1
ATOM 2490 O O . GLU B 1 111 ? 20.327 -9.774 27.985 1.00 19.53 111 GLU B O 1
ATOM 2496 N N . GLY B 1 112 ? 18.716 -9.247 26.531 1.00 20.60 112 GLY B N 1
ATOM 2497 C CA . GLY B 1 112 ? 18.600 -7.902 27.097 1.00 18.92 112 GLY B CA 1
ATOM 2498 C C . GLY B 1 112 ? 17.691 -7.041 26.256 1.00 19.10 112 GLY B C 1
ATOM 2499 O O . GLY B 1 112 ? 17.470 -7.372 25.077 1.00 17.86 112 GLY B O 1
ATOM 2500 N N . ILE B 1 113 ? 17.203 -5.914 26.798 1.00 15.21 113 ILE B N 1
ATOM 2501 C CA . ILE B 1 113 ? 16.313 -5.081 25.993 1.00 16.80 113 ILE B CA 1
ATOM 2502 C C . ILE B 1 113 ? 16.965 -4.534 24.736 1.00 18.43 113 ILE B C 1
ATOM 2503 O O . ILE B 1 113 ? 16.293 -4.318 23.729 1.00 16.12 113 ILE B O 1
ATOM 2508 N N . LEU B 1 114 ? 18.271 -4.287 24.808 1.00 18.88 114 LEU B N 1
ATOM 2509 C CA . LEU B 1 114 ? 18.964 -3.719 23.669 1.00 19.48 114 LEU B CA 1
ATOM 2510 C C . LEU B 1 114 ? 20.017 -4.622 23.016 1.00 20.39 114 LEU B C 1
ATOM 2511 O O . LEU B 1 114 ? 20.864 -4.115 22.271 1.00 22.84 114 LEU B O 1
ATOM 2516 N N . VAL B 1 115 ? 19.953 -5.943 23.230 1.00 20.06 115 VAL B N 1
ATOM 2517 C CA . VAL B 1 115 ? 20.976 -6.811 22.618 1.00 18.88 115 VAL B CA 1
ATOM 2518 C C . VAL B 1 115 ? 20.960 -6.829 21.10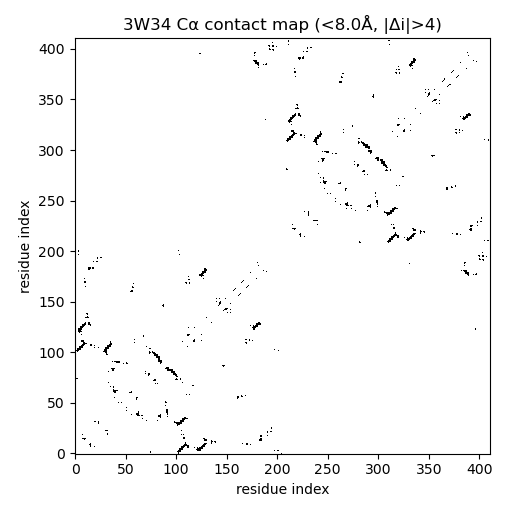7 1.00 20.95 115 VAL B C 1
ATOM 2519 O O . VAL B 1 115 ? 21.968 -7.217 20.482 1.00 20.25 115 VAL B O 1
ATOM 2523 N N . LEU B 1 116 ? 19.855 -6.423 20.492 1.00 17.90 116 LEU B N 1
ATOM 2524 C CA . LEU B 1 116 ? 19.855 -6.374 19.039 1.00 20.98 116 LEU B CA 1
ATOM 2525 C C . LEU B 1 116 ? 20.171 -4.960 18.524 1.00 23.08 116 LEU B C 1
ATOM 2526 O O . LEU B 1 116 ? 20.069 -4.698 17.330 1.00 23.00 116 LEU B O 1
ATOM 2531 N N . TYR B 1 117 ? 20.549 -4.042 19.408 1.00 21.81 117 TYR B N 1
ATOM 2532 C CA . TYR B 1 117 ? 20.813 -2.676 18.944 1.00 24.75 117 TYR B CA 1
ATOM 2533 C C . TYR B 1 117 ? 22.201 -2.450 18.301 1.00 25.94 117 TYR B C 1
ATOM 2534 O O . TYR B 1 117 ? 22.286 -1.847 17.235 1.00 26.33 117 TYR B O 1
ATOM 2543 N N . PRO B 1 118 ? 23.287 -2.920 18.938 1.00 27.27 118 PRO B N 1
ATOM 2544 C CA . PRO B 1 118 ? 24.615 -2.703 18.329 1.00 29.38 118 PRO B CA 1
ATOM 2545 C C . PRO B 1 118 ? 24.930 -3.737 17.245 1.00 30.07 118 PRO B C 1
ATOM 2546 O O . PRO B 1 118 ? 24.748 -4.918 17.448 1.00 28.83 118 PRO B O 1
ATOM 2550 N N . LYS B 1 119 ? 25.381 -3.281 16.081 1.00 32.87 119 LYS B N 1
ATOM 2551 C CA . LYS B 1 119 ? 25.726 -4.212 15.020 1.00 33.48 119 LYS B CA 1
ATOM 2552 C C . LYS B 1 119 ? 26.798 -5.188 15.509 1.00 32.01 119 LYS B C 1
ATOM 2553 O O . LYS B 1 119 ? 26.802 -6.375 15.166 1.00 32.57 119 LYS B O 1
ATOM 2559 N N . GLU B 1 120 ? 27.704 -4.694 16.344 1.00 32.73 120 GLU B N 1
ATOM 2560 C CA . GLU B 1 120 ? 28.775 -5.523 16.863 1.00 34.22 120 GLU B CA 1
ATOM 2561 C C . GLU B 1 120 ? 28.251 -6.786 17.554 1.00 33.60 120 GLU B C 1
ATOM 2562 O O . GLU B 1 120 ? 28.879 -7.847 17.491 1.00 33.86 120 GLU B O 1
ATOM 2568 N N . LEU B 1 121 ? 27.112 -6.677 18.232 1.00 30.40 121 LEU B N 1
ATOM 2569 C CA . LEU B 1 121 ? 26.526 -7.836 18.908 1.00 28.54 121 LEU B CA 1
ATOM 2570 C C . LEU B 1 121 ? 25.738 -8.684 17.914 1.00 26.44 121 LEU B C 1
ATOM 2571 O O . LEU B 1 121 ? 25.769 -9.921 17.976 1.00 26.99 121 LEU B O 1
ATOM 2576 N N . ARG B 1 122 ? 25.018 -8.029 17.012 1.00 26.02 122 ARG B N 1
ATOM 2577 C CA . ARG B 1 122 ? 24.210 -8.767 16.028 1.00 27.95 122 ARG B CA 1
ATOM 2578 C C . ARG B 1 122 ? 25.053 -9.685 15.151 1.00 30.41 122 ARG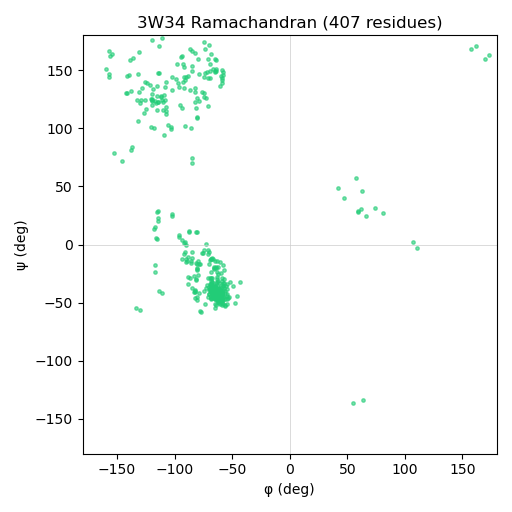 B C 1
ATOM 2579 O O . ARG B 1 122 ? 24.671 -10.836 14.891 1.00 29.25 122 ARG B O 1
ATOM 2587 N N . ASP B 1 123 ? 26.214 -9.181 14.721 1.00 31.86 123 ASP B N 1
ATOM 2588 C CA . ASP B 1 123 ? 27.097 -9.958 13.864 1.00 33.42 123 ASP B CA 1
ATOM 2589 C C . ASP B 1 123 ? 27.617 -11.212 14.530 1.00 34.80 123 ASP B C 1
ATOM 2590 O O . ASP B 1 123 ? 28.128 -12.101 13.853 1.00 37.64 123 ASP B O 1
ATOM 2595 N N . LEU B 1 124 ? 27.465 -11.304 15.849 1.00 32.92 124 LEU B N 1
ATOM 2596 C CA . LEU B 1 124 ? 27.915 -12.481 16.590 1.00 32.13 124 LEU B CA 1
ATOM 2597 C C . LEU B 1 124 ? 26.860 -13.584 16.706 1.00 31.48 124 LEU B C 1
ATOM 2598 O O . LEU B 1 124 ? 27.167 -14.721 17.066 1.00 30.11 124 LEU B O 1
ATOM 2603 N N . MET B 1 125 ? 25.613 -13.237 16.403 1.00 31.00 125 MET B N 1
ATOM 2604 C CA . MET B 1 125 ? 24.490 -14.151 16.568 1.00 29.41 125 MET B CA 1
ATOM 2605 C C . MET B 1 125 ? 24.092 -15.023 15.386 1.00 29.65 125 MET B C 1
ATOM 2606 O O . MET B 1 125 ? 23.989 -14.541 14.267 1.00 30.89 125 MET B O 1
ATOM 2611 N N . ASP B 1 126 ? 23.853 -16.299 15.652 1.00 29.70 126 ASP B N 1
ATOM 2612 C CA . ASP B 1 126 ? 23.385 -17.233 14.617 1.00 31.39 126 ASP B CA 1
ATOM 2613 C C . ASP B 1 126 ? 21.843 -17.168 14.519 1.00 30.73 126 ASP B C 1
ATOM 2614 O O . ASP B 1 126 ? 21.246 -17.389 13.450 1.00 29.18 126 ASP B O 1
ATOM 2619 N N . LEU B 1 127 ? 21.204 -16.837 15.641 1.00 27.21 127 LEU B N 1
ATOM 2620 C CA . LEU B 1 127 ? 19.740 -16.749 15.704 1.00 26.10 127 LEU B CA 1
ATOM 2621 C C . LEU B 1 127 ? 19.325 -15.519 16.512 1.00 25.03 127 LEU B C 1
ATOM 2622 O O . LEU B 1 127 ? 19.834 -15.316 17.620 1.00 24.87 127 LEU B O 1
ATOM 2627 N N . LYS B 1 128 ? 18.389 -14.734 15.973 1.00 22.74 128 LYS B N 1
ATOM 2628 C CA . LYS B 1 128 ? 17.939 -13.523 16.651 1.00 19.20 128 LYS B CA 1
ATOM 2629 C C . LYS B 1 128 ? 16.437 -13.648 16.939 1.00 19.46 128 LYS B C 1
ATOM 2630 O O . LYS B 1 128 ? 15.630 -13.864 16.028 1.00 18.35 128 LYS B O 1
ATOM 2636 N N . VAL B 1 129 ? 16.088 -13.509 18.220 1.00 18.41 129 VAL B N 1
ATOM 2637 C CA . VAL B 1 129 ? 14.723 -13.645 18.718 1.00 17.33 129 VAL B CA 1
ATOM 2638 C C . VAL B 1 129 ? 14.249 -12.331 19.372 1.00 18.53 129 VAL B C 1
ATOM 2639 O O . VAL B 1 129 ? 15.012 -11.724 20.142 1.00 15.75 129 VAL B O 1
ATOM 2643 N N . PHE B 1 130 ? 13.031 -11.888 19.042 1.00 15.01 130 PHE B N 1
ATOM 2644 C CA . PHE B 1 130 ? 12.459 -10.709 19.727 1.00 15.18 130 PHE B CA 1
ATOM 2645 C C . PHE B 1 130 ? 11.182 -11.255 20.386 1.00 16.18 130 PHE B C 1
ATOM 2646 O O . PHE B 1 130 ? 10.346 -11.879 19.699 1.00 16.90 130 PHE B O 1
ATOM 2654 N N . VAL B 1 131 ? 11.069 -11.074 21.708 1.00 17.00 131 VAL B N 1
ATOM 2655 C CA . VAL B 1 131 ? 9.933 -11.529 22.524 1.00 16.12 131 VAL B CA 1
ATOM 2656 C C . VAL B 1 131 ? 8.962 -10.332 22.595 1.00 17.20 131 VAL B C 1
ATOM 2657 O O . VAL B 1 131 ? 9.289 -9.244 23.112 1.00 15.08 131 VAL B O 1
ATOM 2661 N N . ASP B 1 132 ? 7.764 -10.518 22.062 1.00 15.66 132 ASP B N 1
ATOM 2662 C CA . ASP B 1 132 ? 6.814 -9.431 21.986 1.00 18.47 132 ASP B CA 1
ATOM 2663 C C . ASP B 1 132 ? 5.645 -9.533 22.950 1.00 16.25 132 ASP B C 1
ATOM 2664 O O . ASP B 1 132 ? 5.107 -10.624 23.165 1.00 19.35 132 ASP B O 1
ATOM 2669 N N . ALA B 1 133 ? 5.269 -8.404 23.532 1.00 16.12 133 ALA B N 1
ATOM 2670 C CA . ALA B 1 133 ? 4.086 -8.329 24.396 1.00 16.03 133 ALA B CA 1
ATOM 2671 C C . ALA B 1 133 ? 3.684 -6.852 24.366 1.00 16.57 133 ALA B C 1
ATOM 2672 O O . ALA B 1 133 ? 4.539 -5.979 24.316 1.00 15.77 133 ALA B O 1
ATOM 2674 N N . ASP B 1 134 ? 2.387 -6.572 24.390 1.00 15.51 134 ASP B N 1
ATOM 2675 C CA . ASP B 1 134 ? 1.906 -5.191 24.355 1.00 16.70 134 ASP B CA 1
ATOM 2676 C C . ASP B 1 134 ? 2.472 -4.404 25.539 1.00 15.38 134 ASP B C 1
ATOM 2677 O O . ASP B 1 134 ? 2.691 -4.977 26.599 1.00 18.02 134 ASP B O 1
ATOM 2682 N N . ALA B 1 135 ? 2.654 -3.103 25.356 1.00 15.42 135 ALA B N 1
ATOM 2683 C CA . ALA B 1 135 ? 3.202 -2.209 26.392 1.00 15.49 135 ALA B CA 1
ATOM 2684 C C . ALA B 1 135 ? 2.345 -2.145 27.669 1.00 15.70 135 ALA B C 1
ATOM 2685 O O . ALA B 1 135 ? 2.897 -2.046 28.768 1.00 13.62 135 ALA B O 1
ATOM 2687 N N . ASP B 1 136 ? 1.009 -2.176 27.545 1.00 14.36 136 ASP B N 1
ATOM 2688 C CA . ASP B 1 136 ? 0.203 -2.125 28.790 1.00 15.43 136 ASP B CA 1
ATOM 2689 C C . ASP B 1 136 ? 0.450 -3.361 29.675 1.00 16.07 136 ASP B C 1
ATOM 2690 O O . ASP B 1 136 ? 0.636 -3.236 30.913 1.00 16.96 136 ASP B O 1
ATOM 2695 N N . GLU B 1 137 ? 0.508 -4.543 29.063 1.00 15.32 137 GLU B N 1
ATOM 2696 C CA . GLU B 1 137 ? 0.776 -5.777 29.807 1.00 16.31 137 GLU B CA 1
ATOM 2697 C C . GLU B 1 137 ? 2.207 -5.785 30.400 1.00 15.98 137 GLU B C 1
ATOM 2698 O O . GLU B 1 137 ? 2.431 -6.284 31.509 1.00 15.48 137 GLU B O 1
ATOM 2704 N N . ARG B 1 138 ? 3.169 -5.279 29.633 1.00 13.16 138 ARG B N 1
ATOM 2705 C CA . ARG B 1 138 ? 4.549 -5.206 30.124 1.00 13.31 138 ARG B CA 1
ATOM 2706 C C . ARG B 1 138 ? 4.628 -4.227 31.294 1.00 14.04 138 ARG B C 1
ATOM 2707 O O . ARG B 1 138 ? 5.300 -4.493 32.286 1.00 15.20 138 ARG B O 1
ATOM 2715 N N . PHE B 1 139 ? 3.897 -3.124 31.192 1.00 14.71 139 PHE B N 1
ATOM 2716 C CA . PHE B 1 139 ? 3.961 -2.121 32.242 1.00 15.67 139 PHE B CA 1
ATOM 2717 C C . PHE B 1 139 ? 3.441 -2.722 33.518 1.00 17.86 139 PHE B C 1
ATOM 2718 O O . PHE B 1 139 ? 3.977 -2.467 34.585 1.00 16.22 139 PHE B O 1
ATOM 2726 N N . ILE B 1 140 ? 2.389 -3.526 33.414 1.00 17.63 140 ILE B N 1
ATOM 2727 C CA . ILE B 1 140 ? 1.810 -4.159 34.596 1.00 17.77 140 ILE B CA 1
ATOM 2728 C C . ILE B 1 140 ? 2.857 -4.997 35.315 1.00 17.97 140 ILE B C 1
ATOM 2729 O O . ILE B 1 140 ? 3.064 -4.832 36.526 1.00 16.18 140 ILE B O 1
ATOM 2734 N N . ARG B 1 141 ? 3.527 -5.872 34.567 1.00 15.00 141 ARG B N 1
ATOM 2735 C CA . ARG B 1 141 ? 4.590 -6.727 35.126 1.00 15.86 141 ARG B CA 1
ATOM 2736 C C . ARG B 1 141 ? 5.796 -5.905 35.649 1.00 15.56 141 ARG B C 1
ATOM 2737 O O . ARG B 1 141 ? 6.348 -6.192 36.722 1.00 16.71 141 ARG B O 1
ATOM 2745 N N . ARG B 1 142 ? 6.171 -4.861 34.912 1.00 13.81 142 ARG B N 1
ATOM 2746 C CA . ARG B 1 142 ? 7.278 -3.992 35.331 1.00 16.56 142 ARG B CA 1
ATOM 2747 C C . ARG B 1 142 ? 6.930 -3.280 36.674 1.00 18.32 142 ARG B C 1
ATOM 2748 O O . ARG B 1 142 ? 7.753 -3.253 37.589 1.00 17.32 142 ARG B O 1
ATOM 2756 N N . LEU B 1 143 ? 5.717 -2.721 36.788 1.00 17.98 143 LEU B N 1
ATOM 2757 C CA . LEU B 1 143 ? 5.293 -2.056 38.034 1.00 17.69 143 LEU B CA 1
ATOM 2758 C C . LEU B 1 143 ? 5.336 -3.041 39.225 1.00 18.11 143 LEU B C 1
ATOM 2759 O O . LEU B 1 143 ? 5.894 -2.728 40.301 1.00 18.45 143 LEU B O 1
ATOM 2764 N N . LYS B 1 144 ? 4.815 -4.242 39.047 1.00 19.22 144 LYS B N 1
ATOM 2765 C CA . LYS B 1 144 ? 4.842 -5.220 40.140 1.00 19.49 144 LYS B CA 1
ATOM 2766 C C . LYS B 1 144 ? 6.269 -5.603 40.557 1.00 19.26 144 LYS B C 1
ATOM 2767 O O . LYS B 1 144 ? 6.608 -5.617 41.746 1.00 17.33 144 LYS B O 1
ATOM 2773 N N . ARG B 1 145 ? 7.110 -5.927 39.584 1.00 19.20 145 ARG B N 1
ATOM 2774 C CA . ARG B 1 145 ? 8.485 -6.304 39.911 1.00 21.96 145 ARG B CA 1
ATOM 2775 C C . ARG B 1 145 ? 9.265 -5.159 40.607 1.00 21.65 145 ARG B C 1
ATOM 2776 O O . ARG B 1 145 ? 10.044 -5.393 41.576 1.00 23.74 145 ARG B O 1
ATOM 2784 N N . ASP B 1 146 ? 9.085 -3.934 40.122 1.00 21.25 146 ASP B N 1
ATOM 2785 C CA . ASP B 1 146 ? 9.812 -2.783 40.675 1.00 21.30 146 ASP B CA 1
ATOM 2786 C C . ASP B 1 146 ? 9.443 -2.513 42.133 1.00 24.90 146 ASP B C 1
ATOM 2787 O O . ASP B 1 146 ? 10.335 -2.278 42.993 1.00 23.75 146 ASP B O 1
ATOM 2792 N N . VAL B 1 147 ? 8.150 -2.532 42.419 1.00 21.50 147 VAL B N 1
ATOM 2793 C CA . VAL B 1 147 ? 7.696 -2.338 43.798 1.00 22.58 147 VAL B CA 1
ATOM 2794 C C . VAL B 1 147 ? 8.060 -3.504 44.746 1.00 23.26 147 VAL B C 1
ATOM 2795 O O . VAL B 1 147 ? 8.555 -3.272 45.864 1.00 24.27 147 VAL B O 1
ATOM 2799 N N . LEU B 1 148 ? 7.868 -4.750 44.311 1.00 22.88 148 LEU B N 1
ATOM 2800 C CA . LEU B 1 148 ? 8.170 -5.884 45.177 1.00 24.87 148 LEU B CA 1
ATOM 2801 C C . LEU B 1 148 ? 9.645 -6.294 45.298 1.00 27.87 148 LEU B C 1
ATOM 2802 O O . LEU B 1 148 ? 10.036 -6.887 46.319 1.00 27.92 148 LEU B O 1
ATOM 2807 N N . GLU B 1 149 ? 10.449 -6.000 44.282 1.00 23.33 149 GLU B N 1
ATOM 2808 C CA . GLU B 1 149 ? 11.849 -6.404 44.288 1.00 25.74 149 GLU B CA 1
ATOM 2809 C C . GLU B 1 149 ? 12.909 -5.316 44.273 1.00 25.34 149 GLU B C 1
ATOM 2810 O O . GLU B 1 149 ? 14.043 -5.582 44.676 1.00 28.38 149 GLU B O 1
ATOM 2816 N N . ARG B 1 150 ? 12.581 -4.124 43.787 1.00 24.01 150 ARG B N 1
ATOM 2817 C CA . ARG B 1 150 ? 13.598 -3.080 43.674 1.00 22.46 150 ARG B CA 1
ATOM 2818 C C . ARG B 1 150 ? 13.438 -1.788 44.497 1.00 20.99 150 ARG B C 1
ATOM 2819 O O . ARG B 1 150 ? 14.097 -0.795 44.226 1.00 20.92 150 ARG B O 1
ATOM 2827 N N . GLY B 1 151 ? 12.557 -1.814 45.492 1.00 21.88 151 GLY B N 1
ATOM 2828 C CA . GLY B 1 151 ? 12.371 -0.650 46.351 1.00 22.10 151 GLY B CA 1
ATOM 2829 C C . GLY B 1 151 ? 11.787 0.576 45.662 1.00 23.69 151 GLY B C 1
ATOM 2830 O O . GLY B 1 151 ? 11.992 1.701 46.117 1.00 22.18 151 GLY B O 1
ATOM 2831 N N . ARG B 1 152 ? 11.055 0.383 44.561 1.00 20.81 152 ARG B N 1
ATOM 2832 C CA . ARG B 1 152 ? 10.500 1.544 43.870 1.00 20.85 152 ARG B CA 1
ATOM 2833 C C . ARG B 1 152 ? 9.096 1.873 44.380 1.00 20.74 152 ARG B C 1
ATOM 2834 O O . ARG B 1 152 ? 8.388 0.987 44.833 1.00 20.98 152 ARG B O 1
ATOM 2842 N N . SER B 1 153 ? 8.695 3.140 44.290 1.00 22.09 153 SER B N 1
ATOM 2843 C CA . SER B 1 153 ? 7.355 3.539 44.700 1.00 23.06 153 SER B CA 1
ATOM 2844 C C . SER B 1 153 ? 6.539 3.505 43.420 1.00 25.07 153 SER B C 1
ATOM 2845 O O . SER B 1 153 ? 7.121 3.542 42.328 1.00 21.74 153 SER B O 1
ATOM 2848 N N . LEU B 1 154 ? 5.211 3.454 43.537 1.00 21.13 154 LEU B N 1
ATOM 2849 C CA . LEU B 1 154 ? 4.374 3.420 42.332 1.00 24.11 154 LEU B CA 1
ATOM 2850 C C . LEU B 1 154 ? 4.546 4.710 41.539 1.00 23.35 154 LEU B C 1
ATOM 2851 O O . LEU B 1 154 ? 4.571 4.693 40.296 1.00 22.75 154 LEU B O 1
ATOM 2856 N N . GLU B 1 155 ? 4.684 5.826 42.250 1.00 20.09 155 GLU B N 1
ATOM 2857 C CA . GLU B 1 155 ? 4.835 7.131 41.607 1.00 20.20 155 GLU B CA 1
ATOM 2858 C C . GLU B 1 155 ? 6.190 7.181 40.892 1.00 20.86 155 GLU B C 1
ATOM 2859 O O . GLU B 1 155 ? 6.297 7.756 39.793 1.00 20.68 155 GLU B O 1
ATOM 2865 N N . GLY B 1 156 ? 7.213 6.604 41.531 1.00 19.81 156 GLY B N 1
ATOM 2866 C CA . GLY B 1 156 ? 8.546 6.559 40.933 1.00 20.27 156 GLY B CA 1
ATOM 2867 C C . GLY B 1 156 ? 8.526 5.750 39.622 1.00 19.77 156 GLY B C 1
ATOM 2868 O O . GLY B 1 156 ? 9.141 6.146 38.644 1.00 18.84 156 GLY B O 1
ATOM 2869 N N . VAL B 1 157 ? 7.828 4.617 39.616 1.00 18.85 157 VAL B N 1
ATOM 2870 C CA . VAL B 1 157 ? 7.774 3.779 38.415 1.00 21.67 157 VAL B CA 1
ATOM 2871 C C . VAL B 1 157 ? 7.098 4.504 37.290 1.00 20.88 157 VAL B C 1
ATOM 2872 O O . VAL B 1 157 ? 7.539 4.458 36.136 1.00 20.83 157 VAL B O 1
ATOM 2876 N N . VAL B 1 158 ? 5.996 5.171 37.611 1.00 19.63 158 VAL B N 1
ATOM 2877 C CA . VAL B 1 158 ? 5.289 5.884 36.575 1.00 19.09 158 VAL B CA 1
ATOM 2878 C C . VAL B 1 158 ? 6.137 6.971 35.929 1.00 20.21 158 VAL B C 1
ATOM 2879 O O . VAL B 1 158 ? 6.173 7.086 34.672 1.00 18.00 158 VAL B O 1
ATOM 2883 N N . ALA B 1 159 ? 6.846 7.747 36.757 1.00 17.75 159 ALA B N 1
ATOM 2884 C CA . ALA B 1 159 ? 7.668 8.829 36.209 1.00 19.48 159 ALA B CA 1
ATOM 2885 C C . ALA B 1 159 ? 8.823 8.257 35.373 1.00 17.38 159 ALA B C 1
ATOM 2886 O O . ALA B 1 159 ? 9.081 8.736 34.259 1.00 18.29 159 ALA B O 1
ATOM 2888 N N . GLN B 1 160 ? 9.498 7.223 35.876 1.00 16.51 160 GLN B N 1
ATOM 2889 C CA . GLN B 1 160 ? 10.588 6.653 35.100 1.00 18.35 160 GLN B CA 1
ATOM 2890 C C . GLN B 1 160 ? 10.053 6.068 33.767 1.00 20.09 160 GLN B C 1
ATOM 2891 O O . GLN B 1 160 ? 10.689 6.240 32.695 1.00 16.88 160 GLN B O 1
ATOM 2897 N N . TYR B 1 161 ? 8.887 5.407 33.828 1.00 18.51 161 TYR B N 1
ATOM 2898 C CA . TYR B 1 161 ? 8.323 4.797 32.633 1.00 18.50 161 TYR B CA 1
ATOM 2899 C C . TYR B 1 161 ? 7.944 5.848 31.593 1.00 15.91 161 TYR B C 1
ATOM 2900 O O . TYR B 1 161 ? 8.351 5.736 30.449 1.00 18.45 161 TYR B O 1
ATOM 2909 N N . LEU B 1 162 ? 7.187 6.875 31.971 1.00 17.29 162 LEU B N 1
ATOM 2910 C CA . LEU B 1 162 ? 6.801 7.914 31.020 1.00 18.60 162 LEU B CA 1
ATOM 2911 C C . LEU B 1 162 ? 7.954 8.806 30.538 1.00 21.05 162 LEU B C 1
ATOM 2912 O O . LEU B 1 162 ? 7.988 9.208 29.380 1.00 16.64 162 LEU B O 1
ATOM 2917 N N . GLU B 1 163 ? 8.899 9.116 31.423 1.00 20.71 163 GLU B N 1
ATOM 2918 C CA . GLU B 1 163 ? 9.991 10.003 31.021 1.00 22.69 163 GLU B CA 1
ATOM 2919 C C . GLU B 1 163 ? 11.129 9.326 30.293 1.00 23.15 163 GLU B C 1
ATOM 2920 O O . GLU B 1 163 ? 11.800 9.978 29.500 1.00 21.69 163 GLU B O 1
ATOM 2926 N N . GLN B 1 164 ? 11.346 8.032 30.550 1.00 15.84 164 GLN B N 1
ATOM 2927 C CA . GLN B 1 164 ? 12.500 7.356 29.943 1.00 18.60 164 GLN B CA 1
ATOM 2928 C C . GLN B 1 164 ? 12.237 5.981 29.310 1.00 20.44 164 GLN B C 1
ATOM 2929 O O . GLN B 1 164 ? 12.536 5.737 28.124 1.00 20.17 164 GLN B O 1
ATOM 2935 N N . VAL B 1 165 ? 11.661 5.079 30.098 1.00 18.63 165 VAL B N 1
ATOM 2936 C CA . VAL B 1 165 ? 11.481 3.718 29.603 1.00 17.42 165 VAL B CA 1
ATOM 2937 C C . VAL B 1 165 ? 10.697 3.652 28.309 1.00 17.40 165 VAL B C 1
ATOM 2938 O O . VAL B 1 165 ? 11.149 3.001 27.338 1.00 17.23 165 VAL B O 1
ATOM 2942 N N . LYS B 1 166 ? 9.514 4.281 28.299 1.00 15.56 166 LYS B N 1
ATOM 2943 C CA . LYS B 1 166 ? 8.663 4.249 27.105 1.00 16.03 166 LYS B CA 1
ATOM 2944 C C . LYS B 1 166 ? 9.305 4.954 25.898 1.00 16.69 166 LYS B C 1
ATOM 2945 O O . LYS B 1 166 ? 9.426 4.375 24.828 1.00 16.50 166 LYS B O 1
ATOM 2951 N N . PRO B 1 167 ? 9.752 6.204 26.061 1.00 19.22 167 PRO B N 1
ATOM 2952 C CA . PRO B 1 167 ? 10.380 6.897 24.927 1.00 18.71 167 PRO B CA 1
ATOM 2953 C C . PRO B 1 167 ? 11.551 6.083 24.336 1.00 18.13 167 PRO B C 1
ATOM 2954 O O . PRO B 1 167 ? 11.723 5.995 23.107 1.00 19.84 167 PRO B O 1
ATOM 2958 N N . MET B 1 168 ? 12.397 5.526 25.201 1.00 16.87 168 MET B N 1
ATOM 2959 C CA . MET B 1 168 ? 13.528 4.736 24.703 1.00 18.27 168 MET B CA 1
ATOM 2960 C C . MET B 1 168 ? 13.085 3.420 24.046 1.00 18.52 168 MET B C 1
ATOM 2961 O O . MET B 1 168 ? 13.708 2.932 23.081 1.00 17.45 168 MET B O 1
ATOM 2966 N N . HIS B 1 169 ? 11.984 2.862 24.527 1.00 17.41 169 HIS B N 1
ATOM 2967 C CA . HIS B 1 169 ? 11.502 1.616 23.943 1.00 15.92 169 HIS B CA 1
ATOM 2968 C C . HIS B 1 169 ? 11.060 1.943 22.509 1.00 18.06 169 HIS B C 1
ATOM 2969 O O . HIS B 1 169 ? 11.378 1.227 21.573 1.00 17.57 169 HIS B O 1
ATOM 2976 N N . LEU B 1 170 ? 10.311 3.028 22.353 1.00 20.10 170 LEU B N 1
ATOM 2977 C CA . LEU B 1 170 ? 9.830 3.410 21.025 1.00 23.10 170 LEU B CA 1
ATOM 2978 C C . LEU B 1 170 ? 10.977 3.826 20.102 1.00 25.95 170 LEU B C 1
ATOM 2979 O O . LEU B 1 170 ? 10.966 3.531 18.902 1.00 26.14 170 LEU B O 1
ATOM 2984 N N . HIS B 1 171 ? 11.964 4.515 20.657 1.00 24.22 171 HIS B N 1
ATOM 2985 C CA . HIS B 1 171 ? 13.050 5.010 19.832 1.00 25.97 171 HIS B CA 1
ATOM 2986 C C . HIS B 1 171 ? 14.142 4.004 19.532 1.00 24.35 171 HIS B C 1
ATOM 2987 O O . HIS B 1 171 ? 14.605 3.923 18.383 1.00 25.06 171 HIS B O 1
ATOM 2994 N N . PHE B 1 172 ? 14.528 3.201 20.521 1.00 20.96 172 PHE B N 1
ATOM 2995 C CA . PHE B 1 172 ? 15.603 2.225 20.337 1.00 21.34 172 PHE B CA 1
ATOM 2996 C C . PHE B 1 172 ? 15.248 0.761 20.340 1.00 19.03 172 PHE B C 1
ATOM 2997 O O . PHE B 1 172 ? 15.773 0.020 19.545 1.00 19.92 172 PHE B O 1
ATOM 3005 N N . VAL B 1 173 ? 14.372 0.330 21.246 1.00 16.80 173 VAL B N 1
ATOM 3006 C CA . VAL B 1 173 ? 14.083 -1.111 21.349 1.00 16.22 173 VAL B CA 1
ATOM 3007 C C . VAL B 1 173 ? 13.169 -1.681 20.278 1.00 18.94 173 VAL B C 1
ATOM 3008 O O . VAL B 1 173 ? 13.553 -2.642 19.579 1.00 19.11 173 VAL B O 1
ATOM 3012 N N . GLU B 1 174 ? 11.959 -1.122 20.175 1.00 16.97 174 GLU B N 1
ATOM 3013 C CA . GLU B 1 174 ? 10.969 -1.634 19.238 1.00 19.78 174 GLU B CA 1
ATOM 3014 C C . GLU B 1 174 ? 11.510 -1.753 17.805 1.00 21.08 174 GLU B C 1
ATOM 3015 O O . GLU B 1 174 ? 11.339 -2.787 17.159 1.00 20.17 174 GLU B O 1
ATOM 3021 N N . PRO B 1 175 ? 12.221 -0.723 17.302 1.00 23.99 175 PRO B N 1
ATOM 3022 C CA . PRO B 1 175 ? 12.733 -0.873 15.929 1.00 22.49 175 PRO B CA 1
ATOM 3023 C C . PRO B 1 175 ? 13.677 -2.091 15.748 1.00 23.51 175 PRO B C 1
ATOM 3024 O O . PRO B 1 175 ? 13.807 -2.599 14.625 1.00 23.46 175 PRO B O 1
ATOM 3028 N N . THR B 1 176 ? 14.331 -2.576 16.813 1.00 20.94 176 THR B N 1
ATOM 3029 C CA . THR B 1 176 ? 15.229 -3.739 16.620 1.00 21.49 176 THR B CA 1
ATOM 3030 C C . THR B 1 176 ? 14.489 -5.030 16.289 1.00 22.04 176 THR B C 1
ATOM 3031 O O . THR B 1 176 ? 15.104 -6.034 15.889 1.00 23.39 176 THR B O 1
ATOM 3035 N N . LYS B 1 177 ? 13.173 -5.010 16.461 1.00 20.97 177 LYS B N 1
ATOM 3036 C CA . LYS B 1 177 ? 12.361 -6.178 16.139 1.00 24.25 177 LYS B CA 1
ATOM 3037 C C . LYS B 1 177 ? 12.539 -6.543 14.658 1.00 27.90 177 LYS B C 1
ATOM 3038 O O . LYS B 1 177 ? 12.405 -7.714 14.283 1.00 26.85 177 LYS B O 1
ATOM 3044 N N . ARG B 1 178 ? 12.836 -5.544 13.821 1.00 26.79 178 ARG B N 1
ATOM 3045 C CA . ARG B 1 178 ? 13.032 -5.792 12.400 1.00 30.21 178 ARG B CA 1
ATOM 3046 C C . ARG B 1 178 ? 14.305 -6.620 12.122 1.00 27.62 178 ARG B C 1
ATOM 3047 O O . ARG B 1 178 ? 14.519 -7.071 10.997 1.00 27.21 178 ARG B O 1
ATOM 3055 N N . TYR B 1 179 ? 15.170 -6.807 13.121 1.00 25.03 179 TYR B N 1
ATOM 3056 C CA . TYR B 1 179 ? 16.352 -7.621 12.904 1.00 23.93 179 TYR B CA 1
ATOM 3057 C C . TYR B 1 179 ? 16.093 -9.074 13.323 1.00 24.11 179 TYR B C 1
ATOM 3058 O O . TYR B 1 179 ? 16.890 -9.964 13.017 1.00 24.59 179 TYR B O 1
ATOM 3067 N N . ALA B 1 180 ? 14.992 -9.338 14.025 1.00 21.50 180 ALA B N 1
ATOM 3068 C CA . ALA B 1 180 ? 14.764 -10.709 14.477 1.00 20.33 180 ALA B CA 1
ATOM 3069 C C . ALA B 1 180 ? 14.436 -11.685 13.341 1.00 21.08 180 ALA B C 1
ATOM 3070 O O . ALA B 1 180 ? 13.827 -11.295 12.336 1.00 21.33 180 ALA B O 1
ATOM 3072 N N . ASP B 1 181 ? 14.839 -12.942 13.535 1.00 19.23 181 ASP B N 1
ATOM 3073 C CA . ASP B 1 181 ? 14.578 -14.032 12.602 1.00 21.20 181 ASP B CA 1
ATOM 3074 C C . ASP B 1 181 ? 13.217 -14.624 13.007 1.00 21.88 181 ASP B C 1
ATOM 3075 O O . ASP B 1 181 ? 12.476 -15.080 12.149 1.00 21.68 181 ASP B O 1
ATOM 3080 N N . VAL B 1 182 ? 12.920 -14.622 14.314 1.00 18.75 182 VAL B N 1
ATOM 3081 C CA . VAL B 1 182 ? 11.631 -15.100 14.813 1.00 21.34 182 VAL B CA 1
ATOM 3082 C C . VAL B 1 182 ? 11.119 -14.237 15.975 1.00 19.81 182 VAL B C 1
ATOM 3083 O O . VAL B 1 182 ? 11.908 -13.769 16.798 1.00 19.00 182 VAL B O 1
ATOM 3087 N N . ILE B 1 183 ? 9.799 -14.057 16.042 1.00 17.51 183 ILE B N 1
ATOM 3088 C CA . ILE B 1 183 ? 9.160 -13.255 17.091 1.00 17.83 183 ILE B CA 1
ATOM 3089 C C . ILE B 1 183 ? 8.415 -14.231 18.003 1.00 19.14 183 ILE B C 1
ATOM 3090 O O . ILE B 1 183 ? 7.646 -15.076 17.532 1.00 20.21 183 ILE B O 1
ATOM 3095 N N . VAL B 1 184 ? 8.641 -14.141 19.304 1.00 16.81 184 VAL B N 1
ATOM 3096 C CA . VAL B 1 184 ? 7.986 -15.064 20.207 1.00 16.38 184 VAL B CA 1
ATOM 3097 C C . VAL B 1 184 ? 7.004 -14.386 21.154 1.00 18.64 184 VAL B C 1
ATOM 3098 O O . VAL B 1 184 ? 7.407 -13.553 21.984 1.00 17.13 184 VAL B O 1
ATOM 3102 N N . PRO B 1 185 ? 5.694 -14.711 21.028 1.00 18.38 185 PRO B N 1
ATOM 3103 C CA . PRO B 1 185 ? 4.701 -14.114 21.919 1.00 17.80 185 PRO B CA 1
ATOM 3104 C C . PRO B 1 185 ? 4.624 -14.934 23.236 1.00 20.26 185 PRO B C 1
ATOM 3105 O O . PRO B 1 185 ? 5.180 -16.056 23.333 1.00 20.31 185 PRO B O 1
ATOM 3109 N N . ARG B 1 186 ? 3.976 -14.362 24.244 1.00 21.79 186 ARG B N 1
ATOM 3110 C CA . ARG B 1 186 ? 3.791 -15.036 25.537 1.00 23.66 186 ARG B CA 1
ATOM 3111 C C . ARG B 1 186 ? 5.066 -15.752 25.972 1.00 25.32 186 ARG B C 1
ATOM 3112 O O . ARG B 1 186 ? 5.034 -16.926 26.375 1.00 26.64 186 ARG B O 1
ATOM 3120 N N . GLY B 1 187 ? 6.177 -15.034 25.908 1.00 23.11 187 GLY B N 1
ATOM 3121 C CA . GLY B 1 187 ? 7.472 -15.601 26.215 1.00 25.93 187 GLY B CA 1
ATOM 3122 C C . GLY B 1 187 ? 7.643 -16.192 27.596 1.00 28.99 187 GLY B C 1
ATOM 3123 O O . GLY B 1 187 ? 8.583 -16.943 27.831 1.00 27.13 187 GLY B O 1
ATOM 3124 N N . GLY B 1 188 ? 6.747 -15.834 28.505 1.00 30.54 188 GLY B N 1
ATOM 3125 C CA . GLY B 1 188 ? 6.831 -16.372 29.848 1.00 34.35 188 GLY B CA 1
ATOM 3126 C C . GLY B 1 188 ? 6.248 -17.766 29.950 1.00 35.74 188 GLY B C 1
ATOM 3127 O O . GLY B 1 188 ? 6.583 -18.507 30.878 1.00 36.99 188 GLY B O 1
ATOM 3128 N N . GLN B 1 189 ? 5.370 -18.123 29.019 1.00 34.51 189 GLN B N 1
ATOM 3129 C CA . GLN B 1 189 ? 4.763 -19.446 29.034 1.00 35.99 189 GLN B CA 1
ATOM 3130 C C . GLN B 1 189 ? 4.377 -19.865 27.625 1.00 30.53 189 GLN B C 1
ATOM 3131 O O . GLN B 1 189 ? 3.230 -19.802 27.232 1.00 29.23 189 GLN B O 1
ATOM 3137 N N . ASN B 1 190 ? 5.363 -20.298 26.870 1.00 27.39 190 ASN B N 1
ATOM 3138 C CA . ASN B 1 190 ? 5.149 -20.712 25.498 1.00 25.69 190 ASN B CA 1
ATOM 3139 C C . ASN B 1 190 ? 5.957 -21.994 25.284 1.00 25.74 190 ASN B C 1
ATOM 3140 O O . ASN B 1 190 ? 7.098 -21.951 24.792 1.00 24.82 190 ASN B O 1
ATOM 3145 N N . PRO B 1 191 ? 5.383 -23.155 25.668 1.00 27.87 191 PRO B N 1
ATOM 3146 C CA . PRO B 1 191 ? 6.033 -24.468 25.533 1.00 26.37 191 PRO B CA 1
ATOM 3147 C C . PRO B 1 191 ? 6.507 -24.792 24.140 1.00 25.34 191 PRO B C 1
ATOM 3148 O O . PRO B 1 191 ? 7.637 -25.263 23.936 1.00 25.69 191 PRO B O 1
ATOM 3152 N N . VAL B 1 192 ? 5.640 -24.552 23.163 1.00 23.17 192 VAL B N 1
ATOM 3153 C CA . VAL B 1 192 ? 5.996 -24.869 21.789 1.00 22.86 192 VAL B CA 1
ATOM 3154 C C . VAL B 1 192 ? 7.182 -24.063 21.255 1.00 23.26 192 VAL B C 1
ATOM 3155 O O . VAL B 1 192 ? 8.062 -24.603 20.582 1.00 22.67 192 VAL B O 1
ATOM 3159 N N . ALA B 1 193 ? 7.209 -22.763 21.535 1.00 21.60 193 ALA B N 1
ATOM 3160 C CA . ALA B 1 193 ? 8.309 -21.930 21.065 1.00 19.80 193 ALA B CA 1
ATOM 3161 C C . ALA B 1 193 ? 9.595 -22.407 21.776 1.00 20.82 193 ALA B C 1
ATOM 3162 O O . ALA B 1 193 ? 10.658 -22.503 21.175 1.00 21.18 193 ALA B O 1
ATOM 3164 N N . LEU B 1 194 ? 9.488 -22.714 23.052 1.00 21.32 194 LEU B N 1
ATOM 3165 C CA . LEU B 1 194 ? 10.652 -23.210 23.796 1.00 24.85 194 LEU B CA 1
ATOM 3166 C C . LEU B 1 194 ? 11.213 -24.519 23.162 1.00 27.08 194 LEU B C 1
ATOM 3167 O O . LEU B 1 194 ? 12.423 -24.642 22.862 1.00 24.72 194 LEU B O 1
ATOM 3172 N N . GLU B 1 195 ? 10.330 -25.495 22.961 1.00 29.21 195 GLU B N 1
ATOM 3173 C CA . GLU B 1 195 ? 10.755 -26.762 22.370 1.00 32.60 195 GLU B CA 1
ATOM 3174 C C . GLU B 1 195 ? 11.374 -26.542 21.009 1.00 33.08 195 GLU B C 1
ATOM 3175 O O . GLU B 1 195 ? 12.333 -27.224 20.640 1.00 35.18 195 GLU B O 1
ATOM 3181 N N . MET B 1 196 ? 10.852 -25.568 20.269 1.00 31.93 196 MET B N 1
ATOM 3182 C CA . MET B 1 196 ? 11.376 -25.255 18.948 1.00 33.14 196 MET B CA 1
ATOM 3183 C C . MET B 1 196 ? 12.778 -24.615 18.978 1.00 31.94 196 MET B C 1
ATOM 3184 O O . MET B 1 196 ? 13.607 -24.879 18.112 1.00 29.37 196 MET B O 1
ATOM 3189 N N . LEU B 1 197 ? 13.028 -23.742 19.953 1.00 30.58 197 LEU B N 1
ATOM 3190 C CA . LEU B 1 197 ? 14.353 -23.110 20.078 1.00 30.97 197 LEU B CA 1
ATOM 3191 C C . LEU B 1 197 ? 15.345 -24.199 20.498 1.00 28.59 197 LEU B C 1
ATOM 3192 O O . LEU B 1 197 ? 16.479 -24.258 20.011 1.00 30.10 197 LEU B O 1
ATOM 3197 N N . ALA B 1 198 ? 14.908 -25.059 21.407 1.00 30.85 198 ALA B N 1
ATOM 3198 C CA . ALA B 1 198 ? 15.742 -26.166 21.866 1.00 31.48 198 ALA B CA 1
ATOM 3199 C C . ALA B 1 198 ? 16.049 -27.123 20.696 1.00 33.11 198 ALA B C 1
ATOM 3200 O O . ALA B 1 198 ? 17.183 -27.577 20.537 1.00 34.62 198 ALA B O 1
ATOM 3202 N N . ALA B 1 199 ? 15.042 -27.426 19.872 1.00 33.91 199 ALA B N 1
ATOM 3203 C CA . ALA B 1 199 ? 15.246 -28.318 18.732 1.00 32.26 199 ALA B CA 1
ATOM 3204 C C . ALA B 1 199 ? 16.307 -27.760 17.792 1.00 31.93 199 ALA B C 1
ATOM 3205 O O . ALA B 1 199 ? 17.155 -28.512 17.289 1.00 30.75 199 ALA B O 1
ATOM 3207 N N . LYS B 1 200 ? 16.275 -26.445 17.566 1.00 30.20 200 LYS B N 1
ATOM 3208 C CA . LYS B 1 200 ? 17.256 -25.792 16.700 1.00 31.84 200 LYS B CA 1
ATOM 3209 C C . LYS B 1 200 ? 18.663 -25.824 17.337 1.00 32.20 200 LYS B C 1
ATOM 3210 O O . LYS B 1 200 ? 19.666 -26.068 16.656 1.00 29.89 200 LYS B O 1
ATOM 3216 N N . ALA B 1 201 ? 18.728 -25.603 18.643 1.00 31.80 201 ALA B N 1
ATOM 3217 C CA . ALA B 1 201 ? 20.008 -25.626 19.345 1.00 34.12 201 ALA B CA 1
ATOM 3218 C C . ALA B 1 201 ? 20.641 -27.036 19.304 1.00 36.59 201 ALA B C 1
ATOM 3219 O O . ALA B 1 201 ? 21.853 -27.173 19.078 1.00 39.26 201 ALA B O 1
ATOM 3221 N N . LEU B 1 202 ? 19.834 -28.073 19.516 1.00 39.01 202 LEU B N 1
ATOM 3222 C CA . LEU B 1 202 ? 20.335 -29.449 19.487 1.00 39.84 202 LEU B CA 1
ATOM 3223 C C . LEU B 1 202 ? 20.834 -29.852 18.099 1.00 41.66 202 LEU B C 1
ATOM 3224 O O . LEU B 1 202 ? 21.812 -30.593 17.974 1.00 41.61 202 LEU B O 1
ATOM 3229 N N . ALA B 1 203 ? 20.171 -29.352 17.059 1.00 42.45 203 ALA B N 1
ATOM 3230 C CA . ALA B 1 203 ? 20.569 -29.643 15.687 1.00 42.85 203 ALA B CA 1
ATOM 3231 C C . ALA B 1 203 ? 21.920 -28.997 15.408 1.00 44.85 203 ALA B C 1
ATOM 3232 O O . ALA B 1 203 ? 22.784 -29.603 14.769 1.00 43.10 203 ALA B O 1
ATOM 3234 N N . ARG B 1 204 ? 22.101 -27.765 15.885 1.00 45.37 204 ARG B N 1
ATOM 3235 C CA . ARG B 1 204 ? 23.353 -27.062 15.665 1.00 48.11 204 ARG B CA 1
ATOM 3236 C C . ARG B 1 204 ? 24.429 -27.729 16.514 1.00 48.07 204 ARG B C 1
ATOM 3237 O O . ARG B 1 204 ? 25.603 -27.721 16.147 1.00 47.58 204 ARG B O 1
ATOM 3245 N N . LEU B 1 205 ? 24.034 -28.315 17.644 1.00 47.64 205 LEU B N 1
ATOM 3246 C CA . LEU B 1 205 ? 25.011 -28.995 18.491 1.00 49.79 205 LEU B CA 1
ATOM 3247 C C . LEU B 1 205 ? 25.555 -30.194 17.710 1.00 51.88 205 LEU B C 1
ATOM 3248 O O . LEU B 1 205 ? 26.768 -30.329 17.530 1.00 49.94 205 LEU B O 1
ATOM 3253 N N . ALA B 1 206 ? 24.650 -31.054 17.245 1.00 53.96 206 ALA B N 1
ATOM 3254 C CA . ALA B 1 206 ? 25.047 -32.228 16.468 1.00 57.04 206 ALA B CA 1
ATOM 3255 C C . ALA B 1 206 ? 25.895 -31.733 15.311 1.00 58.67 206 ALA B C 1
ATOM 3256 O O . ALA B 1 206 ? 26.835 -32.400 14.880 1.00 57.85 206 ALA B O 1
ATOM 3258 N N . ARG B 1 207 ? 25.534 -30.542 14.843 1.00 61.46 207 ARG B N 1
ATOM 3259 C CA . ARG B 1 207 ? 26.154 -29.842 13.730 1.00 64.62 207 ARG B CA 1
ATOM 3260 C C . ARG B 1 207 ? 25.447 -30.279 12.445 1.00 66.68 207 ARG B C 1
ATOM 3261 O O . ARG B 1 207 ? 24.377 -30.916 12.548 1.00 66.83 207 ARG B O 1
#

InterPro domains:
  IPR000764 Uridine kinase-like [TIGR00235] (1-200)
  IPR000764 Uridine kinase-like [cd02023] (8-196)
  IPR006083 Phosphoribulokinase/uridine kinase [PF00485] (8-192)
  IPR026008 Uridine kinase [MF_00551] (3-206)
  IPR027417 P-loop containing nucleoside triphosphate hydrolase [G3DSA:3.40.50.300] (1-211)
  IPR027417 P-loop containing nucleoside triphosphate hydrolase [SSF52540] (3-197)

Organism: Thermus thermophilus (strain ATCC 27634 / DSM 579 / HB8) (NCBI:txid300852)

Nearest PDB structures (foldseek):
  3w34-assembly1_A  TM=1.005E+00  e=3.562E-45  Thermus thermophilus HB8
  3w8r-assembly1_B  TM=1.000E+00  e=2.753E-41  Thermus thermophilus HB8
  1uej-assembly1_A  TM=9.312E-01  e=1.645E-24  Homo sapiens
  6n53-assembly1_A-2  TM=9.269E-01  e=1.451E-24  Homo sapiens
  6n55-assembly1_H  TM=9.379E-01  e=2.013E-23  Homo sapiens

B-factor: mean 27.44, std 11.43, range [9.98, 140.03]

Secondary structure (DSSP, 8-state):
-PPEEEEEEESTTSSHHHHHHHHHHHHGGGEEEEEGGG-B---TTS-HHHHHHS-TTSGGGB-HHHHHHHHHHHHTT--EEEEEEETTTTEEEEEEEEE---SEEEEESTTTTSSHHHHTT-SEEEEEE--HHHHHHHHHHHHHHHS---HHHHHHHIIIIIHHHIIIIIGGGGGG-SEEEESTTS-HHHHHHHHHHHHHHHHHHH--/--EEEEEEESTTSSHHHHHHHHHHHHGGGEEEEEGGG-B---TTS-HHHHHHS-TTSGGGB-HHHHHHHHHHHHTT--EEE--EETTTTEE-S--EEE---SEEEEESTTTTSSHHHHTT-SEEEEEE--HHHHHHHHHHHHHHHS---HHHHHHHIIIIIHHHIIIIIGGGGGG-SEEEESTTS-HHHHHHHHHHHHHHHH-

Sequence (411 aa):
PKPFVIGIAGGTASGKTTLAQALARTLGERVALLPMDHYYKDLGHLPLEERLRVNYDHPDAFDLALYLEHAQALLRGLPVEMPVYDFRAYTRSPRRTPVRPAPVVILEGILVLYPKELRDLMDLKVFVDADADERFIRRLKRDVLERGRSLEGVVAQYLEQVKPMHLHFVEPTKRYADVIVPRGGQNPVALEMLAAKALARLARMGAAKPFVIGIAGGTASGKTTLAQALARTLGERVALLPMDHYYKDLGHLPLEERLRVNYDHPDAFDLALYLEHAQALLRGLPVEMPVYDFRAYTRSPRRTPVRPAPVVILEGILVLYPKELRDLMDLKVFVDADADERFIRRLKRDVLERGRSLEGVVAQYLEQVKPMHLHFVEPTKRYADVIVPRGGQNPVALEMLAAKALARLAR

Foldseek 3Di:
DFAAEEEEAEAAQLLRVLLVVVLCVVVDPQEWEAEQLLFFDAPVVDDQVVLLPDQSLAVVRGPVVVSLVQVVCLRVQHKDWAWGAQLQSSGTDPHTHITGRHRHYYYYYNQQLQDVSSVVSHPAYEYRDDDPVVSLVVVLVCCVVPHVDDSVSSVVSCVVHRVVSCVVHRVVSNVVHPYYHYPNNDDVVVSVVVSVVSVVVVVVVPDD/DAAEEEEAEAAQLLRVLLLVLLCVVVDQQEWEDEQLLFFDFPVVDDQVVLLPDQPLAVVRGPVVVVLVQVVCLVVQHKDFGWGAQLQRSGIDPHTDIIGRHSYYYYYYNQQLQDVSNVVVHPAYEYRDDDPVVSLVSVLVCCVVPHVADSVSSVCSCVVHRVVSCVVHRPVSNVVHPYYHYPNNDDVVVSVVVSVVSVVVVVD

Solvent-accessible surface area: 19754 Å² total; per-residue (Å²): 134,159,9,3,2,1,0,0,0,0,2,12,24,2,14,16,55,68,4,0,89,12,2,16,173,71,10,41,175,107,23,3,38,0,21,4,35,37,0,15,92,75,46,41,149,50,76,91,121,66,32,88,155,38,42,22,15,60,21,98,13,6,31,52,78,34,0,38,104,17,0,66,11,2,44,154,48,86,60,14,91,21,0,22,14,49,31,149,47,36,28,39,16,138,156,101,42,91,17,166,42,14,49,0,0,0,0,3,0,18,3,0,0,91,12,124,86,0,31,96,44,15,49,0,43,0,1,1,44,22,61,45,99,83,9,45,90,106,19,42,124,63,1,65,139,109,39,57,36,66,104,144,35,3,57,42,34,22,105,131,32,3,89,49,29,16,109,126,29,5,57,67,3,50,158,103,0,13,1,7,0,22,106,4,49,144,6,93,39,0,40,90,0,1,1,8,1,0,81,29,68,16,66,163,52,76,70,167,212,20,4,4,0,0,0,0,0,1,12,22,3,14,16,56,69,4,0,74,24,0,20,167,76,11,43,164,123,21,4,36,0,21,4,45,40,0,18,91,75,41,41,138,40,88,98,128,66,31,85,154,33,42,21,10,59,19,98,13,7,29,50,74,24,0,41,97,15,1,68,12,1,34,156,46,82,84,8,96,27,0,46,17,57,31,152,45,28,38,33,29,144,178,88,39,95,18,175,31,13,62,0,1,0,0,4,1,22,2,0,0,91,14,122,89,0,26,95,44,14,72,0,41,0,1,0,31,24,63,47,103,93,9,39,89,104,20,32,130,67,1,65,141,111,36,56,39,68,11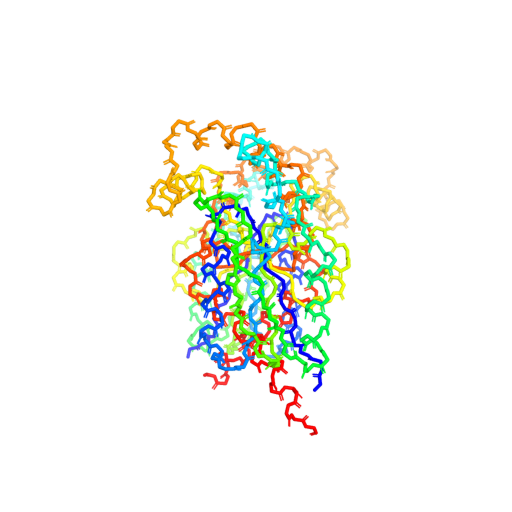0,144,36,3,54,40,34,23,108,126,32,4,94,47,30,18,106,128,29,3,54,69,5,51,158,103,0,9,0,8,0,15,111,3,48,130,9,84,34,0,37,80,0,2,8,12,24,0,87,44,90,47,80,235

Radius of gyration: 24.42 Å; Cα contacts (8 Å, |Δi|>4): 747; chains: 2; bounding box: 62×58×61 Å

CATH classification: 3.40.50.300